Protein AF-A0A0K3CUC3-F1 (afdb_monomer)

Structure (mmCIF, N/CA/C/O backbone):
data_AF-A0A0K3CUC3-F1
#
_entry.id   AF-A0A0K3CUC3-F1
#
loop_
_atom_site.group_PDB
_atom_site.id
_atom_site.type_symbol
_atom_site.label_atom_id
_atom_site.label_alt_id
_atom_site.label_comp_id
_atom_site.label_asym_id
_atom_site.label_entity_id
_atom_site.label_seq_id
_atom_site.pdbx_PDB_ins_code
_atom_site.Cartn_x
_atom_site.Cartn_y
_atom_site.Cartn_z
_atom_site.occupancy
_atom_site.B_iso_or_equiv
_atom_site.auth_seq_id
_atom_site.auth_comp_id
_atom_site.auth_asym_id
_atom_site.auth_atom_id
_atom_site.pdbx_PDB_model_num
ATOM 1 N N . MET A 1 1 ? -67.621 -65.653 -2.721 1.00 34.34 1 MET A N 1
ATOM 2 C CA . MET A 1 1 ? -67.278 -66.695 -3.714 1.00 34.34 1 MET A CA 1
ATOM 3 C C . MET A 1 1 ? -66.110 -66.162 -4.539 1.00 34.34 1 MET A C 1
ATOM 5 O O . MET A 1 1 ? -66.295 -65.190 -5.250 1.00 34.34 1 MET A O 1
ATOM 9 N N . SER A 1 2 ? -64.863 -66.459 -4.144 1.00 28.34 2 SER A N 1
ATOM 10 C CA . SER A 1 2 ? -63.980 -67.463 -4.790 1.00 28.34 2 SER A CA 1
ATOM 11 C C . SER A 1 2 ? -63.799 -67.206 -6.295 1.00 28.34 2 SER A C 1
ATOM 13 O O . SER A 1 2 ? -64.765 -67.297 -7.033 1.00 28.34 2 SER A O 1
ATOM 15 N N . GLY A 1 3 ? -62.626 -66.922 -6.850 1.00 28.72 3 GLY A N 1
ATOM 16 C CA . GLY A 1 3 ? -61.266 -66.855 -6.339 1.00 28.72 3 GLY A CA 1
ATOM 17 C C . GLY A 1 3 ? -60.307 -66.591 -7.511 1.00 28.72 3 GLY A C 1
ATOM 18 O O . GLY A 1 3 ? -60.726 -66.523 -8.662 1.00 28.72 3 GLY A O 1
ATOM 19 N N . GLY A 1 4 ? -59.026 -66.450 -7.169 1.00 27.92 4 GLY A N 1
ATOM 20 C CA . GLY A 1 4 ? -57.861 -66.812 -7.983 1.00 27.92 4 GLY A CA 1
ATOM 21 C C . GLY A 1 4 ? -57.713 -66.206 -9.384 1.00 27.92 4 GLY A C 1
ATOM 22 O O . GLY A 1 4 ? -58.232 -66.736 -10.360 1.00 27.92 4 GLY A O 1
ATOM 23 N N . ARG A 1 5 ? -56.832 -65.207 -9.521 1.00 29.38 5 ARG A N 1
ATOM 24 C CA . ARG A 1 5 ? -56.100 -64.965 -10.772 1.00 29.38 5 ARG A CA 1
ATOM 25 C C . ARG A 1 5 ? -54.619 -64.821 -10.462 1.00 29.38 5 ARG A C 1
ATOM 27 O O . ARG A 1 5 ? -54.212 -63.923 -9.732 1.00 29.38 5 ARG A O 1
ATOM 34 N N . SER A 1 6 ? -53.816 -65.703 -11.042 1.00 30.89 6 SER A N 1
ATOM 35 C CA . SER A 1 6 ? -52.385 -65.488 -11.193 1.00 30.89 6 SER A CA 1
ATOM 36 C C . SER A 1 6 ? -51.896 -66.053 -12.520 1.00 30.89 6 SER A C 1
ATOM 38 O O . SER A 1 6 ? -52.115 -67.220 -12.819 1.00 30.89 6 SER A O 1
ATOM 40 N N . ARG A 1 7 ? -51.176 -65.162 -13.214 1.00 30.62 7 ARG A N 1
ATOM 41 C CA . ARG A 1 7 ? -50.088 -65.354 -14.182 1.00 30.62 7 ARG A CA 1
ATOM 42 C C . ARG A 1 7 ? -50.418 -65.993 -15.535 1.00 30.62 7 ARG A C 1
ATOM 44 O O . ARG A 1 7 ? -50.665 -67.183 -15.627 1.00 30.62 7 ARG A O 1
ATOM 51 N N . GLN A 1 8 ? -50.156 -65.229 -16.596 1.00 30.20 8 GLN A N 1
ATOM 52 C CA . GLN A 1 8 ? -48.896 -65.371 -17.337 1.00 30.20 8 GLN A CA 1
ATOM 53 C C . GLN A 1 8 ? -48.585 -64.113 -18.161 1.00 30.20 8 GLN A C 1
ATOM 55 O O . GLN A 1 8 ? -49.478 -63.382 -18.580 1.00 30.20 8 GLN A O 1
ATOM 60 N N . ALA A 1 9 ? -47.287 -63.845 -18.289 1.00 29.36 9 ALA A N 1
ATOM 61 C CA . ALA A 1 9 ? -46.678 -62.660 -18.870 1.00 29.36 9 ALA A CA 1
ATOM 62 C C . ALA A 1 9 ? -46.287 -62.895 -20.336 1.00 29.36 9 ALA A C 1
ATOM 64 O O . ALA A 1 9 ? -45.864 -63.993 -20.685 1.00 29.36 9 ALA A O 1
ATOM 65 N N . ALA A 1 10 ? -46.334 -61.839 -21.151 1.00 30.70 10 ALA A N 1
ATOM 66 C CA . ALA A 1 10 ? -45.624 -61.768 -22.425 1.00 30.70 10 ALA A CA 1
ATOM 67 C C . ALA A 1 10 ? -45.151 -60.325 -22.694 1.00 30.70 10 ALA A C 1
ATOM 69 O O . ALA A 1 10 ? -45.941 -59.428 -22.974 1.00 30.70 10 ALA A O 1
ATOM 70 N N . VAL A 1 11 ? -43.844 -60.141 -22.489 1.00 30.39 11 VAL A N 1
ATOM 71 C CA . VAL A 1 11 ? -42.859 -59.353 -23.255 1.00 30.39 11 VAL A CA 1
ATOM 72 C C . VAL A 1 11 ? -43.375 -58.124 -24.031 1.00 30.39 11 VAL A C 1
ATOM 74 O O . VAL A 1 11 ? -43.975 -58.247 -25.095 1.00 30.39 11 VAL A O 1
ATOM 77 N N . ARG A 1 12 ? -43.016 -56.923 -23.550 1.00 32.25 12 ARG A N 1
ATOM 78 C CA . ARG A 1 12 ? -43.017 -55.664 -24.317 1.00 32.25 12 ARG A CA 1
ATOM 79 C C . ARG A 1 12 ? -41.577 -55.188 -24.533 1.00 32.25 12 ARG A C 1
ATOM 81 O O . ARG A 1 12 ? -40.797 -55.140 -23.587 1.00 32.25 12 ARG A O 1
ATOM 88 N N . GLN A 1 13 ? -41.264 -54.846 -25.781 1.00 28.92 13 GLN A N 1
ATOM 89 C CA . GLN A 1 13 ? -40.022 -54.201 -26.218 1.00 28.92 13 GLN A CA 1
ATOM 90 C C . GLN A 1 13 ? -39.887 -52.785 -25.618 1.00 28.92 13 GLN A C 1
ATOM 92 O O . GLN A 1 13 ? -40.906 -52.101 -25.480 1.00 28.92 13 GLN A O 1
ATOM 97 N N . PRO A 1 14 ? -38.669 -52.317 -25.285 1.00 32.66 14 PRO A N 1
ATOM 98 C CA . PRO A 1 14 ? -38.449 -50.947 -24.840 1.00 32.66 14 PRO A CA 1
ATOM 99 C C . PRO A 1 14 ? -38.355 -49.978 -26.028 1.00 32.66 14 PRO A C 1
ATOM 101 O O . PRO A 1 14 ? -37.644 -50.221 -27.003 1.00 32.66 14 PRO A O 1
ATOM 104 N N . ALA A 1 15 ? -39.093 -48.874 -25.911 1.00 33.94 15 ALA A N 1
ATOM 105 C CA . ALA A 1 15 ? -39.032 -47.717 -26.792 1.00 33.94 15 ALA A CA 1
ATOM 106 C C . ALA A 1 15 ? -37.797 -46.845 -26.491 1.00 33.94 15 ALA A C 1
ATOM 108 O O . ALA A 1 15 ? -37.266 -46.854 -25.383 1.00 33.94 15 ALA A O 1
ATOM 109 N N . ALA A 1 16 ? -37.375 -46.116 -27.522 1.00 31.52 16 ALA A N 1
ATOM 110 C CA . ALA A 1 16 ? -36.136 -45.364 -27.666 1.00 31.52 16 ALA A CA 1
ATOM 111 C C . ALA A 1 16 ? -35.793 -44.374 -26.533 1.00 31.52 16 ALA A C 1
ATOM 113 O O . ALA A 1 16 ? -36.631 -43.601 -26.069 1.00 31.52 16 ALA A O 1
ATOM 114 N N . THR A 1 17 ? -34.510 -44.362 -26.171 1.00 32.16 17 THR A N 1
ATOM 115 C CA . THR A 1 17 ? -33.837 -43.367 -25.326 1.00 32.16 17 THR A CA 1
ATOM 116 C C . THR A 1 17 ? -33.661 -42.046 -26.096 1.00 32.16 17 THR A C 1
ATOM 118 O O . THR A 1 17 ? -33.196 -42.093 -27.238 1.00 32.16 17 THR A O 1
ATOM 121 N N . PRO A 1 18 ? -33.969 -40.868 -25.520 1.00 34.50 18 PRO A N 1
ATOM 122 C CA . PRO A 1 18 ? -33.609 -39.585 -26.117 1.00 34.50 18 PRO A CA 1
ATOM 123 C C . PRO A 1 18 ? -32.091 -39.391 -26.049 1.00 34.50 18 PRO A C 1
ATOM 125 O O . PRO A 1 18 ? -31.473 -39.665 -25.019 1.00 34.50 18 PRO A O 1
ATOM 128 N N . GLY A 1 19 ? -31.507 -38.949 -27.163 1.00 29.56 19 GLY A N 1
ATOM 129 C CA . GLY A 1 19 ? -30.072 -38.752 -27.332 1.00 29.56 19 GLY A CA 1
ATOM 130 C C . GLY A 1 19 ? -29.463 -37.819 -26.287 1.00 29.56 19 GLY A C 1
ATOM 131 O O . GLY A 1 19 ? -30.000 -36.755 -25.985 1.00 29.56 19 GLY A O 1
ATOM 132 N N . LEU A 1 20 ? -28.318 -38.253 -25.764 1.00 32.28 20 LEU A N 1
ATOM 133 C CA . LEU A 1 20 ? -27.352 -37.430 -25.051 1.00 32.28 20 LEU A CA 1
ATOM 134 C C . LEU A 1 20 ? -27.000 -36.221 -25.924 1.00 32.28 20 LEU A C 1
ATOM 136 O O . LEU A 1 20 ? -26.449 -36.387 -27.010 1.00 32.28 20 LEU A O 1
ATOM 140 N N . ALA A 1 21 ? -27.325 -35.022 -25.443 1.00 35.47 21 ALA A N 1
ATOM 141 C CA . ALA A 1 21 ? -26.700 -33.807 -25.935 1.00 35.47 21 ALA A CA 1
ATOM 142 C C . ALA A 1 21 ? -25.188 -33.942 -25.713 1.00 35.47 21 ALA A C 1
ATOM 144 O O . ALA A 1 21 ? -24.749 -34.238 -24.597 1.00 35.47 21 ALA A O 1
ATOM 145 N N . GLU A 1 22 ? -24.414 -33.783 -26.785 1.00 27.30 22 GLU A N 1
ATOM 146 C CA . GLU A 1 22 ? -22.960 -33.696 -26.709 1.00 27.30 22 GLU A CA 1
ATOM 147 C C . GLU A 1 22 ? -22.573 -32.613 -25.688 1.00 27.30 22 GLU A C 1
ATOM 149 O O . GLU A 1 22 ? -23.133 -31.511 -25.726 1.00 27.30 22 GLU A O 1
ATOM 154 N N . PRO A 1 23 ? -21.647 -32.888 -24.753 1.00 34.09 23 PRO A N 1
ATOM 155 C CA . PRO A 1 23 ? -21.081 -31.828 -23.940 1.00 34.09 23 PRO A CA 1
ATOM 156 C C . PRO A 1 23 ? -20.377 -30.840 -24.873 1.00 34.09 23 PRO A C 1
ATOM 158 O O . PRO A 1 23 ? -19.580 -31.241 -25.722 1.00 34.09 23 PRO A O 1
ATOM 161 N N . ALA A 1 24 ? -20.701 -29.554 -24.716 1.00 36.38 24 ALA A N 1
ATOM 162 C CA . ALA A 1 24 ? -20.058 -28.460 -25.431 1.00 36.38 24 ALA A CA 1
ATOM 163 C C . ALA A 1 24 ? -18.525 -28.619 -25.396 1.00 36.38 24 ALA A C 1
ATOM 165 O O . ALA A 1 24 ? -17.992 -29.077 -24.377 1.00 36.38 24 ALA A O 1
ATOM 166 N N . PRO A 1 25 ? -17.812 -28.262 -26.481 1.00 38.12 25 PRO A N 1
ATOM 167 C CA . PRO A 1 25 ? -16.372 -28.445 -26.565 1.00 38.12 25 PRO A CA 1
ATOM 168 C C . PRO A 1 25 ? -15.703 -27.768 -25.371 1.00 38.12 25 PRO A C 1
ATOM 170 O O . PRO A 1 25 ? -15.840 -26.565 -25.151 1.00 38.12 25 PRO A O 1
ATOM 173 N N . SER A 1 26 ? -15.003 -28.573 -24.577 1.00 41.66 26 SER A N 1
ATOM 174 C CA . SER A 1 26 ? -14.169 -28.121 -23.473 1.00 41.66 26 SER A CA 1
ATOM 175 C C . SER A 1 26 ? -13.181 -27.084 -24.003 1.00 41.66 26 SER A C 1
ATOM 177 O O . SER A 1 26 ? -12.268 -27.446 -24.749 1.00 41.66 26 SER A O 1
ATOM 179 N N . GLN A 1 27 ? -13.383 -25.809 -23.647 1.00 49.44 27 GLN A N 1
ATOM 180 C CA . GLN A 1 27 ? -12.435 -24.739 -23.945 1.00 49.44 27 GLN A CA 1
ATOM 181 C C . GLN A 1 27 ? -11.044 -25.194 -23.495 1.00 49.44 27 GLN A C 1
ATOM 183 O O . GLN A 1 27 ? -10.848 -25.618 -22.351 1.00 49.44 27 GLN A O 1
ATOM 188 N N . THR A 1 28 ? -10.075 -25.157 -24.407 1.00 56.03 28 THR A N 1
ATOM 189 C CA . THR A 1 28 ? -8.686 -25.448 -24.062 1.00 56.03 28 THR A CA 1
ATOM 190 C C . THR A 1 28 ? -8.225 -24.433 -23.016 1.00 56.03 28 THR A C 1
ATOM 192 O O . THR A 1 28 ? -8.638 -23.273 -23.021 1.00 56.03 28 THR A O 1
ATOM 195 N N . SER A 1 29 ? -7.347 -24.843 -22.097 1.00 61.16 29 SER A N 1
ATOM 196 C CA . SER A 1 29 ? -6.854 -23.958 -21.032 1.00 61.16 29 SER A CA 1
ATOM 197 C C . SER A 1 29 ? -6.160 -22.694 -21.556 1.00 61.16 29 SER A C 1
ATOM 199 O O . SER A 1 29 ? -5.959 -21.765 -20.785 1.00 61.16 29 SER A O 1
ATOM 201 N N . ALA A 1 30 ? -5.744 -22.683 -22.827 1.00 62.38 30 ALA A N 1
ATOM 202 C CA . ALA A 1 30 ? -5.213 -21.511 -23.517 1.00 62.38 30 ALA A CA 1
ATOM 203 C C . ALA A 1 30 ? -6.336 -20.552 -23.954 1.00 62.38 30 ALA A C 1
ATOM 205 O O . ALA A 1 30 ? -6.266 -19.373 -23.618 1.00 62.38 30 ALA A O 1
ATOM 206 N N . GLY A 1 31 ? -7.411 -21.060 -24.573 1.00 68.50 31 GLY A N 1
ATOM 207 C CA . GLY A 1 31 ? -8.566 -20.247 -24.977 1.00 68.50 31 GLY A CA 1
ATOM 208 C C . GLY A 1 31 ? -9.241 -19.547 -23.795 1.00 68.50 31 GLY A C 1
ATOM 209 O O . GLY A 1 31 ? -9.463 -18.345 -23.832 1.00 68.50 31 GLY A O 1
ATOM 210 N N . ALA A 1 32 ? -9.428 -20.253 -22.674 1.00 69.44 32 ALA A N 1
ATOM 211 C CA . ALA A 1 32 ? -9.994 -19.653 -21.460 1.00 69.44 32 ALA A CA 1
ATOM 212 C C . ALA A 1 32 ? -9.124 -18.523 -20.860 1.00 69.44 32 ALA A C 1
ATOM 214 O O . ALA A 1 32 ? -9.639 -17.654 -20.156 1.00 69.44 32 ALA A O 1
ATOM 215 N N . ARG A 1 33 ? -7.804 -18.531 -21.114 1.00 74.12 33 ARG A N 1
ATOM 216 C CA . ARG A 1 33 ? -6.880 -17.477 -20.658 1.00 74.12 33 ARG A CA 1
ATOM 217 C C . ARG A 1 33 ? -6.945 -16.246 -21.555 1.00 74.12 33 ARG A C 1
ATOM 219 O O . ARG A 1 33 ? -7.014 -15.146 -21.010 1.00 74.12 33 ARG A O 1
ATOM 226 N N . GLY A 1 34 ? -6.938 -16.435 -22.879 1.00 76.62 34 GLY A N 1
ATOM 227 C CA . GLY A 1 34 ? -7.126 -15.349 -23.850 1.00 76.62 34 GLY A CA 1
ATOM 228 C C . GLY A 1 34 ? -8.437 -14.612 -23.584 1.00 76.62 34 GLY A C 1
ATOM 229 O O . GLY A 1 34 ? -8.433 -13.433 -23.246 1.00 76.62 34 GLY A O 1
ATOM 230 N N . ASP A 1 35 ? -9.531 -15.370 -23.496 1.00 82.06 35 ASP A N 1
ATOM 231 C CA . ASP A 1 35 ? -10.877 -14.873 -23.194 1.00 82.06 35 ASP A CA 1
ATOM 232 C C . ASP A 1 35 ? -10.982 -14.040 -21.899 1.00 82.06 35 ASP A C 1
ATOM 234 O O . ASP A 1 35 ? -11.830 -13.143 -21.788 1.00 82.06 35 ASP A O 1
ATOM 238 N N . ALA A 1 36 ? -10.189 -14.372 -20.874 1.00 85.56 36 ALA A N 1
ATOM 239 C CA . ALA A 1 36 ? -10.163 -13.652 -19.601 1.00 85.56 36 ALA A CA 1
ATOM 240 C C . ALA A 1 36 ? -9.317 -12.377 -19.678 1.00 85.56 36 ALA A C 1
ATOM 242 O O . ALA A 1 36 ? -9.733 -11.337 -19.168 1.00 85.56 36 ALA A O 1
ATOM 243 N N . CYS A 1 37 ? -8.155 -12.443 -20.333 1.00 86.69 37 CYS A N 1
ATOM 244 C CA . CYS A 1 37 ? -7.305 -11.282 -20.592 1.00 86.69 37 CYS A CA 1
ATOM 245 C C . CYS A 1 37 ? -8.051 -10.228 -21.425 1.00 86.69 37 CYS A C 1
ATOM 247 O O . CYS A 1 37 ? -8.038 -9.042 -21.083 1.00 86.69 37 CYS A O 1
ATOM 249 N N . ASP A 1 38 ? -8.778 -10.663 -22.452 1.00 84.75 38 ASP A N 1
ATOM 250 C CA . ASP A 1 38 ? -9.563 -9.786 -23.324 1.00 84.75 38 ASP A CA 1
ATOM 251 C C . ASP A 1 38 ? -10.781 -9.218 -22.598 1.00 84.75 38 ASP A C 1
ATOM 253 O O . ASP A 1 38 ? -11.129 -8.047 -22.765 1.00 84.75 38 ASP A O 1
ATOM 257 N N . GLY A 1 39 ? -11.415 -10.030 -21.745 1.00 89.12 39 GLY A N 1
ATOM 258 C CA . GLY A 1 39 ? -12.472 -9.576 -20.845 1.00 89.12 39 GLY A CA 1
ATOM 259 C C . GLY A 1 39 ? -11.987 -8.459 -19.922 1.00 89.12 39 GLY A C 1
ATOM 260 O O . GLY A 1 39 ? -12.596 -7.393 -19.872 1.00 89.12 39 GLY A O 1
ATOM 261 N N . MET A 1 40 ? -10.845 -8.656 -19.258 1.00 92.38 40 MET A N 1
ATOM 262 C CA . MET A 1 40 ? -10.294 -7.652 -18.346 1.00 92.38 40 MET A CA 1
ATOM 263 C C . MET A 1 40 ? -9.795 -6.400 -19.077 1.00 92.38 40 MET A C 1
ATOM 265 O O . MET A 1 40 ? -9.925 -5.284 -18.574 1.00 92.38 40 MET A O 1
ATOM 269 N N . THR A 1 41 ? -9.270 -6.559 -20.293 1.00 87.62 41 THR A N 1
ATOM 270 C CA . THR A 1 41 ? -8.907 -5.430 -21.158 1.00 87.62 41 THR A CA 1
ATOM 271 C C . THR A 1 41 ? -10.134 -4.578 -21.480 1.00 87.62 41 THR A C 1
ATOM 273 O O . THR A 1 41 ? -10.088 -3.360 -21.311 1.00 87.62 41 THR A O 1
ATOM 276 N N . ARG A 1 42 ? -11.263 -5.198 -21.849 1.00 85.94 42 ARG A N 1
ATOM 277 C CA . ARG A 1 42 ? -12.534 -4.492 -22.093 1.00 85.94 42 ARG A CA 1
ATOM 278 C C . ARG A 1 42 ? -13.067 -3.780 -20.854 1.00 85.94 42 ARG A C 1
ATOM 280 O O . ARG A 1 42 ? -13.492 -2.627 -20.954 1.00 85.94 42 ARG A O 1
ATOM 287 N N . GLU A 1 43 ? -12.997 -4.424 -19.693 1.00 90.75 43 GLU A N 1
ATOM 288 C CA . GLU A 1 43 ? -13.349 -3.801 -18.412 1.00 90.75 43 GLU A CA 1
ATOM 289 C C . GLU A 1 43 ? -12.492 -2.556 -18.146 1.00 90.75 43 GLU A C 1
ATOM 291 O O . GLU A 1 43 ? -13.015 -1.494 -17.803 1.00 90.75 43 GLU A O 1
ATOM 296 N N . MET A 1 44 ? -11.179 -2.640 -18.384 1.00 86.94 44 MET A N 1
ATOM 297 C CA . MET A 1 44 ? -10.263 -1.514 -18.206 1.00 86.94 44 MET A CA 1
ATOM 298 C C . MET A 1 44 ? -10.527 -0.368 -19.201 1.00 86.94 44 MET A C 1
ATOM 300 O O . MET A 1 44 ? -10.500 0.796 -18.800 1.00 86.94 44 MET A O 1
ATOM 304 N N . VAL A 1 45 ? -10.830 -0.664 -20.473 1.00 83.94 45 VAL A N 1
ATOM 305 C CA . VAL A 1 45 ? -11.201 0.341 -21.498 1.00 83.94 45 VAL A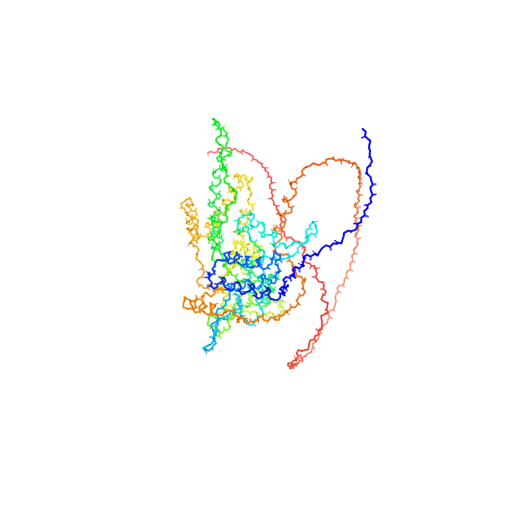 CA 1
ATOM 306 C C . VAL A 1 45 ? -12.533 1.029 -21.175 1.00 83.94 45 VAL A C 1
ATOM 308 O O . VAL A 1 45 ? -12.721 2.225 -21.435 1.00 83.94 45 VAL A O 1
ATOM 311 N N . THR A 1 46 ? -13.479 0.279 -20.616 1.00 85.69 46 THR A N 1
ATOM 312 C CA . THR A 1 46 ? -14.805 0.798 -20.274 1.00 85.69 46 THR A CA 1
ATOM 313 C C . THR A 1 46 ? -14.723 1.692 -19.041 1.00 85.69 46 THR A C 1
ATOM 315 O O . THR A 1 46 ? -15.111 2.865 -19.106 1.00 85.69 46 THR A O 1
ATOM 318 N N . ASN A 1 47 ? -14.160 1.163 -17.952 1.00 88.75 47 ASN A N 1
ATOM 319 C CA . ASN A 1 47 ? -14.258 1.747 -16.616 1.00 88.75 47 ASN A CA 1
ATOM 320 C C . ASN A 1 47 ? -13.052 2.604 -16.206 1.00 88.75 47 ASN A C 1
ATOM 322 O O . ASN A 1 47 ? -13.192 3.434 -15.311 1.00 88.75 47 ASN A O 1
ATOM 326 N N . TYR A 1 48 ? -11.889 2.456 -16.854 1.00 86.44 48 TYR A N 1
ATOM 327 C CA . TYR A 1 48 ? -10.652 3.180 -16.521 1.00 86.44 48 TYR A CA 1
ATOM 328 C C . TYR A 1 48 ? -10.328 3.165 -15.023 1.00 86.44 48 TYR A C 1
ATOM 330 O O . TYR A 1 48 ? -10.178 4.218 -14.399 1.00 86.44 48 TYR A O 1
ATOM 338 N N . PHE A 1 49 ? -10.241 1.969 -14.443 1.00 90.25 49 PHE A N 1
ATOM 339 C CA . PHE A 1 49 ? -10.033 1.814 -13.009 1.00 90.25 49 PHE A CA 1
ATOM 340 C C . PHE A 1 49 ? -8.783 2.554 -12.517 1.00 90.25 49 PHE A C 1
ATOM 342 O O . PHE A 1 49 ? -7.687 2.391 -13.052 1.00 90.25 49 PHE A O 1
ATOM 349 N N . THR A 1 50 ? -8.954 3.327 -11.447 1.00 88.25 50 THR A N 1
ATOM 350 C CA . THR A 1 50 ? -7.859 3.955 -10.691 1.00 88.25 50 THR A CA 1
ATOM 351 C C . THR A 1 50 ? -7.724 3.373 -9.288 1.00 88.25 50 THR A C 1
ATOM 353 O O . THR A 1 50 ? -6.620 3.333 -8.755 1.00 88.25 50 THR A O 1
ATOM 356 N N . ASP A 1 51 ? -8.828 2.874 -8.728 1.00 92.19 51 ASP A N 1
ATOM 357 C CA . ASP A 1 51 ? -8.897 2.209 -7.427 1.00 92.19 51 ASP A CA 1
ATOM 358 C C . ASP A 1 51 ? -8.502 0.720 -7.555 1.00 92.19 51 ASP A C 1
ATOM 360 O O . ASP A 1 51 ? -9.123 -0.007 -8.346 1.00 92.19 51 ASP A O 1
ATOM 364 N N . PRO A 1 52 ? -7.492 0.244 -6.797 1.00 94.00 52 PRO A N 1
ATOM 365 C CA . PRO A 1 52 ? -7.049 -1.148 -6.847 1.00 94.00 52 PRO A CA 1
ATOM 366 C C . PRO A 1 52 ? -8.138 -2.157 -6.464 1.00 94.00 52 PRO A C 1
ATOM 368 O O . PRO A 1 52 ? -8.150 -3.271 -6.997 1.00 94.00 52 PRO A O 1
ATOM 371 N N . TRP A 1 53 ? -9.060 -1.800 -5.567 1.00 96.06 53 TRP A N 1
ATOM 372 C CA . TRP A 1 53 ? -10.121 -2.705 -5.126 1.00 96.06 53 TRP A CA 1
ATOM 373 C C . TRP A 1 53 ? -11.272 -2.771 -6.123 1.00 96.06 53 TRP A C 1
ATOM 375 O O . TRP A 1 53 ? -11.750 -3.868 -6.401 1.00 96.06 53 TRP A O 1
ATOM 385 N N . ALA A 1 54 ? -11.645 -1.646 -6.741 1.00 94.94 54 ALA A N 1
ATOM 386 C CA . ALA A 1 54 ? -12.605 -1.643 -7.844 1.00 94.94 54 ALA A CA 1
ATOM 387 C C . ALA A 1 54 ? -12.123 -2.505 -9.025 1.00 94.94 54 ALA A C 1
ATOM 389 O O . ALA A 1 54 ? -12.888 -3.317 -9.544 1.00 94.94 54 ALA A O 1
ATOM 390 N N . TYR A 1 55 ? -10.841 -2.390 -9.401 1.00 95.19 55 TYR A N 1
ATOM 391 C CA . TYR A 1 55 ? -10.249 -3.268 -10.415 1.00 95.19 55 TYR A CA 1
ATOM 392 C C . TYR A 1 55 ? -10.255 -4.733 -9.963 1.00 95.19 55 TYR A C 1
ATOM 394 O O . TYR A 1 55 ? -10.612 -5.616 -10.735 1.00 95.19 55 TYR A O 1
ATOM 402 N N . SER A 1 56 ? -9.873 -5.003 -8.711 1.00 96.25 56 SER A N 1
ATOM 403 C CA . SER A 1 56 ? -9.808 -6.369 -8.173 1.00 96.25 56 SER A CA 1
ATOM 404 C C . SER A 1 56 ? -11.173 -7.061 -8.129 1.00 96.25 56 SER A C 1
ATOM 406 O O . SER A 1 56 ? -11.234 -8.266 -8.359 1.00 96.25 56 SER A O 1
ATOM 408 N N . ALA A 1 57 ? -12.252 -6.320 -7.869 1.00 95.62 57 ALA A N 1
ATOM 409 C CA . ALA A 1 57 ? -13.616 -6.842 -7.919 1.00 95.62 57 ALA A CA 1
ATOM 410 C C . ALA A 1 57 ? -14.005 -7.242 -9.353 1.00 95.62 57 ALA A C 1
ATOM 412 O O . ALA A 1 57 ? -14.383 -8.387 -9.588 1.00 95.62 57 ALA A O 1
ATOM 413 N N . ALA A 1 58 ? -13.794 -6.352 -10.331 1.00 95.81 58 ALA A N 1
ATOM 414 C CA . ALA A 1 58 ? -14.042 -6.660 -11.743 1.00 95.81 58 ALA A CA 1
ATOM 415 C C . ALA A 1 58 ? -13.174 -7.830 -12.242 1.00 95.81 58 ALA A C 1
ATOM 417 O O . ALA A 1 58 ? -13.646 -8.714 -12.956 1.00 95.81 58 ALA A O 1
ATOM 418 N N . GLN A 1 59 ? -11.910 -7.882 -11.813 1.00 95.56 59 GLN A N 1
ATOM 419 C CA . GLN A 1 59 ? -11.011 -8.996 -12.096 1.00 95.56 59 GLN A CA 1
ATOM 420 C C . GLN A 1 59 ? -11.570 -10.312 -11.549 1.00 95.56 59 GLN A C 1
ATOM 422 O O . GLN A 1 59 ? -11.572 -11.316 -12.262 1.00 95.56 59 GLN A O 1
ATOM 427 N N . ALA A 1 60 ? -12.041 -10.321 -10.300 1.00 93.62 60 ALA A N 1
ATOM 428 C CA . ALA A 1 60 ? -12.633 -11.503 -9.692 1.00 93.62 60 ALA A CA 1
ATOM 429 C C . ALA A 1 60 ? -13.867 -11.970 -10.476 1.00 93.62 60 ALA A C 1
ATOM 431 O O . ALA A 1 60 ? -13.962 -13.161 -10.771 1.00 93.62 60 ALA A O 1
ATOM 432 N N . ASP A 1 61 ? -14.748 -11.058 -10.892 1.00 93.81 61 ASP A N 1
ATOM 433 C CA . ASP A 1 61 ? -15.929 -11.383 -11.700 1.00 93.81 61 ASP A CA 1
ATOM 434 C C . ASP A 1 61 ? -15.552 -12.018 -13.046 1.00 93.81 61 ASP A C 1
ATOM 436 O O . ASP A 1 61 ? -16.089 -13.068 -13.413 1.00 93.81 61 ASP A O 1
ATOM 440 N N . VAL A 1 62 ? -14.576 -11.444 -13.759 1.00 92.94 62 VAL A N 1
ATOM 441 C CA . VAL A 1 62 ? -14.068 -12.004 -15.023 1.00 92.94 62 VAL A CA 1
ATOM 442 C C . VAL A 1 62 ? -13.481 -13.395 -14.796 1.00 92.94 62 VAL A C 1
ATOM 444 O O . VAL A 1 62 ? -13.818 -14.342 -15.506 1.00 92.94 62 VAL A O 1
ATOM 447 N N . VAL A 1 63 ? -12.616 -13.547 -13.795 1.00 91.88 63 VAL A N 1
ATOM 448 C CA . VAL A 1 63 ? -11.910 -14.800 -13.514 1.00 91.88 63 VAL A CA 1
ATOM 449 C C . VAL A 1 63 ? -12.883 -15.905 -13.080 1.00 91.88 63 VAL A C 1
ATOM 451 O O . VAL A 1 63 ? -12.814 -17.025 -13.597 1.00 91.88 63 VAL A O 1
ATOM 454 N N . HIS A 1 64 ? -13.823 -15.597 -12.184 1.00 89.94 64 HIS A N 1
ATOM 455 C CA . HIS A 1 64 ? -14.826 -16.547 -11.701 1.00 89.94 64 HIS A CA 1
ATOM 456 C C . HIS A 1 64 ? -15.902 -16.865 -12.742 1.00 89.94 64 HIS A C 1
ATOM 458 O O . HIS A 1 64 ? -16.384 -17.998 -12.786 1.00 89.94 64 HIS A O 1
ATOM 464 N N . GLY A 1 65 ? -16.225 -15.916 -13.625 1.00 88.38 65 GLY A N 1
ATOM 465 C CA . GLY A 1 65 ? -17.099 -16.148 -14.773 1.00 88.38 65 GLY A CA 1
ATOM 466 C C . GLY A 1 65 ? -16.532 -17.170 -15.765 1.00 88.38 65 GLY A C 1
ATOM 467 O O . GLY A 1 65 ? -17.299 -17.853 -16.442 1.00 88.38 65 GLY A O 1
ATOM 468 N N . ARG A 1 66 ? -15.199 -17.323 -15.833 1.00 87.19 66 ARG A N 1
ATOM 469 C CA . ARG A 1 66 ? -14.528 -18.333 -16.675 1.00 87.19 66 ARG A CA 1
ATOM 470 C C . ARG A 1 66 ? -14.294 -19.658 -15.964 1.00 87.19 66 ARG A C 1
ATOM 472 O O . ARG A 1 66 ? -14.379 -20.710 -16.592 1.00 87.19 66 ARG A O 1
ATOM 479 N N . SER A 1 67 ? -13.971 -19.628 -14.673 1.00 84.06 67 SER A N 1
ATOM 480 C CA . SER A 1 67 ? -13.757 -20.842 -13.888 1.00 84.06 67 SER A CA 1
ATOM 481 C C . SER A 1 67 ? -14.211 -20.662 -12.440 1.00 84.06 67 SER A C 1
ATOM 483 O O . SER A 1 67 ? -13.732 -19.750 -11.767 1.00 84.06 67 SER A O 1
ATOM 485 N N . PRO A 1 68 ? -15.028 -21.579 -11.887 1.00 81.56 68 PRO A N 1
ATOM 486 C CA . PRO A 1 68 ? -15.390 -21.536 -10.470 1.00 81.56 68 PRO A CA 1
ATOM 487 C C . PRO A 1 68 ? -14.180 -21.772 -9.552 1.00 81.56 68 PRO A C 1
ATOM 489 O O . PRO A 1 68 ? -14.165 -21.295 -8.422 1.00 81.56 68 PRO A O 1
ATOM 492 N N . ASN A 1 69 ? -13.154 -22.479 -10.043 1.00 82.94 69 ASN A N 1
ATOM 493 C CA . ASN A 1 69 ? -11.889 -22.726 -9.351 1.00 82.94 69 ASN A CA 1
ATOM 494 C C . ASN A 1 69 ? -10.735 -22.231 -10.238 1.00 82.94 69 ASN A C 1
ATOM 496 O O . ASN A 1 69 ? -10.096 -23.033 -10.928 1.00 82.94 69 ASN A O 1
ATOM 500 N N . PRO A 1 70 ? -10.511 -20.912 -10.302 1.00 85.50 70 PRO A N 1
ATOM 501 C CA . PRO A 1 70 ? -9.544 -20.330 -11.221 1.00 85.50 70 PRO A CA 1
ATOM 502 C C . PRO A 1 70 ? -8.110 -20.724 -10.856 1.00 85.50 70 PRO A C 1
ATOM 504 O O . PRO A 1 70 ? -7.735 -20.726 -9.681 1.00 85.50 70 PRO A O 1
ATOM 507 N N . SER A 1 71 ? -7.299 -21.047 -11.868 1.00 86.12 71 SER A N 1
ATOM 508 C CA . SER A 1 71 ? -5.867 -21.279 -11.663 1.00 86.12 71 SER A CA 1
ATOM 509 C C . SER A 1 71 ? -5.143 -19.957 -11.419 1.00 86.12 71 SER A C 1
ATOM 511 O O . SER A 1 71 ? -5.619 -18.891 -11.813 1.00 86.12 71 SER A O 1
ATOM 513 N N . GLU A 1 72 ? -3.974 -20.015 -10.786 1.00 87.62 72 GLU A N 1
ATOM 514 C CA . GLU A 1 72 ? -3.158 -18.826 -10.544 1.00 87.62 72 GLU A CA 1
ATOM 515 C C . GLU A 1 72 ? -2.759 -18.122 -11.849 1.00 87.62 72 GLU A C 1
ATOM 517 O O . GLU A 1 72 ? -2.766 -16.895 -11.916 1.00 87.62 72 GLU A O 1
ATOM 522 N N . GLU A 1 73 ? -2.495 -18.879 -12.914 1.00 86.88 73 GLU A N 1
ATOM 523 C CA . GLU A 1 73 ? -2.173 -18.326 -14.228 1.00 86.88 73 GLU A CA 1
ATOM 524 C C . GLU A 1 73 ? -3.303 -17.452 -14.772 1.00 86.88 73 GLU A C 1
ATOM 526 O O . GLU A 1 73 ? -3.027 -16.439 -15.404 1.00 86.88 73 GLU A O 1
ATOM 531 N N . LEU A 1 74 ? -4.567 -17.801 -14.512 1.00 89.38 74 LEU A N 1
ATOM 532 C CA . LEU A 1 74 ? -5.707 -16.996 -14.953 1.00 89.38 74 LEU A CA 1
ATOM 533 C C . LEU A 1 74 ? -5.742 -15.633 -14.241 1.00 89.38 74 LEU A C 1
ATOM 535 O O . LEU A 1 74 ? -6.013 -14.607 -14.865 1.00 89.38 74 LEU A O 1
ATOM 539 N N . TRP A 1 75 ? -5.391 -15.609 -12.952 1.00 92.06 75 TRP A N 1
ATOM 540 C CA . TRP A 1 75 ? -5.217 -14.365 -12.197 1.00 92.06 75 TRP A CA 1
ATOM 541 C C . TRP A 1 75 ? -4.039 -13.540 -12.720 1.00 92.06 75 TRP A C 1
ATOM 543 O O . TRP A 1 75 ? -4.174 -12.336 -12.901 1.00 92.06 75 TRP A O 1
ATOM 553 N N . ILE A 1 76 ? -2.900 -14.181 -13.004 1.00 89.81 76 ILE A N 1
ATOM 554 C CA . ILE A 1 76 ? -1.709 -13.509 -13.551 1.00 89.81 76 ILE A CA 1
ATOM 555 C C . ILE A 1 76 ? -2.017 -12.863 -14.904 1.00 89.81 76 ILE A C 1
ATOM 557 O O . ILE A 1 76 ? -1.569 -11.755 -15.179 1.00 89.81 76 ILE A O 1
ATOM 561 N N . GLN A 1 77 ? -2.791 -13.527 -15.765 1.00 87.69 77 GLN A N 1
ATOM 562 C CA . GLN A 1 77 ? -3.120 -12.979 -17.083 1.00 87.69 77 GLN A CA 1
ATOM 563 C C . GLN A 1 77 ? -4.039 -11.753 -17.024 1.00 87.69 77 GLN A C 1
ATOM 565 O O . GLN A 1 77 ? -4.083 -11.000 -17.991 1.00 87.69 77 GLN A O 1
ATOM 570 N N . THR A 1 78 ? -4.727 -11.523 -15.903 1.00 90.56 78 THR A N 1
ATOM 571 C CA . THR A 1 78 ? -5.720 -10.448 -15.725 1.00 90.56 78 THR A CA 1
ATOM 572 C C . THR A 1 78 ? -5.294 -9.370 -14.722 1.00 90.56 78 THR A C 1
ATOM 574 O O . THR A 1 78 ? -6.048 -8.434 -14.468 1.00 90.56 78 THR A O 1
ATOM 577 N N . SER A 1 79 ? -4.112 -9.475 -14.108 1.00 88.50 79 SER A N 1
ATOM 578 C CA . SER A 1 79 ? -3.682 -8.545 -13.055 1.00 88.50 79 SER A CA 1
ATOM 579 C C . SER A 1 79 ? -2.991 -7.289 -13.603 1.00 88.50 79 SER A C 1
ATOM 581 O O . SER A 1 79 ? -3.169 -6.187 -13.095 1.00 88.50 79 SER A O 1
ATOM 583 N N . TRP A 1 80 ? -2.231 -7.424 -14.685 1.00 88.12 80 TRP A N 1
ATOM 584 C CA . TRP A 1 80 ? -1.274 -6.411 -15.135 1.00 88.12 80 TRP A CA 1
ATOM 585 C C . TRP A 1 80 ? -1.880 -5.263 -15.965 1.00 88.12 80 TRP A C 1
ATOM 587 O O . TRP A 1 80 ? -1.210 -4.253 -16.180 1.00 88.12 80 TRP A O 1
ATOM 597 N N . GLN A 1 81 ? -3.123 -5.373 -16.449 1.00 89.06 81 GLN A N 1
ATOM 598 C CA . GLN A 1 81 ? -3.717 -4.384 -17.362 1.00 89.06 81 GLN A CA 1
ATOM 599 C C . GLN A 1 81 ? -3.883 -3.010 -16.697 1.00 89.06 81 GLN A C 1
ATOM 601 O O . GLN A 1 81 ? -3.753 -1.986 -17.367 1.00 89.06 81 GLN A O 1
ATOM 606 N N . MET A 1 82 ? -4.093 -2.962 -15.376 1.00 88.19 82 MET A N 1
ATOM 607 C CA . MET A 1 82 ? -4.200 -1.701 -14.632 1.00 88.19 82 MET A CA 1
ATOM 608 C C . MET A 1 82 ? -2.895 -0.887 -14.633 1.00 88.19 82 MET A C 1
ATOM 610 O O . MET A 1 82 ? -2.930 0.337 -14.524 1.00 88.19 82 MET A O 1
ATOM 614 N N . THR A 1 83 ? -1.737 -1.546 -14.743 1.00 87.12 83 THR A N 1
ATOM 615 C CA . THR A 1 83 ? -0.404 -0.914 -14.741 1.00 87.12 83 THR A CA 1
ATOM 616 C C . THR A 1 83 ? 0.238 -0.857 -16.128 1.00 87.12 83 THR A C 1
ATOM 618 O O . THR A 1 83 ? 1.355 -0.356 -16.271 1.00 87.12 83 THR A O 1
ATOM 621 N N . ALA A 1 84 ? -0.454 -1.349 -17.157 1.00 85.25 84 ALA A N 1
ATOM 622 C CA . ALA A 1 84 ? 0.042 -1.389 -18.523 1.00 85.25 84 ALA A CA 1
ATOM 623 C C . ALA A 1 84 ? 0.178 0.011 -19.143 1.00 85.25 84 ALA A C 1
ATOM 625 O O . ALA A 1 84 ? -0.580 0.938 -18.844 1.00 85.25 84 ALA A O 1
ATOM 626 N N . ARG A 1 85 ? 1.133 0.147 -20.068 1.00 81.38 85 ARG A N 1
ATOM 627 C CA . ARG A 1 85 ? 1.203 1.281 -20.995 1.00 81.38 85 ARG A CA 1
ATOM 628 C C . ARG A 1 85 ? 0.298 1.010 -22.197 1.00 81.38 85 ARG A C 1
ATOM 630 O O . ARG A 1 85 ? 0.283 -0.104 -22.715 1.00 81.38 85 ARG A O 1
ATOM 637 N N . TRP A 1 86 ? -0.408 2.047 -22.638 1.00 78.44 86 TRP A N 1
ATOM 638 C CA . TRP A 1 86 ? -1.270 2.027 -23.817 1.00 78.44 86 TRP A CA 1
ATOM 639 C C . TRP A 1 86 ? -0.513 2.606 -25.011 1.00 78.44 86 TRP A C 1
ATOM 641 O O . TRP A 1 86 ? -0.354 3.825 -25.101 1.00 78.44 86 TRP A O 1
ATOM 651 N N . ASP A 1 87 ? -0.056 1.743 -25.913 1.00 75.25 87 ASP A N 1
ATOM 652 C CA . ASP A 1 87 ? 0.603 2.155 -27.150 1.00 75.25 87 ASP A CA 1
ATOM 653 C C . ASP A 1 87 ? -0.398 2.121 -28.304 1.00 75.25 87 ASP A C 1
ATOM 655 O O . ASP A 1 87 ? -1.017 1.093 -28.579 1.00 75.25 87 ASP A O 1
ATOM 659 N N . LEU A 1 88 ? -0.554 3.255 -28.987 1.00 70.25 88 LEU A N 1
ATOM 660 C CA . LEU A 1 88 ? -1.247 3.292 -30.273 1.00 70.25 88 LEU A CA 1
ATOM 661 C C . LEU A 1 88 ? -0.303 2.728 -31.335 1.00 70.25 88 LEU A C 1
ATOM 663 O O . LEU A 1 88 ? 0.876 3.096 -31.360 1.00 70.25 88 LEU A O 1
ATOM 667 N N . LEU A 1 89 ? -0.814 1.845 -32.189 1.00 70.31 89 LEU A N 1
ATOM 668 C CA . LEU A 1 89 ? -0.032 1.319 -33.301 1.00 70.31 89 LEU A CA 1
ATOM 669 C C . LEU A 1 89 ? 0.284 2.435 -34.328 1.00 70.31 89 LEU A C 1
ATOM 671 O O . LEU A 1 89 ? -0.401 3.467 -34.346 1.00 70.31 89 LEU A O 1
ATOM 675 N N . PRO A 1 90 ? 1.365 2.292 -35.123 1.00 71.44 90 PRO A N 1
ATOM 676 C CA . PRO A 1 90 ? 1.758 3.277 -36.132 1.00 71.44 90 PRO A CA 1
ATOM 677 C C . PRO A 1 90 ? 0.645 3.574 -37.148 1.00 71.44 90 PRO A C 1
ATOM 679 O O . PRO A 1 90 ? -0.247 2.757 -37.367 1.00 71.44 90 PRO A O 1
ATOM 682 N N . GLU A 1 91 ? 0.718 4.732 -37.816 1.00 58.09 91 GLU A N 1
ATOM 683 C CA . GLU A 1 91 ? -0.241 5.095 -38.870 1.00 58.09 91 GLU A CA 1
ATOM 684 C C . GLU A 1 91 ? -0.315 4.004 -39.956 1.00 58.09 91 GLU A C 1
ATOM 686 O O . GLU A 1 91 ? 0.666 3.747 -40.654 1.00 58.09 91 GLU A O 1
ATOM 691 N N . GLY A 1 92 ? -1.490 3.379 -40.094 1.00 58.28 92 GLY A N 1
ATOM 692 C CA . GLY A 1 92 ? -1.756 2.280 -41.031 1.00 58.28 92 GLY A CA 1
ATOM 693 C C . GLY A 1 92 ? -2.087 0.939 -40.367 1.00 58.28 92 GLY A C 1
ATOM 694 O O . GLY A 1 92 ? -2.627 0.067 -41.041 1.00 58.28 92 GLY A O 1
ATOM 695 N N . GLU A 1 93 ? -1.824 0.791 -39.066 1.00 62.28 93 GLU A N 1
ATOM 696 C CA . GLU A 1 93 ? -2.253 -0.350 -38.251 1.00 62.28 93 GLU A CA 1
ATOM 697 C C . GLU A 1 93 ? -3.375 0.101 -37.299 1.00 62.28 93 GLU A C 1
ATOM 699 O O . GLU A 1 93 ? -3.206 1.044 -36.522 1.00 62.28 93 GLU A O 1
ATOM 704 N N . GLU A 1 94 ? -4.543 -0.541 -37.371 1.00 59.72 94 GLU A N 1
ATOM 705 C CA . GLU A 1 94 ? -5.629 -0.313 -36.413 1.00 59.72 94 GLU A CA 1
ATOM 706 C C . GLU A 1 94 ? -5.378 -1.154 -35.157 1.00 59.72 94 GLU A C 1
ATOM 708 O O . GLU A 1 94 ? -5.033 -2.330 -35.243 1.00 59.72 94 GLU A O 1
ATOM 713 N N . GLY A 1 95 ? -5.496 -0.538 -33.979 1.00 65.75 95 GLY A N 1
ATOM 714 C CA . GLY A 1 95 ? -5.426 -1.258 -32.711 1.00 65.75 95 GLY A CA 1
ATOM 715 C C . GLY A 1 95 ? -4.659 -0.541 -31.606 1.00 65.75 95 GLY A C 1
ATOM 716 O O . GLY A 1 95 ? -3.990 0.481 -31.795 1.00 65.75 95 GLY A O 1
ATOM 717 N N . VAL A 1 96 ? -4.777 -1.107 -30.408 1.00 69.44 96 VAL A N 1
ATOM 718 C CA . VAL A 1 96 ? -4.095 -0.638 -29.206 1.00 69.44 96 VAL A CA 1
ATOM 719 C C . VAL A 1 96 ? -3.296 -1.781 -28.618 1.00 69.44 96 VAL A C 1
ATOM 721 O O . VAL A 1 96 ? -3.838 -2.839 -28.312 1.00 69.44 96 VAL A O 1
ATOM 724 N N . LYS A 1 97 ? -2.003 -1.551 -28.409 1.00 77.94 97 LYS A N 1
ATOM 725 C CA . LYS A 1 97 ? -1.120 -2.514 -27.770 1.00 77.94 97 LYS A CA 1
ATOM 726 C C . LYS A 1 97 ? -0.950 -2.169 -26.298 1.00 77.94 97 LYS A C 1
ATOM 728 O O . LYS A 1 97 ? -0.436 -1.108 -25.946 1.00 77.94 97 LYS A O 1
ATOM 733 N N . LEU A 1 98 ? -1.336 -3.101 -25.431 1.00 78.69 98 LEU A N 1
ATOM 734 C CA . LEU A 1 98 ? -1.004 -3.036 -24.013 1.00 78.69 98 LEU A CA 1
ATOM 735 C C . LEU A 1 98 ? 0.398 -3.597 -23.779 1.00 78.69 98 LEU A C 1
ATOM 737 O O . LEU A 1 98 ? 0.688 -4.747 -24.107 1.00 78.69 98 LEU A O 1
ATOM 741 N N . VAL A 1 99 ? 1.269 -2.788 -23.183 1.00 80.56 99 VAL A N 1
ATOM 742 C CA . VAL A 1 99 ? 2.634 -3.190 -22.832 1.00 80.56 99 VAL A CA 1
ATOM 743 C C . VAL A 1 99 ? 2.754 -3.286 -21.318 1.00 80.56 99 VAL A C 1
ATOM 745 O O . VAL A 1 99 ? 2.552 -2.301 -20.604 1.00 80.56 99 VAL A O 1
ATOM 748 N N . ARG A 1 100 ? 3.096 -4.482 -20.821 1.00 83.31 100 ARG A N 1
ATOM 749 C CA . ARG A 1 100 ? 3.396 -4.705 -19.399 1.00 83.31 100 ARG A CA 1
ATOM 750 C C . ARG A 1 100 ? 4.529 -3.789 -18.953 1.00 83.31 100 ARG A C 1
ATOM 752 O O . ARG A 1 100 ? 5.508 -3.612 -19.672 1.00 83.31 100 ARG A O 1
ATOM 759 N N . LYS A 1 101 ? 4.411 -3.229 -17.752 1.00 80.88 101 LYS A N 1
ATOM 760 C CA . LYS A 1 101 ? 5.378 -2.272 -17.214 1.00 80.88 101 LYS A CA 1
ATOM 761 C C . LYS A 1 101 ? 5.747 -2.640 -15.787 1.00 80.88 101 LYS A C 1
ATOM 763 O O . LYS A 1 101 ? 4.877 -2.947 -14.979 1.00 80.88 101 LYS A O 1
ATOM 768 N N . CYS A 1 102 ? 7.035 -2.540 -15.468 1.00 82.50 102 CYS A N 1
ATOM 769 C CA . CYS A 1 102 ? 7.490 -2.591 -14.089 1.00 82.50 102 CYS A CA 1
ATOM 770 C C . CYS A 1 102 ? 7.413 -1.204 -13.449 1.00 82.50 102 CYS A C 1
ATOM 772 O O . CYS A 1 102 ? 7.815 -0.198 -14.037 1.00 82.50 102 CYS A O 1
ATOM 774 N N . ALA A 1 103 ? 6.927 -1.153 -12.211 1.00 75.06 103 ALA A N 1
ATOM 775 C CA . ALA A 1 103 ? 6.891 0.081 -11.437 1.00 75.06 103 ALA A CA 1
ATOM 776 C C . ALA A 1 103 ? 8.286 0.544 -10.977 1.00 75.06 103 ALA A C 1
ATOM 778 O O . ALA A 1 103 ? 8.463 1.733 -10.724 1.00 75.06 103 ALA A O 1
ATOM 779 N N . ILE A 1 104 ? 9.259 -0.371 -10.872 1.00 83.69 104 ILE A N 1
ATOM 780 C CA . ILE A 1 104 ? 10.575 -0.131 -10.255 1.00 83.69 104 ILE A CA 1
ATOM 781 C C . ILE A 1 104 ? 11.710 -0.099 -11.296 1.00 83.69 104 ILE A C 1
ATOM 783 O O . ILE A 1 104 ? 12.639 0.693 -11.159 1.00 83.69 104 ILE A O 1
ATOM 787 N N . THR A 1 105 ? 11.641 -0.915 -12.353 1.00 80.19 105 THR A N 1
ATOM 788 C CA . THR A 1 105 ? 12.734 -1.073 -13.337 1.00 80.19 105 THR A CA 1
ATOM 789 C C . THR A 1 105 ? 12.308 -0.889 -14.795 1.00 80.19 105 THR A C 1
ATOM 791 O O . THR A 1 105 ? 11.126 -0.722 -15.098 1.00 80.19 105 THR A O 1
ATOM 794 N N . SER A 1 106 ? 13.282 -0.871 -15.713 1.00 67.25 106 SER A N 1
ATOM 795 C CA . SER A 1 106 ? 13.053 -0.864 -17.164 1.00 67.25 106 SER A CA 1
ATOM 796 C C . SER A 1 106 ? 12.417 -2.165 -17.676 1.00 67.25 106 SER A C 1
ATOM 798 O O . SER A 1 106 ? 12.773 -3.257 -17.251 1.00 67.25 106 SER A O 1
ATOM 800 N N . VAL A 1 107 ? 11.531 -2.045 -18.673 1.00 61.00 107 VAL A N 1
ATOM 801 C CA . VAL A 1 107 ? 10.760 -3.147 -19.301 1.00 61.00 107 VAL A CA 1
ATOM 802 C C . VAL A 1 107 ? 11.626 -4.101 -20.157 1.00 61.00 107 VAL A C 1
ATOM 804 O O . VAL A 1 107 ? 11.118 -5.005 -20.805 1.00 61.00 107 VAL A O 1
ATOM 807 N N . THR A 1 108 ? 12.947 -3.921 -20.191 1.00 62.59 108 THR A N 1
ATOM 808 C CA . THR A 1 108 ? 13.854 -4.778 -20.975 1.00 62.59 108 THR A CA 1
ATOM 809 C C . THR A 1 108 ? 14.066 -6.161 -20.362 1.00 62.59 108 THR A C 1
ATOM 811 O O . THR A 1 108 ? 14.550 -7.055 -21.049 1.00 62.59 108 THR A O 1
ATOM 814 N N . GLU A 1 109 ? 13.745 -6.335 -19.079 1.00 68.62 109 GLU A N 1
ATOM 815 C CA . GLU A 1 109 ? 13.847 -7.616 -18.378 1.00 68.62 109 GLU A CA 1
ATOM 816 C C . GLU A 1 109 ? 12.487 -8.337 -18.347 1.00 68.62 109 GLU A C 1
ATOM 818 O O . GLU A 1 109 ? 11.445 -7.674 -18.310 1.00 68.62 109 GLU A O 1
ATOM 823 N N . PRO A 1 110 ? 12.469 -9.686 -18.331 1.00 80.38 110 PRO A N 1
ATOM 824 C CA . PRO A 1 110 ? 11.244 -10.450 -18.124 1.00 80.38 110 PRO A CA 1
ATOM 825 C C . PRO A 1 110 ? 10.548 -10.018 -16.830 1.00 80.38 110 PRO A C 1
ATOM 827 O O . PRO A 1 110 ? 11.178 -9.940 -15.771 1.00 80.38 110 PRO A O 1
ATOM 830 N N . LEU A 1 111 ? 9.248 -9.736 -16.925 1.00 86.81 111 LEU A N 1
ATOM 831 C CA . LEU A 1 111 ? 8.437 -9.317 -15.786 1.00 86.81 111 LEU A CA 1
ATOM 832 C C . LEU A 1 111 ? 7.709 -10.506 -15.166 1.00 86.81 111 LEU A C 1
ATOM 834 O O . LEU A 1 111 ? 7.156 -11.357 -15.864 1.00 86.81 111 LEU A O 1
ATOM 838 N N . GLN A 1 112 ? 7.689 -10.521 -13.842 1.00 87.56 112 GLN A N 1
ATOM 839 C CA . GLN A 1 112 ? 6.996 -11.483 -13.008 1.00 87.56 112 GLN A CA 1
ATOM 840 C C . GLN A 1 112 ? 5.934 -10.770 -12.176 1.00 87.56 112 GLN A C 1
ATOM 842 O O . GLN A 1 112 ? 6.163 -9.681 -11.647 1.00 87.56 112 GLN A O 1
ATOM 847 N N . SER A 1 113 ? 4.789 -11.429 -12.022 1.00 87.62 113 SER A N 1
ATOM 848 C CA . SER A 1 113 ? 3.713 -10.957 -11.159 1.00 87.62 113 SER A CA 1
ATOM 849 C C . SER A 1 113 ? 3.980 -11.411 -9.724 1.00 87.62 113 SER A C 1
ATOM 851 O O . SER A 1 113 ? 3.700 -12.556 -9.364 1.00 87.62 113 SER A O 1
ATOM 853 N N . ALA A 1 114 ? 4.566 -10.524 -8.926 1.00 88.50 114 ALA A N 1
ATOM 854 C CA . ALA A 1 114 ? 4.963 -10.769 -7.546 1.00 88.50 114 ALA A CA 1
ATOM 855 C C . ALA A 1 114 ? 3.835 -10.422 -6.570 1.00 88.50 114 ALA A C 1
ATOM 857 O O . ALA A 1 114 ? 3.157 -9.407 -6.739 1.00 88.50 114 ALA A O 1
ATOM 858 N N . HIS A 1 115 ? 3.662 -11.223 -5.516 1.00 91.00 115 HIS A N 1
ATOM 859 C CA . HIS A 1 115 ? 2.751 -10.892 -4.417 1.00 91.00 115 HIS A CA 1
ATOM 860 C C . HIS A 1 115 ? 3.451 -10.078 -3.341 1.00 91.00 115 HIS A C 1
ATOM 862 O O . HIS A 1 115 ? 4.578 -10.385 -2.962 1.00 91.00 115 HIS A O 1
ATOM 868 N N . VAL A 1 116 ? 2.740 -9.115 -2.762 1.00 90.12 116 VAL A N 1
ATOM 869 C CA . VAL A 1 116 ? 3.224 -8.415 -1.565 1.00 90.12 116 VAL A CA 1
ATOM 870 C C . VAL A 1 116 ? 2.948 -9.247 -0.312 1.00 90.12 116 VAL A C 1
ATOM 872 O O . VAL A 1 116 ? 3.864 -9.534 0.457 1.00 90.12 116 VAL A O 1
ATOM 875 N N . VAL A 1 117 ? 1.718 -9.739 -0.152 1.00 89.75 117 VAL A N 1
ATOM 876 C CA . VAL A 1 117 ? 1.381 -10.812 0.794 1.00 89.75 117 VAL A CA 1
ATOM 877 C C . VAL A 1 117 ? 1.507 -12.150 0.075 1.00 89.75 117 VAL A C 1
ATOM 879 O O . VAL A 1 117 ? 0.681 -12.497 -0.771 1.00 89.75 117 VAL A O 1
ATOM 882 N N . ALA A 1 118 ? 2.557 -12.904 0.396 1.00 82.88 118 ALA A N 1
ATOM 883 C CA . ALA A 1 118 ? 2.956 -14.083 -0.366 1.00 82.88 118 ALA A CA 1
ATOM 884 C C . ALA A 1 118 ? 1.858 -15.167 -0.440 1.00 82.88 118 ALA A C 1
ATOM 886 O O . ALA A 1 118 ? 1.391 -15.678 0.579 1.00 82.88 118 ALA A O 1
ATOM 887 N N . ALA A 1 119 ? 1.522 -15.625 -1.651 1.00 75.88 119 ALA A N 1
ATOM 888 C CA . ALA A 1 119 ? 0.516 -16.667 -1.896 1.00 75.88 119 ALA A CA 1
ATOM 889 C C . ALA A 1 119 ? 1.001 -18.110 -1.605 1.00 75.88 119 ALA A C 1
ATOM 891 O O . ALA A 1 119 ? 0.532 -19.077 -2.209 1.00 75.88 119 ALA A O 1
ATOM 892 N N . ARG A 1 120 ? 1.953 -18.281 -0.677 1.00 71.56 120 ARG A N 1
ATOM 893 C CA . ARG A 1 120 ? 2.593 -19.576 -0.369 1.00 71.56 120 ARG A CA 1
ATOM 894 C C . ARG A 1 120 ? 1.596 -20.589 0.146 1.00 71.56 120 ARG A C 1
ATOM 896 O O . ARG A 1 120 ? 0.764 -20.227 0.960 1.00 71.56 120 ARG A O 1
ATOM 903 N N . ARG A 1 121 ? 1.739 -21.863 -0.218 1.00 66.19 121 ARG A N 1
ATOM 904 C CA . ARG A 1 121 ? 0.910 -22.948 0.325 1.00 66.19 121 ARG A CA 1
ATOM 905 C C . ARG A 1 121 ? 1.540 -23.536 1.587 1.00 66.19 121 ARG A C 1
ATOM 907 O O . ARG A 1 121 ? 2.682 -23.977 1.550 1.00 66.19 121 ARG A O 1
ATOM 914 N N . GLU A 1 122 ? 0.776 -23.601 2.669 1.00 63.06 122 GLU A N 1
ATOM 915 C CA . GLU A 1 122 ? 1.110 -24.340 3.888 1.00 63.06 122 GLU A CA 1
ATOM 916 C C . GLU A 1 122 ? 0.097 -25.467 4.095 1.00 63.06 122 GLU A C 1
ATOM 918 O O . GLU A 1 122 ? -1.078 -25.364 3.727 1.00 63.06 122 GLU A O 1
ATOM 923 N N . LYS A 1 123 ? 0.570 -26.585 4.645 1.00 59.22 123 LYS A N 1
ATOM 924 C CA . LYS A 1 123 ? -0.274 -27.734 4.957 1.00 59.22 123 LYS A CA 1
ATOM 925 C C . LYS A 1 123 ? -0.881 -27.511 6.338 1.00 59.22 123 LYS A C 1
ATOM 927 O O . LYS A 1 123 ? -0.160 -27.540 7.327 1.00 59.22 123 LYS A O 1
ATOM 932 N N . LEU A 1 124 ? -2.192 -27.293 6.400 1.00 63.94 124 LEU A N 1
ATOM 933 C CA . LEU A 1 124 ? -2.912 -27.164 7.668 1.00 63.94 124 LEU A CA 1
ATOM 934 C C . LEU A 1 124 ? -2.873 -28.476 8.467 1.00 63.94 124 LEU A C 1
ATOM 936 O O . LEU A 1 124 ? -2.687 -29.551 7.891 1.00 63.94 124 LEU A O 1
ATOM 940 N N . ALA A 1 125 ? -3.172 -28.403 9.770 1.00 67.88 125 ALA A N 1
ATOM 941 C CA . ALA A 1 125 ? -3.352 -29.575 10.637 1.00 67.88 125 ALA A CA 1
ATOM 942 C C . ALA A 1 125 ? -4.406 -30.567 10.096 1.00 67.88 125 ALA A C 1
ATOM 944 O O . ALA A 1 125 ? -4.281 -31.775 10.272 1.00 67.88 125 ALA A O 1
ATOM 945 N N . SER A 1 126 ? -5.397 -30.072 9.343 1.00 70.88 126 SER A N 1
ATOM 946 C CA . SER A 1 126 ? -6.399 -30.879 8.628 1.00 70.88 126 SER A CA 1
ATOM 947 C C . SER A 1 126 ? -5.860 -31.626 7.396 1.00 70.88 126 SER A C 1
ATOM 949 O O . SER A 1 126 ? -6.607 -32.322 6.713 1.00 70.88 126 SER A O 1
ATOM 951 N N . GLY A 1 127 ? -4.580 -31.455 7.053 1.00 69.12 127 GLY A N 1
ATOM 952 C CA . GLY A 1 127 ? -3.940 -32.025 5.866 1.00 69.12 127 GLY A CA 1
ATOM 953 C C . GLY A 1 127 ? -4.205 -31.260 4.565 1.00 69.12 127 GLY A C 1
ATOM 954 O O . GLY A 1 127 ? -3.576 -31.568 3.550 1.00 69.12 127 GLY A O 1
ATOM 955 N N . LYS A 1 128 ? -5.087 -30.249 4.580 1.00 72.06 128 LYS A N 1
ATOM 956 C CA . LYS A 1 128 ? -5.399 -29.402 3.422 1.00 72.06 128 LYS A CA 1
ATOM 957 C C . LYS A 1 128 ? -4.295 -28.367 3.203 1.00 72.06 128 LYS A C 1
ATOM 959 O O . LYS A 1 128 ? -3.964 -27.608 4.109 1.00 72.06 128 LYS A O 1
ATOM 964 N N . TRP A 1 129 ? -3.765 -28.303 1.985 1.00 65.56 129 TRP A N 1
ATOM 965 C CA . TRP A 1 129 ? -2.891 -27.208 1.572 1.00 65.56 129 TRP A CA 1
ATOM 966 C C . TRP A 1 129 ? -3.727 -25.947 1.368 1.00 65.56 129 TRP A C 1
ATOM 968 O O . TRP A 1 129 ? -4.639 -25.940 0.539 1.00 65.56 129 TRP A O 1
ATOM 978 N N . MET A 1 130 ? -3.429 -24.891 2.117 1.00 62.00 130 MET A N 1
ATOM 979 C CA . MET A 1 130 ? -4.015 -23.572 1.900 1.00 62.00 130 MET A CA 1
ATOM 980 C C . MET A 1 130 ? -2.923 -22.555 1.605 1.00 62.00 130 MET A C 1
ATOM 982 O O . MET A 1 130 ? -1.838 -22.656 2.175 1.00 62.00 130 MET A O 1
ATOM 986 N N . PRO A 1 131 ? -3.187 -21.559 0.744 1.00 67.44 131 PRO A N 1
ATOM 987 C CA . PRO A 1 131 ? -2.294 -20.427 0.636 1.00 67.44 131 PRO A CA 1
ATOM 988 C C . PRO A 1 131 ? -2.276 -19.717 2.000 1.00 67.44 131 PRO A C 1
ATOM 990 O O . PRO A 1 131 ? -3.301 -19.171 2.399 1.00 67.44 131 PRO A O 1
ATOM 993 N N . LYS A 1 132 ? -1.156 -19.720 2.727 1.00 74.88 132 LYS A N 1
ATOM 994 C CA . LYS A 1 132 ? -0.936 -18.929 3.944 1.00 74.88 132 LYS A CA 1
ATOM 995 C C . LYS A 1 132 ? -1.343 -17.475 3.722 1.00 74.88 132 LYS A C 1
ATOM 997 O O . LYS A 1 132 ? -2.086 -16.919 4.523 1.00 74.88 132 LYS A O 1
ATOM 1002 N N . GLY A 1 133 ? -0.974 -16.913 2.568 1.00 83.62 133 GLY A N 1
ATOM 1003 C CA . GLY A 1 133 ? -1.412 -15.578 2.170 1.00 83.62 133 GLY A CA 1
ATOM 1004 C C . GLY A 1 133 ? -2.934 -15.431 2.142 1.00 83.62 133 GLY A C 1
ATOM 1005 O O . GLY A 1 133 ? -3.444 -14.404 2.555 1.00 83.62 133 GLY A O 1
ATOM 1006 N N . GLN A 1 134 ? -3.700 -16.463 1.769 1.00 90.12 134 GLN A N 1
ATOM 1007 C CA . GLN A 1 134 ? -5.164 -16.401 1.838 1.00 90.12 134 GLN A CA 1
ATOM 1008 C C . GLN A 1 134 ? -5.687 -16.422 3.283 1.00 90.12 134 GLN A C 1
ATOM 1010 O O . GLN A 1 134 ? -6.734 -15.836 3.548 1.00 90.12 134 GLN A O 1
ATOM 1015 N N . THR A 1 135 ? -4.992 -17.074 4.219 1.00 88.50 135 THR A N 1
ATOM 1016 C CA . THR A 1 135 ? -5.308 -16.985 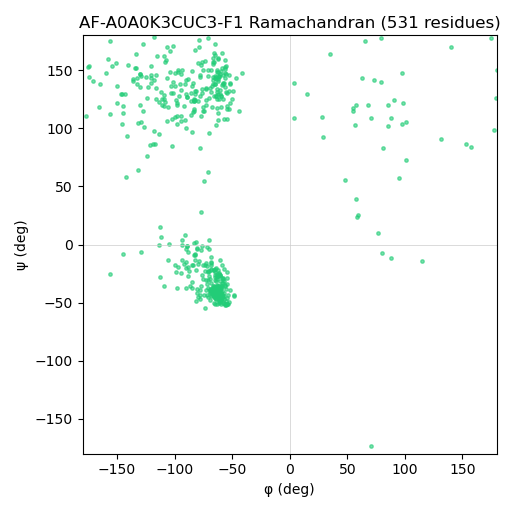5.656 1.00 88.50 135 THR A CA 1
ATOM 1017 C C . THR A 1 135 ? -5.071 -15.568 6.175 1.00 88.50 135 THR A C 1
ATOM 1019 O O . THR A 1 135 ? -5.935 -15.021 6.854 1.00 88.50 135 THR A O 1
ATOM 1022 N N . GLU A 1 136 ? -3.959 -14.940 5.792 1.00 91.31 136 GLU A N 1
ATOM 1023 C CA . GLU A 1 136 ? -3.663 -13.544 6.140 1.00 91.31 136 GLU A CA 1
ATOM 1024 C C . GLU A 1 136 ? -4.689 -12.576 5.524 1.00 91.31 136 GLU A C 1
ATOM 1026 O O . GLU A 1 136 ? -5.247 -11.736 6.226 1.00 91.31 136 GLU A O 1
ATOM 1031 N N . ILE A 1 137 ? -5.046 -12.756 4.247 1.00 94.12 137 ILE A N 1
ATOM 1032 C CA . ILE A 1 137 ? -6.116 -11.991 3.585 1.00 94.12 137 ILE A CA 1
ATOM 1033 C C . ILE A 1 137 ? -7.451 -12.166 4.317 1.00 94.12 137 ILE A C 1
ATOM 1035 O O . ILE A 1 137 ? -8.159 -11.188 4.543 1.00 94.12 137 ILE A O 1
ATOM 1039 N N . LYS A 1 138 ? -7.801 -13.385 4.747 1.00 93.88 138 LYS A N 1
ATOM 1040 C CA . LYS A 1 138 ? -9.020 -13.625 5.538 1.00 93.88 138 LYS A CA 1
ATOM 1041 C C . LYS A 1 138 ? -8.981 -12.907 6.882 1.00 93.88 138 LYS A C 1
ATOM 1043 O O . LYS A 1 138 ? -9.986 -12.316 7.261 1.00 93.88 138 LYS A O 1
ATOM 1048 N N . PHE A 1 139 ? -7.846 -12.929 7.579 1.00 94.12 139 PHE A N 1
ATOM 1049 C CA . PHE A 1 139 ? -7.673 -12.178 8.821 1.00 94.12 139 PHE A CA 1
ATOM 1050 C C . PHE A 1 139 ? -7.923 -10.680 8.597 1.00 94.12 139 PHE A C 1
ATOM 1052 O O . PHE A 1 139 ? -8.751 -10.087 9.283 1.00 94.12 139 PHE A O 1
ATOM 1059 N N . LEU A 1 140 ? -7.289 -10.085 7.584 1.00 96.31 140 LEU A N 1
ATOM 1060 C CA . LEU A 1 140 ? -7.444 -8.662 7.259 1.00 96.31 140 LEU A CA 1
ATOM 1061 C C . LEU A 1 140 ? -8.875 -8.312 6.810 1.00 96.31 140 LEU A C 1
ATOM 1063 O O . LEU A 1 140 ? -9.407 -7.259 7.167 1.00 96.31 140 LEU A O 1
ATOM 1067 N N . SER A 1 141 ? -9.529 -9.215 6.079 1.00 96.19 141 SER A N 1
ATOM 1068 C CA . SER A 1 141 ? -10.935 -9.071 5.679 1.00 96.19 141 SER A CA 1
ATOM 1069 C C . SER A 1 141 ? -11.864 -9.105 6.898 1.00 96.19 141 SER A C 1
ATOM 1071 O O . SER A 1 141 ? -12.768 -8.282 7.019 1.00 96.19 141 SER A O 1
ATOM 1073 N N . ASN A 1 142 ? -11.611 -10.011 7.850 1.00 94.88 142 ASN A N 1
ATOM 1074 C CA . ASN A 1 142 ? -12.356 -10.100 9.110 1.00 94.88 142 ASN A CA 1
ATOM 1075 C C . ASN A 1 142 ? -12.117 -8.875 10.005 1.00 94.88 142 ASN A C 1
ATOM 1077 O O . ASN A 1 142 ? -13.050 -8.388 10.640 1.00 94.88 142 ASN A O 1
ATOM 1081 N N . ALA A 1 143 ? -10.898 -8.328 9.992 1.00 95.00 143 ALA A N 1
ATOM 1082 C CA . ALA A 1 143 ? -10.557 -7.056 10.628 1.00 95.00 143 ALA A CA 1
ATOM 1083 C C . ALA A 1 143 ? -11.176 -5.832 9.918 1.00 95.00 143 ALA A C 1
ATOM 1085 O O . ALA A 1 143 ? -11.029 -4.706 10.405 1.00 95.00 143 ALA A O 1
ATOM 1086 N N . LYS A 1 144 ? -11.873 -6.045 8.789 1.00 96.75 144 LYS A N 1
ATOM 1087 C CA . LYS A 1 144 ? -12.550 -5.037 7.957 1.00 96.75 144 LYS A CA 1
ATOM 1088 C C . LYS A 1 144 ? -11.615 -3.958 7.397 1.00 96.75 144 LYS A C 1
ATOM 1090 O O . LYS A 1 144 ? -12.056 -2.851 7.102 1.00 96.75 144 LYS A O 1
ATOM 1095 N N . VAL A 1 145 ? -10.325 -4.269 7.249 1.00 96.44 145 VAL A N 1
ATOM 1096 C CA . VAL A 1 145 ? -9.324 -3.333 6.696 1.00 96.44 145 VAL A CA 1
ATOM 1097 C C . VAL A 1 145 ? -9.124 -3.506 5.194 1.00 96.44 145 VAL A C 1
ATOM 1099 O O . VAL A 1 145 ? -8.544 -2.646 4.542 1.00 96.44 145 VAL A O 1
ATOM 1102 N N . ILE A 1 146 ? -9.630 -4.595 4.629 1.00 97.12 146 ILE A N 1
ATOM 1103 C CA . ILE A 1 146 ? -9.737 -4.826 3.187 1.00 97.12 146 ILE A CA 1
ATOM 1104 C C . ILE A 1 146 ? -11.148 -5.357 2.875 1.00 97.12 146 ILE A C 1
ATOM 1106 O O . ILE A 1 146 ? -11.847 -5.781 3.806 1.00 97.12 146 ILE A O 1
ATOM 1110 N N . PRO A 1 147 ? -11.589 -5.341 1.604 1.00 96.44 147 PRO A N 1
ATOM 1111 C CA . PRO A 1 147 ? -12.892 -5.873 1.216 1.00 96.44 147 PRO A CA 1
ATOM 1112 C C . PRO A 1 147 ? -13.081 -7.341 1.615 1.00 96.44 147 PRO A C 1
ATOM 1114 O O . PRO A 1 147 ? -12.138 -8.130 1.622 1.00 96.44 147 PRO A O 1
ATOM 1117 N N . LYS A 1 148 ? -14.322 -7.725 1.933 1.00 93.75 148 LYS A N 1
ATOM 1118 C CA . LYS A 1 148 ? -14.669 -9.080 2.406 1.00 93.75 148 LYS A CA 1
ATOM 1119 C C . LYS A 1 148 ? -14.386 -10.172 1.365 1.00 93.75 148 LYS A C 1
ATOM 1121 O O . LYS A 1 148 ? -14.148 -11.325 1.717 1.00 93.75 148 LYS A O 1
ATOM 1126 N N . ASP A 1 149 ? -14.470 -9.806 0.100 1.00 90.06 149 ASP A N 1
ATOM 1127 C CA . ASP A 1 149 ? -14.240 -10.619 -1.090 1.00 90.06 149 ASP A CA 1
ATOM 1128 C C . ASP A 1 149 ? -12.782 -10.571 -1.577 1.00 90.06 149 ASP A C 1
ATOM 1130 O O . ASP A 1 149 ? -12.461 -11.126 -2.627 1.00 90.06 149 ASP A O 1
ATOM 1134 N N . ALA A 1 150 ? -11.872 -9.962 -0.805 1.00 94.00 150 ALA A N 1
ATOM 1135 C CA . ALA A 1 150 ? -10.461 -9.914 -1.147 1.00 94.00 150 ALA A CA 1
ATOM 1136 C C . ALA A 1 150 ? -9.859 -11.320 -1.323 1.00 94.00 150 ALA A C 1
ATOM 1138 O O . ALA A 1 150 ? -10.066 -12.249 -0.531 1.00 94.00 150 ALA A O 1
ATOM 1139 N N . HIS A 1 151 ? -9.035 -11.456 -2.359 1.00 93.00 151 HIS A N 1
ATOM 1140 C CA . HIS A 1 151 ? -8.379 -12.703 -2.720 1.00 93.00 151 HIS A CA 1
ATOM 1141 C C . HIS A 1 151 ? -6.865 -12.517 -2.794 1.00 93.00 151 HIS A C 1
ATOM 1143 O O . HIS A 1 151 ? -6.382 -11.489 -3.256 1.00 93.00 151 HIS A O 1
ATOM 1149 N N . VAL A 1 152 ? -6.092 -13.528 -2.391 1.00 92.50 152 VAL A N 1
ATOM 1150 C CA . VAL A 1 152 ? -4.620 -13.443 -2.368 1.00 92.50 152 VAL A CA 1
ATOM 1151 C C . VAL A 1 152 ? -4.010 -13.196 -3.751 1.00 92.50 152 VAL A C 1
ATOM 1153 O O . VAL A 1 152 ? -2.938 -12.610 -3.861 1.00 92.50 152 VAL A O 1
ATOM 1156 N N . HIS A 1 153 ? -4.693 -13.618 -4.815 1.00 92.75 153 HIS A N 1
ATOM 1157 C CA . HIS A 1 153 ? -4.237 -13.425 -6.191 1.00 92.75 153 HIS A CA 1
ATOM 1158 C C . HIS A 1 153 ? -4.789 -12.163 -6.871 1.00 92.75 153 HIS A C 1
ATOM 1160 O O . HIS A 1 153 ? -4.508 -11.988 -8.057 1.00 92.75 153 HIS A O 1
ATOM 1166 N N . SER A 1 154 ? -5.548 -11.314 -6.170 1.00 93.31 154 SER A N 1
ATOM 1167 C CA . SER A 1 154 ? -6.085 -10.082 -6.753 1.00 93.31 154 SER A CA 1
ATOM 1168 C C . SER A 1 154 ? -4.982 -9.085 -7.109 1.00 93.31 154 SER A C 1
ATOM 1170 O O . SER A 1 154 ? -3.887 -9.107 -6.536 1.00 93.31 154 SER A O 1
ATOM 1172 N N . GLN A 1 155 ? -5.280 -8.175 -8.037 1.00 93.38 155 GLN A N 1
ATOM 1173 C CA . GLN A 1 155 ? -4.352 -7.116 -8.425 1.00 93.38 155 GLN A CA 1
ATOM 1174 C C . GLN A 1 155 ? -3.953 -6.211 -7.249 1.00 93.38 155 GLN A C 1
ATOM 1176 O O . GLN A 1 155 ? -2.798 -5.803 -7.167 1.00 93.38 155 GLN A O 1
ATOM 1181 N N . ALA A 1 156 ? -4.846 -5.973 -6.283 1.00 95.75 156 ALA A N 1
ATOM 1182 C CA . ALA A 1 156 ? -4.525 -5.198 -5.082 1.00 95.75 156 ALA A CA 1
ATOM 1183 C C . ALA A 1 156 ? -3.388 -5.806 -4.231 1.00 95.75 156 ALA A C 1
ATOM 1185 O O . ALA A 1 156 ? -2.862 -5.118 -3.360 1.00 95.75 156 ALA A O 1
ATOM 1186 N N . ASN A 1 157 ? -2.990 -7.062 -4.472 1.00 95.31 157 ASN A N 1
ATOM 1187 C CA . ASN A 1 157 ? -1.861 -7.733 -3.823 1.00 95.31 157 ASN A CA 1
ATOM 1188 C C . ASN A 1 157 ? -0.675 -8.011 -4.776 1.00 95.31 157 ASN A C 1
ATOM 1190 O O . ASN A 1 157 ? 0.258 -8.715 -4.384 1.00 95.31 157 ASN A O 1
ATOM 1194 N N . ARG A 1 158 ? -0.703 -7.525 -6.027 1.00 91.44 158 ARG A N 1
ATOM 1195 C CA . ARG A 1 158 ? 0.277 -7.879 -7.067 1.00 91.44 158 ARG A CA 1
ATOM 1196 C C . ARG A 1 158 ? 1.051 -6.679 -7.608 1.00 91.44 158 ARG A C 1
ATOM 1198 O O . ARG A 1 158 ? 0.513 -5.592 -7.809 1.00 91.44 158 ARG A O 1
ATOM 1205 N N . LEU A 1 159 ? 2.325 -6.916 -7.905 1.00 90.56 159 LEU A N 1
ATOM 1206 C CA . LEU A 1 159 ? 3.223 -5.985 -8.579 1.00 90.56 159 LEU A CA 1
ATOM 1207 C C . LEU A 1 159 ? 3.926 -6.689 -9.737 1.00 90.56 159 LEU A C 1
ATOM 1209 O O . LEU A 1 159 ? 4.448 -7.788 -9.578 1.00 90.56 159 LEU A O 1
ATOM 1213 N N . GLU A 1 160 ? 4.005 -6.025 -10.885 1.00 89.75 160 GLU A N 1
ATOM 1214 C CA . GLU A 1 160 ? 4.830 -6.490 -11.999 1.00 89.75 160 GLU A CA 1
ATOM 1215 C C . GLU A 1 160 ? 6.278 -6.031 -11.776 1.00 89.75 160 GLU A C 1
ATOM 1217 O O . GLU A 1 160 ? 6.574 -4.829 -11.746 1.00 89.75 160 GLU A O 1
ATOM 1222 N N . LEU A 1 161 ? 7.184 -6.989 -11.586 1.00 89.12 161 LEU A N 1
ATOM 1223 C CA . LEU A 1 161 ? 8.580 -6.764 -11.214 1.00 89.12 161 LEU A CA 1
ATOM 1224 C C . LEU A 1 161 ? 9.530 -7.521 -12.134 1.00 89.12 161 LEU A C 1
ATOM 1226 O O . LEU A 1 161 ? 9.245 -8.643 -12.532 1.00 89.12 161 LEU A O 1
ATOM 1230 N N . ALA A 1 162 ? 10.690 -6.937 -12.432 1.00 89.25 162 ALA A N 1
ATOM 1231 C CA . ALA A 1 162 ? 11.772 -7.699 -13.044 1.00 89.25 162 ALA A CA 1
ATOM 1232 C C . ALA A 1 162 ? 12.215 -8.838 -12.109 1.00 89.25 162 ALA A C 1
ATOM 1234 O O . ALA A 1 162 ? 12.250 -8.658 -10.887 1.00 89.25 162 ALA A O 1
ATOM 1235 N N . THR A 1 163 ? 12.589 -9.989 -12.675 1.00 87.94 163 THR A N 1
ATOM 1236 C CA . THR A 1 163 ? 12.988 -11.191 -11.914 1.00 87.94 163 THR A CA 1
ATOM 1237 C C . THR A 1 163 ? 14.066 -10.905 -10.863 1.00 87.94 163 THR A C 1
ATOM 1239 O O . THR A 1 163 ? 14.006 -11.424 -9.747 1.00 87.94 163 THR A O 1
ATOM 1242 N N . SER A 1 164 ? 15.035 -10.048 -11.194 1.00 88.00 164 SER A N 1
ATOM 1243 C CA . SER A 1 164 ? 16.116 -9.623 -10.296 1.00 88.00 164 SER A CA 1
ATOM 1244 C C . SER A 1 164 ? 15.586 -8.891 -9.054 1.00 88.00 164 SER A C 1
ATOM 1246 O O . SER A 1 164 ? 15.923 -9.243 -7.926 1.00 88.00 164 SER A O 1
ATOM 1248 N N . VAL A 1 165 ? 14.683 -7.928 -9.250 1.00 90.38 165 VAL A N 1
ATOM 1249 C CA . VAL A 1 165 ? 14.046 -7.149 -8.175 1.00 90.38 165 VAL A CA 1
ATOM 1250 C C . VAL A 1 165 ? 13.120 -8.013 -7.330 1.00 90.38 165 VAL A C 1
ATOM 1252 O O . VAL A 1 165 ? 13.115 -7.892 -6.107 1.00 90.38 165 VAL A O 1
ATOM 1255 N N . HIS A 1 166 ? 12.341 -8.890 -7.964 1.00 90.19 166 HIS A N 1
ATOM 1256 C CA . HIS A 1 166 ? 11.480 -9.827 -7.249 1.00 90.19 166 HIS A CA 1
ATOM 1257 C C . HIS A 1 166 ? 12.309 -10.737 -6.329 1.00 90.19 166 HIS A C 1
ATOM 1259 O O . HIS A 1 166 ? 12.000 -10.858 -5.144 1.00 90.19 166 HIS A O 1
ATOM 1265 N N . SER A 1 167 ? 13.420 -11.273 -6.844 1.00 89.56 167 SER A N 1
ATOM 1266 C CA . SER A 1 167 ? 14.357 -12.091 -6.065 1.00 89.56 167 SER A CA 1
ATOM 1267 C C . SER A 1 167 ? 14.946 -11.320 -4.880 1.00 89.56 167 SER A C 1
ATOM 1269 O O . SER A 1 167 ? 15.019 -11.855 -3.775 1.00 89.56 167 SER A O 1
ATOM 1271 N N . ASP A 1 168 ? 15.319 -10.051 -5.075 1.00 91.31 168 ASP A N 1
ATOM 1272 C CA . ASP A 1 168 ? 15.830 -9.194 -4.000 1.00 91.31 168 ASP A CA 1
ATOM 1273 C C . ASP A 1 168 ? 14.771 -8.920 -2.912 1.00 91.31 168 ASP A C 1
ATOM 1275 O O . ASP A 1 168 ? 15.096 -8.888 -1.721 1.00 91.31 168 ASP A O 1
ATOM 1279 N N . LEU A 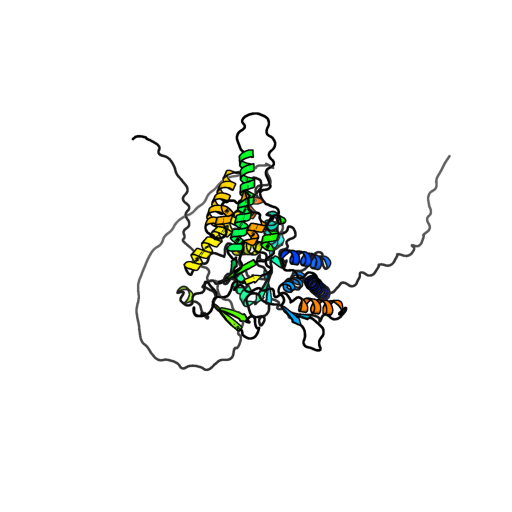1 169 ? 13.497 -8.739 -3.281 1.00 90.00 169 LEU A N 1
ATOM 1280 C CA . LEU A 1 169 ? 12.406 -8.557 -2.313 1.00 90.00 169 LEU A CA 1
ATOM 1281 C C . LEU A 1 169 ? 12.157 -9.821 -1.484 1.00 90.00 169 LEU A C 1
ATOM 1283 O O . LEU A 1 169 ? 11.988 -9.723 -0.262 1.00 90.00 169 LEU A O 1
ATOM 1287 N N . ASP A 1 170 ? 12.175 -10.991 -2.122 1.00 86.94 170 ASP A N 1
ATOM 1288 C CA . ASP A 1 170 ? 12.020 -12.290 -1.461 1.00 86.94 170 ASP A CA 1
ATOM 1289 C C . ASP A 1 170 ? 13.199 -12.607 -0.533 1.00 86.94 170 ASP A C 1
ATOM 1291 O O . ASP A 1 170 ? 13.011 -13.086 0.589 1.00 86.94 170 ASP A O 1
ATOM 1295 N N . ALA A 1 171 ? 14.417 -12.270 -0.965 1.00 88.12 171 ALA A N 1
ATOM 1296 C CA . ALA A 1 171 ? 15.648 -12.452 -0.200 1.00 88.12 171 ALA A CA 1
ATOM 1297 C C . ALA A 1 171 ? 15.844 -11.417 0.923 1.00 88.12 171 ALA A C 1
ATOM 1299 O O . ALA A 1 171 ? 16.824 -11.496 1.666 1.00 88.12 171 ALA A O 1
ATOM 1300 N N . ARG A 1 172 ? 14.921 -10.459 1.076 1.00 88.44 172 ARG A N 1
ATOM 1301 C CA . ARG A 1 172 ? 15.042 -9.338 2.023 1.00 88.44 172 ARG A CA 1
ATOM 1302 C C . ARG A 1 172 ? 16.291 -8.486 1.812 1.00 88.44 172 ARG A C 1
ATOM 1304 O O . ARG A 1 172 ? 16.929 -8.065 2.769 1.00 88.44 172 ARG A O 1
ATOM 1311 N N . LEU A 1 173 ? 16.622 -8.265 0.546 1.00 90.81 173 LEU A N 1
ATOM 1312 C CA . LEU A 1 173 ? 17.660 -7.343 0.097 1.00 90.81 173 LEU A CA 1
ATOM 1313 C C . LEU A 1 173 ? 17.075 -5.999 -0.346 1.00 90.81 173 LEU A C 1
ATOM 1315 O O . LEU A 1 173 ? 17.776 -4.991 -0.316 1.00 90.81 173 LEU A O 1
ATOM 1319 N N . LEU A 1 174 ? 15.798 -5.985 -0.735 1.00 92.25 174 LEU A N 1
ATOM 1320 C CA . LEU A 1 174 ? 15.003 -4.782 -0.960 1.00 92.25 174 LEU A CA 1
ATOM 1321 C C . LEU A 1 174 ? 13.775 -4.763 -0.045 1.00 92.25 174 LEU A C 1
ATOM 1323 O O . LEU A 1 174 ? 13.250 -5.809 0.361 1.00 92.25 174 LEU A O 1
ATOM 1327 N N . HIS A 1 175 ? 13.306 -3.556 0.254 1.00 92.31 175 HIS A N 1
ATOM 1328 C CA . HIS A 1 175 ? 12.155 -3.289 1.105 1.00 92.31 175 HIS A CA 1
ATOM 1329 C C . HIS A 1 175 ? 11.279 -2.208 0.465 1.00 92.31 175 HIS A C 1
ATOM 1331 O O . HIS A 1 175 ? 11.780 -1.245 -0.115 1.00 92.31 175 HIS A O 1
ATOM 1337 N N . LEU A 1 176 ? 9.960 -2.382 0.561 1.00 94.06 176 LEU A N 1
ATOM 1338 C CA . LEU A 1 176 ? 8.972 -1.421 0.073 1.00 94.06 176 LEU A CA 1
ATOM 1339 C C . LEU A 1 176 ? 8.437 -0.640 1.277 1.00 94.06 176 LEU A C 1
ATOM 1341 O O . LEU A 1 176 ? 7.442 -1.028 1.882 1.00 94.06 176 LEU A O 1
ATOM 1345 N N . VAL A 1 177 ? 9.139 0.415 1.680 1.00 94.56 177 VAL A N 1
ATOM 1346 C CA . VAL A 1 177 ? 8.798 1.198 2.875 1.00 94.56 177 VAL A CA 1
ATOM 1347 C C . VAL A 1 177 ? 7.583 2.080 2.568 1.00 94.56 177 VAL A C 1
ATOM 1349 O O . VAL A 1 177 ? 7.706 2.966 1.720 1.00 94.56 177 VAL A O 1
ATOM 1352 N N . PRO A 1 178 ? 6.414 1.872 3.209 1.00 95.69 178 PRO A N 1
ATOM 1353 C CA . PRO A 1 178 ? 5.228 2.688 2.955 1.00 95.69 178 PRO A CA 1
ATOM 1354 C C . PRO A 1 178 ? 5.490 4.170 3.226 1.00 95.69 178 PRO A C 1
ATOM 1356 O O . PRO A 1 178 ? 6.216 4.516 4.157 1.00 95.69 178 PRO A O 1
ATOM 1359 N N . ASP A 1 179 ? 4.867 5.050 2.448 1.00 95.19 179 ASP A N 1
ATOM 1360 C CA . ASP A 1 179 ? 4.897 6.480 2.741 1.00 95.19 179 ASP A CA 1
ATOM 1361 C C . ASP A 1 179 ? 4.220 6.772 4.092 1.00 95.19 179 ASP A C 1
ATOM 1363 O O . ASP A 1 179 ? 3.201 6.163 4.447 1.00 95.19 179 ASP A O 1
ATOM 1367 N N . ARG A 1 180 ? 4.787 7.707 4.861 1.00 94.25 180 ARG A N 1
ATOM 1368 C CA . ARG A 1 180 ? 4.324 8.007 6.219 1.00 94.25 180 ARG A CA 1
ATOM 1369 C C . ARG A 1 180 ? 2.916 8.602 6.229 1.00 94.25 180 ARG A C 1
ATOM 1371 O O . ARG A 1 180 ? 2.115 8.202 7.074 1.00 94.25 180 ARG A O 1
ATOM 1378 N N . GLN A 1 181 ? 2.576 9.506 5.306 1.00 95.12 181 GLN A N 1
ATOM 1379 C CA . GLN A 1 181 ? 1.308 10.243 5.382 1.00 95.12 181 GLN A CA 1
ATOM 1380 C C . GLN A 1 181 ? 0.072 9.339 5.226 1.00 95.12 181 GLN A C 1
ATOM 1382 O O . GLN A 1 181 ? -0.828 9.431 6.066 1.00 95.12 181 GLN A O 1
ATOM 1387 N N . PRO A 1 182 ? 0.008 8.406 4.249 1.00 95.62 182 PRO A N 1
ATOM 1388 C CA . PRO A 1 182 ? -1.071 7.421 4.185 1.00 95.62 182 PRO A CA 1
ATOM 1389 C C . PRO A 1 182 ? -1.196 6.555 5.444 1.00 95.62 182 PRO A C 1
ATOM 1391 O O . PRO A 1 182 ? -2.300 6.105 5.760 1.00 95.62 182 PRO A O 1
ATOM 1394 N N . CYS A 1 183 ? -0.094 6.303 6.156 1.00 96.69 183 CYS A N 1
ATOM 1395 C CA . CYS A 1 183 ? -0.091 5.504 7.380 1.00 96.69 183 CYS A CA 1
ATOM 1396 C C . CYS A 1 183 ? -0.606 6.306 8.586 1.00 96.69 183 CYS A C 1
ATOM 1398 O O . CYS A 1 183 ? -1.437 5.800 9.340 1.00 96.69 183 CYS A O 1
ATOM 1400 N N . VAL A 1 184 ? -0.175 7.564 8.741 1.00 96.88 184 VAL A N 1
ATOM 1401 C CA . VAL A 1 184 ? -0.671 8.477 9.788 1.00 96.88 184 VAL A CA 1
ATOM 1402 C C . VAL A 1 184 ? -2.166 8.744 9.605 1.00 96.88 184 VAL A C 1
ATOM 1404 O O . VAL A 1 184 ? -2.913 8.669 10.575 1.00 96.88 184 VAL A O 1
ATOM 1407 N N . ALA A 1 185 ? -2.629 8.970 8.371 1.00 96.75 185 ALA A N 1
ATOM 1408 C CA . ALA A 1 185 ? -4.049 9.169 8.078 1.00 96.75 185 ALA A CA 1
ATOM 1409 C C . ALA A 1 185 ? -4.909 7.968 8.514 1.00 96.75 185 ALA A C 1
ATOM 1411 O O . ALA A 1 185 ? -5.951 8.146 9.140 1.00 96.75 185 ALA A O 1
ATOM 1412 N N . ARG A 1 186 ? -4.448 6.736 8.245 1.00 97.25 186 ARG A N 1
ATOM 1413 C CA . ARG A 1 186 ? -5.110 5.502 8.709 1.00 97.25 186 ARG A CA 1
ATOM 1414 C C . ARG A 1 186 ? -5.152 5.423 10.228 1.00 97.25 186 ARG A C 1
ATOM 1416 O O . ARG A 1 186 ? -6.201 5.113 10.785 1.00 97.25 186 ARG A O 1
ATOM 1423 N N . LEU A 1 187 ? -4.030 5.722 10.884 1.00 97.31 187 LEU A N 1
ATOM 1424 C CA . LEU A 1 187 ? -3.959 5.737 12.340 1.00 97.31 187 LEU A CA 1
ATOM 1425 C C . LEU A 1 187 ? -4.923 6.774 12.926 1.00 97.31 187 LEU A C 1
ATOM 1427 O O . LEU A 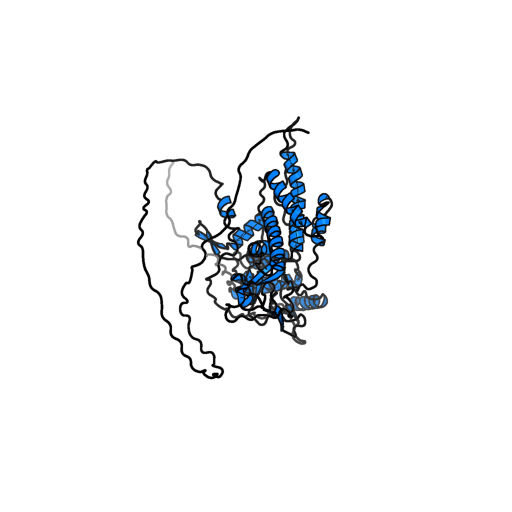1 187 ? -5.610 6.469 13.889 1.00 97.31 187 LEU A O 1
ATOM 1431 N N . LEU A 1 188 ? -5.032 7.955 12.318 1.00 96.69 188 LEU A N 1
ATOM 1432 C CA . LEU A 1 188 ? -5.932 9.007 12.776 1.00 96.69 188 LEU A CA 1
ATOM 1433 C C . LEU A 1 188 ? -7.411 8.635 12.620 1.00 96.69 188 LEU A C 1
ATOM 1435 O O . LEU A 1 188 ? -8.199 8.888 13.529 1.00 96.69 188 LEU A O 1
ATOM 1439 N N . CYS A 1 189 ? -7.788 8.002 11.505 1.00 96.94 189 CYS A N 1
ATOM 1440 C CA . CYS A 1 189 ? -9.143 7.479 11.322 1.00 96.94 189 CYS A CA 1
ATOM 1441 C C . CYS A 1 189 ? -9.485 6.399 12.360 1.00 96.94 189 CYS A C 1
ATOM 1443 O O . CYS A 1 189 ? -10.586 6.411 12.911 1.00 96.94 189 CYS A O 1
ATOM 1445 N N . GLU A 1 190 ? -8.544 5.497 12.663 1.00 97.00 190 GLU A N 1
ATOM 1446 C CA . GLU A 1 190 ? -8.703 4.525 13.751 1.00 97.00 190 GLU A CA 1
ATOM 1447 C C . GLU A 1 190 ? -8.861 5.226 15.101 1.00 97.00 190 GLU A C 1
ATOM 1449 O O . GLU A 1 190 ? -9.831 4.956 15.800 1.00 97.00 190 GLU A O 1
ATOM 1454 N N . THR A 1 191 ? -7.978 6.167 15.444 1.00 96.44 191 THR A N 1
ATOM 1455 C CA . THR A 1 191 ? -8.062 6.935 16.694 1.00 96.44 191 THR A CA 1
ATOM 1456 C C . THR A 1 191 ? -9.428 7.593 16.842 1.00 96.44 191 THR A C 1
ATOM 1458 O O . THR A 1 191 ? -10.091 7.364 17.848 1.00 96.44 191 THR A O 1
ATOM 1461 N N . LYS A 1 192 ? -9.897 8.318 15.818 1.00 95.81 192 LYS A N 1
ATOM 1462 C CA . LYS A 1 192 ? -11.211 8.975 15.831 1.00 95.81 192 LYS A CA 1
ATOM 1463 C C . LYS A 1 192 ? -12.342 7.991 16.139 1.00 95.81 192 LYS A C 1
ATOM 1465 O O . LYS A 1 192 ? -13.145 8.232 17.034 1.00 95.81 192 LYS A O 1
ATOM 1470 N N . TYR A 1 193 ? -12.406 6.875 15.412 1.00 96.31 193 TYR A N 1
ATOM 1471 C CA . TYR A 1 193 ? -13.458 5.877 15.623 1.00 96.31 193 TYR A CA 1
ATOM 1472 C C . TYR A 1 193 ? -13.388 5.261 17.030 1.00 96.31 193 TYR A C 1
ATOM 1474 O O . TYR A 1 193 ? -14.410 5.045 17.684 1.00 96.31 193 TYR A O 1
ATOM 1482 N N . GLN A 1 194 ? -12.178 4.977 17.512 1.00 96.25 194 GLN A N 1
ATOM 1483 C CA . GLN A 1 194 ? -11.981 4.320 18.800 1.00 96.25 194 GLN A CA 1
ATOM 1484 C C . GLN A 1 194 ? -12.183 5.255 19.991 1.00 96.25 194 GLN A C 1
ATOM 1486 O O . GLN A 1 194 ? -12.578 4.772 21.045 1.00 96.25 194 GLN A O 1
ATOM 1491 N N . GLU A 1 195 ? -11.979 6.564 19.847 1.00 95.12 195 GLU A N 1
ATOM 1492 C CA . GLU A 1 195 ? -12.355 7.553 20.866 1.00 95.12 195 GLU A CA 1
ATOM 1493 C C . GLU A 1 195 ? -13.868 7.600 21.075 1.00 95.12 195 GLU A C 1
ATOM 1495 O O . GLU A 1 195 ? -14.344 7.532 22.209 1.00 95.12 195 GLU A O 1
ATOM 1500 N N . GLU A 1 196 ? -14.627 7.650 19.978 1.00 92.94 196 GLU A N 1
ATOM 1501 C CA . GLU A 1 196 ? -16.091 7.621 20.018 1.00 92.94 196 GLU A CA 1
ATOM 1502 C C . GLU A 1 196 ? -16.584 6.320 20.674 1.00 92.94 196 GLU A C 1
ATOM 1504 O O . GLU A 1 196 ? -17.454 6.341 21.548 1.00 92.94 196 GLU A O 1
ATOM 1509 N N . ARG A 1 197 ? -15.969 5.181 20.327 1.00 94.25 197 ARG A N 1
ATOM 1510 C CA . ARG A 1 197 ? -16.267 3.884 20.951 1.00 94.25 197 ARG A CA 1
ATOM 1511 C C . ARG A 1 197 ? -15.866 3.827 22.428 1.00 94.25 197 ARG A C 1
ATOM 1513 O O . ARG A 1 197 ? -16.619 3.280 23.232 1.00 94.25 197 ARG A O 1
ATOM 1520 N N . LEU A 1 198 ? -14.704 4.368 22.793 1.00 94.50 198 LEU A N 1
ATOM 1521 C CA . LEU A 1 198 ? -14.189 4.378 24.162 1.00 94.50 198 LEU A CA 1
ATOM 1522 C C . LEU A 1 198 ? -15.118 5.153 25.097 1.00 94.50 198 LEU A C 1
ATOM 1524 O O . LEU A 1 198 ? -15.450 4.642 26.162 1.00 94.50 198 LEU A O 1
ATOM 1528 N N . ALA A 1 199 ? -15.598 6.327 24.680 1.00 92.19 199 ALA A N 1
ATOM 1529 C CA . ALA A 1 199 ? -16.550 7.110 25.467 1.00 92.19 199 ALA A CA 1
ATOM 1530 C C . ALA A 1 199 ? -17.826 6.307 25.786 1.00 92.19 199 ALA A C 1
ATOM 1532 O O . ALA A 1 199 ? -18.315 6.317 26.915 1.00 92.19 199 ALA A O 1
ATOM 1533 N N . ILE A 1 200 ? -18.338 5.548 24.810 1.00 91.94 200 ILE A N 1
ATOM 1534 C CA . ILE A 1 200 ? -19.519 4.689 24.985 1.00 91.94 200 ILE A CA 1
ATOM 1535 C C . ILE A 1 200 ? -19.209 3.497 25.906 1.00 91.94 200 ILE A C 1
ATOM 1537 O O . ILE A 1 200 ? -20.022 3.160 26.769 1.00 91.94 200 ILE A O 1
ATOM 1541 N N . LEU A 1 201 ? -18.036 2.873 25.758 1.00 90.38 201 LEU A N 1
ATOM 1542 C CA . LEU A 1 201 ? -17.580 1.778 26.623 1.00 90.38 201 LEU A CA 1
ATOM 1543 C C . LEU A 1 201 ? -17.449 2.210 28.084 1.00 90.38 201 LEU A C 1
ATOM 1545 O O . LEU A 1 201 ? -17.941 1.523 28.973 1.00 90.38 201 LEU A O 1
ATOM 1549 N N . GLU A 1 202 ? -16.835 3.362 28.339 1.00 90.38 202 GLU A N 1
ATOM 1550 C CA . GLU A 1 202 ? -16.678 3.910 29.689 1.00 90.38 202 GLU A CA 1
ATOM 1551 C C . GLU A 1 202 ? -18.034 4.182 30.350 1.00 90.38 202 GLU A C 1
ATOM 1553 O O . GLU A 1 202 ? -18.238 3.858 31.522 1.00 90.38 202 GLU A O 1
ATOM 1558 N N . MET A 1 203 ? -18.995 4.715 29.588 1.00 86.88 203 MET A N 1
ATOM 1559 C CA . MET A 1 203 ? -20.372 4.889 30.057 1.00 86.88 203 MET A CA 1
ATOM 1560 C C . MET A 1 203 ? -21.056 3.550 30.350 1.00 86.88 203 MET A C 1
ATOM 1562 O O . MET A 1 203 ? -21.830 3.450 31.304 1.00 86.88 203 MET A O 1
ATOM 1566 N N . ALA A 1 204 ? -20.783 2.519 29.549 1.00 84.75 204 ALA A N 1
ATOM 1567 C CA . ALA A 1 204 ? -21.320 1.186 29.770 1.00 84.75 204 ALA A CA 1
ATOM 1568 C C . ALA A 1 204 ? -20.705 0.520 31.014 1.00 84.75 204 ALA A C 1
ATOM 1570 O O . ALA A 1 204 ? -21.430 -0.151 31.745 1.00 84.75 204 ALA A O 1
ATOM 1571 N N . GLU A 1 205 ? -19.415 0.704 31.290 1.00 84.44 205 GLU A N 1
ATOM 1572 C CA . GLU A 1 205 ? -18.697 0.093 32.421 1.00 84.44 205 GLU A CA 1
ATOM 1573 C C . GLU A 1 205 ? -18.923 0.799 33.774 1.00 84.44 205 GLU A C 1
ATOM 1575 O O . GLU A 1 205 ? -18.653 0.211 34.824 1.00 84.44 205 GLU A O 1
ATOM 1580 N N . ALA A 1 206 ? -19.426 2.039 33.779 1.00 79.94 206 ALA A N 1
ATOM 1581 C CA . ALA A 1 206 ? -19.583 2.843 34.990 1.00 79.94 206 ALA A CA 1
ATOM 1582 C C . ALA A 1 206 ? -20.474 2.174 36.074 1.00 79.94 206 ALA A C 1
ATOM 1584 O O . ALA A 1 206 ? -21.523 1.594 35.762 1.00 79.94 206 ALA A O 1
ATOM 1585 N N . PRO A 1 207 ? -20.099 2.267 37.370 1.00 69.81 207 PRO A N 1
ATOM 1586 C CA . PRO A 1 207 ? -20.849 1.660 38.469 1.00 69.81 207 PRO A CA 1
ATOM 1587 C C . PRO A 1 207 ? -22.238 2.294 38.635 1.00 69.81 207 PRO A C 1
ATOM 1589 O O . PRO A 1 207 ? -22.404 3.510 38.562 1.00 69.81 207 PRO A O 1
ATOM 1592 N N . MET A 1 208 ? -23.247 1.454 38.883 1.00 66.88 208 MET A N 1
ATOM 1593 C CA . MET A 1 208 ? -24.650 1.874 38.934 1.00 66.88 208 MET A CA 1
ATOM 1594 C C . MET A 1 208 ? -24.944 2.821 40.106 1.00 66.88 208 MET A C 1
ATOM 1596 O O . MET A 1 208 ? -24.721 2.469 41.265 1.00 66.88 208 MET A O 1
ATOM 1600 N N . VAL A 1 209 ? -25.557 3.971 39.814 1.00 58.03 209 VAL A N 1
ATOM 1601 C CA . VAL A 1 209 ? -26.203 4.838 40.809 1.00 58.03 209 VAL A CA 1
ATOM 1602 C C . VAL A 1 209 ? -27.640 5.111 40.350 1.00 58.03 209 VAL A C 1
ATOM 1604 O O . VAL A 1 209 ? -27.863 5.940 39.476 1.00 58.03 209 VAL A O 1
ATOM 1607 N N . GLY A 1 210 ? -28.626 4.420 40.934 1.00 63.81 210 GLY A N 1
ATOM 1608 C CA . GLY A 1 210 ? -30.050 4.627 40.608 1.00 63.81 210 GLY A CA 1
ATOM 1609 C C . GLY A 1 210 ? -30.533 3.960 39.306 1.00 63.81 210 GLY A C 1
ATOM 1610 O O . GLY A 1 210 ? -29.773 3.261 38.654 1.00 63.81 210 GLY A O 1
ATOM 1611 N N . GLU A 1 211 ? -31.834 4.101 39.011 1.00 56.72 211 GLU A N 1
ATOM 1612 C CA . GLU A 1 211 ? -32.703 3.230 38.185 1.00 56.72 211 GLU A CA 1
ATOM 1613 C C . GLU A 1 211 ? -32.175 2.633 36.856 1.00 56.72 211 GLU A C 1
ATOM 1615 O O . GLU A 1 211 ? -31.415 3.233 36.108 1.00 56.72 211 GLU A O 1
ATOM 1620 N N . LYS A 1 212 ? -32.699 1.421 36.580 1.00 58.25 212 LYS A N 1
ATOM 1621 C CA . LYS A 1 212 ? -32.655 0.569 35.370 1.00 58.25 212 LYS A CA 1
ATOM 1622 C C . LYS A 1 212 ? -31.809 1.085 34.194 1.00 58.25 212 LYS A C 1
ATOM 1624 O O . LYS A 1 212 ? -32.236 1.945 33.430 1.00 58.25 212 LYS A O 1
ATOM 1629 N N . ARG A 1 213 ? -30.677 0.402 33.981 1.00 58.62 213 ARG A N 1
ATOM 1630 C CA . ARG A 1 213 ? -29.785 0.510 32.814 1.00 58.62 213 ARG A CA 1
ATOM 1631 C C . ARG A 1 213 ? -30.599 0.556 31.512 1.00 58.62 213 ARG A C 1
ATOM 1633 O O . ARG A 1 213 ? -31.237 -0.434 31.148 1.00 58.62 213 ARG A O 1
ATOM 1640 N N . GLN A 1 214 ? -30.544 1.673 30.787 1.00 61.69 214 GLN A N 1
ATOM 1641 C CA . GLN A 1 214 ? -30.734 1.602 29.341 1.00 61.69 214 GLN A CA 1
ATOM 1642 C C . GLN A 1 214 ? -29.568 0.775 28.799 1.00 61.69 214 GLN A C 1
ATOM 1644 O O . GLN A 1 214 ? -28.415 1.015 29.155 1.00 61.69 214 GLN A O 1
ATOM 1649 N N . HIS A 1 215 ? -29.868 -0.258 28.019 1.00 69.19 215 HIS A N 1
ATOM 1650 C CA . HIS A 1 215 ? -28.840 -1.048 27.358 1.00 69.19 215 HIS A CA 1
ATOM 1651 C C . HIS A 1 215 ? -28.107 -0.136 26.367 1.00 69.19 215 HIS A C 1
ATOM 1653 O O . HIS A 1 215 ? -28.654 0.196 25.317 1.00 69.19 215 HIS A O 1
ATOM 1659 N N . VAL A 1 216 ? -26.902 0.310 26.728 1.00 78.06 216 VAL A N 1
ATOM 1660 C CA . VAL A 1 216 ? -26.039 1.089 25.839 1.00 78.06 216 VAL A CA 1
ATOM 1661 C C . VAL A 1 216 ? -25.420 0.111 24.849 1.00 78.06 216 VAL A C 1
ATOM 1663 O O . VAL A 1 216 ? -24.635 -0.754 25.232 1.00 78.06 216 VAL A O 1
ATOM 1666 N N . GLU A 1 217 ? -25.830 0.202 23.589 1.00 84.38 217 GLU A N 1
ATOM 1667 C CA . GLU A 1 217 ? -25.251 -0.596 22.514 1.00 84.38 217 GLU A CA 1
ATOM 1668 C C . GLU A 1 217 ? -23.874 -0.028 22.159 1.00 84.38 217 GLU A C 1
ATOM 1670 O O . GLU A 1 217 ? -23.749 1.115 21.718 1.00 84.38 217 GLU A O 1
ATOM 1675 N N . VAL A 1 218 ? -22.830 -0.818 22.405 1.00 86.75 218 VAL A N 1
ATOM 1676 C CA . VAL A 1 218 ? -21.453 -0.440 22.088 1.00 86.75 218 VAL A CA 1
ATOM 1677 C C . VAL A 1 218 ? -21.192 -0.734 20.606 1.00 86.75 218 VAL A C 1
ATOM 1679 O O . VAL A 1 218 ? -21.449 -1.859 20.171 1.00 86.75 218 VAL A O 1
ATOM 1682 N N . PRO A 1 219 ? -20.653 0.222 19.824 1.00 91.50 219 PRO A N 1
ATOM 1683 C CA . PRO A 1 219 ? -20.254 -0.030 18.443 1.00 91.50 219 PRO A CA 1
ATOM 1684 C C . PRO A 1 219 ? -19.250 -1.189 18.327 1.00 91.50 219 PRO A C 1
ATOM 1686 O O . PRO A 1 219 ? -18.459 -1.417 19.252 1.00 91.50 219 PRO A O 1
ATOM 1689 N N . PRO A 1 220 ? -19.205 -1.896 17.183 1.00 93.75 220 PRO A N 1
ATOM 1690 C CA . PRO A 1 220 ? -18.225 -2.956 16.981 1.00 93.75 220 PRO A CA 1
ATOM 1691 C C . PRO A 1 220 ? -16.799 -2.403 17.088 1.00 93.75 220 PRO A C 1
ATOM 1693 O O . PRO A 1 220 ? -16.530 -1.265 16.707 1.00 93.75 220 PRO A O 1
ATOM 1696 N N . ALA A 1 221 ? -15.855 -3.215 17.547 1.00 93.06 221 ALA A N 1
ATOM 1697 C CA . ALA A 1 221 ? -14.449 -2.850 17.674 1.00 93.06 221 ALA A CA 1
ATOM 1698 C C . ALA A 1 221 ? -13.826 -2.436 16.341 1.00 93.06 221 ALA A C 1
ATOM 1700 O O . ALA A 1 221 ? -12.904 -1.628 16.321 1.00 93.06 221 ALA A O 1
ATOM 1701 N N . ARG A 1 222 ? -14.329 -2.963 15.219 1.00 93.06 222 ARG A N 1
ATOM 1702 C CA . ARG A 1 222 ? -13.818 -2.658 13.880 1.00 93.06 222 ARG A CA 1
ATOM 1703 C C . ARG A 1 222 ? -14.851 -1.891 13.046 1.00 93.06 222 ARG A C 1
ATOM 1705 O O . ARG A 1 222 ? -15.943 -2.440 12.808 1.00 93.06 222 ARG A O 1
ATOM 1712 N N . PRO A 1 223 ? -14.504 -0.687 12.548 1.00 91.38 223 PRO A N 1
ATOM 1713 C CA . PRO A 1 223 ? -15.356 0.050 11.624 1.00 91.38 223 PRO A CA 1
ATOM 1714 C C . PRO A 1 223 ? -15.530 -0.746 10.319 1.00 91.38 223 PRO A C 1
ATOM 1716 O O . PRO A 1 223 ? -14.640 -1.513 9.943 1.00 91.38 223 PRO A O 1
ATOM 1719 N N . PRO A 1 224 ? -16.667 -0.618 9.613 1.00 93.50 224 PRO A N 1
ATOM 1720 C CA . PRO A 1 224 ? -16.812 -1.164 8.264 1.00 93.50 224 PRO A CA 1
ATOM 1721 C C . PRO A 1 224 ? -15.723 -0.644 7.315 1.00 93.50 224 PRO A C 1
ATOM 1723 O O . PRO A 1 224 ? -15.329 0.515 7.414 1.00 93.50 224 PRO A O 1
ATOM 1726 N N . PHE A 1 225 ? -15.288 -1.463 6.351 1.00 95.31 225 PHE A N 1
ATOM 1727 C CA . PHE A 1 225 ? -14.285 -1.061 5.351 1.00 95.31 225 PHE A CA 1
ATOM 1728 C C . PHE A 1 225 ? -14.681 0.229 4.613 1.00 95.31 225 PHE A C 1
ATOM 1730 O O . PHE A 1 225 ? -13.878 1.152 4.461 1.00 95.31 225 PHE A O 1
ATOM 1737 N N . ASP A 1 226 ? -15.955 0.323 4.229 1.00 94.62 226 ASP A N 1
ATOM 1738 C CA . ASP A 1 226 ? -16.514 1.475 3.520 1.00 94.62 226 ASP A CA 1
ATOM 1739 C C . ASP A 1 226 ? -16.593 2.751 4.372 1.00 94.62 226 ASP A C 1
ATOM 1741 O O . ASP A 1 226 ? -16.843 3.818 3.822 1.00 94.62 226 ASP A O 1
ATOM 1745 N N . ALA A 1 227 ? -16.378 2.672 5.693 1.00 90.62 227 ALA A N 1
ATOM 1746 C CA . ALA A 1 227 ? -16.452 3.840 6.569 1.00 90.62 227 ALA A CA 1
ATOM 1747 C C . ALA A 1 227 ? -15.305 4.831 6.320 1.00 90.62 227 ALA A C 1
ATOM 1749 O O . ALA A 1 227 ? -15.528 6.037 6.356 1.00 90.62 227 ALA A O 1
ATOM 1750 N N . PHE A 1 228 ? -14.087 4.330 6.076 1.00 92.81 228 PHE A N 1
ATOM 1751 C CA . PHE A 1 228 ? -12.943 5.184 5.725 1.00 92.81 228 PHE A CA 1
ATOM 1752 C C . PHE A 1 228 ? -11.826 4.481 4.947 1.00 92.81 228 PHE A C 1
ATOM 1754 O O . PHE A 1 228 ? -11.094 5.140 4.208 1.00 92.81 228 PHE A O 1
ATOM 1761 N N . TYR A 1 229 ? -11.668 3.158 5.067 1.00 95.94 229 TYR A N 1
ATOM 1762 C CA . TYR A 1 229 ? -10.589 2.453 4.370 1.00 95.94 229 TYR A CA 1
ATOM 1763 C C . TYR A 1 229 ? -10.761 2.480 2.857 1.00 95.94 229 TYR A C 1
ATOM 1765 O O . TYR A 1 229 ? -9.775 2.678 2.156 1.00 95.94 229 TYR A O 1
ATOM 1773 N N . LYS A 1 230 ? -11.995 2.383 2.352 1.00 95.44 230 LYS A N 1
ATOM 1774 C CA . LYS A 1 230 ? -12.272 2.516 0.917 1.00 95.44 230 LYS A CA 1
ATOM 1775 C C . LYS A 1 230 ? -11.697 3.808 0.327 1.00 95.44 230 LYS A C 1
ATOM 1777 O O . LYS A 1 230 ? -10.980 3.754 -0.668 1.00 95.44 230 LYS A O 1
ATOM 1782 N N . THR A 1 231 ? -11.950 4.954 0.965 1.00 94.81 231 THR A N 1
ATOM 1783 C CA . THR A 1 231 ? -11.407 6.250 0.524 1.00 94.81 231 THR A CA 1
ATOM 1784 C C . THR A 1 231 ? -9.879 6.276 0.615 1.00 94.81 231 THR A C 1
ATOM 1786 O O . THR A 1 231 ? -9.214 6.718 -0.319 1.00 94.81 231 THR A O 1
ATOM 1789 N N . LEU A 1 232 ? -9.302 5.762 1.708 1.00 95.38 232 LEU A N 1
ATOM 1790 C CA . LEU A 1 232 ? -7.848 5.744 1.919 1.00 95.38 232 LEU A CA 1
ATOM 1791 C C . LEU A 1 232 ? -7.093 4.778 0.992 1.00 95.38 232 LEU A C 1
ATOM 1793 O O . LEU A 1 232 ? -5.885 4.930 0.807 1.00 95.38 232 LEU A O 1
ATOM 1797 N N . GLU A 1 233 ? -7.759 3.756 0.459 1.00 95.50 233 GLU A N 1
ATOM 1798 C CA . GLU A 1 233 ? -7.183 2.764 -0.456 1.00 95.50 233 GLU A CA 1
ATOM 1799 C C . GLU A 1 233 ? -7.272 3.189 -1.930 1.00 95.50 233 GLU A C 1
ATOM 1801 O O . GLU A 1 233 ? -6.497 2.693 -2.747 1.00 95.50 233 GLU A O 1
ATOM 1806 N N . ALA A 1 234 ? -8.159 4.129 -2.274 1.00 91.88 234 ALA A N 1
ATOM 1807 C CA . ALA A 1 234 ? -8.463 4.505 -3.657 1.00 91.88 234 ALA A CA 1
ATOM 1808 C C . ALA A 1 234 ? -7.259 5.050 -4.452 1.00 91.88 234 ALA A C 1
ATOM 1810 O O . ALA A 1 234 ? -7.235 4.947 -5.678 1.00 91.88 234 ALA A O 1
ATOM 1811 N N . SER A 1 235 ? -6.260 5.629 -3.779 1.00 87.75 235 SER A N 1
ATOM 1812 C CA . SER A 1 235 ? -5.024 6.126 -4.404 1.00 87.75 235 SER A CA 1
ATOM 1813 C C . SER A 1 235 ? -3.968 5.040 -4.642 1.00 87.75 235 SER A C 1
ATOM 1815 O O . SER A 1 235 ? -2.966 5.304 -5.312 1.00 87.75 235 SER A O 1
ATOM 1817 N N . GLY A 1 236 ? -4.180 3.834 -4.111 1.00 93.50 236 GLY A N 1
ATOM 1818 C CA . GLY A 1 236 ? -3.178 2.778 -4.070 1.00 93.50 236 GLY A CA 1
ATOM 1819 C C . GLY A 1 236 ? -2.036 3.070 -3.092 1.00 93.50 236 GLY A C 1
ATOM 1820 O O . GLY A 1 236 ? -2.064 4.025 -2.315 1.00 93.50 236 GLY A O 1
ATOM 1821 N N . ALA A 1 237 ? -1.019 2.214 -3.104 1.00 95.81 237 ALA A N 1
ATOM 1822 C CA . ALA A 1 237 ? 0.122 2.318 -2.211 1.00 95.81 237 ALA A CA 1
ATOM 1823 C C . ALA A 1 237 ? 1.189 3.262 -2.771 1.00 95.81 237 ALA A C 1
ATOM 1825 O O . ALA A 1 237 ? 1.641 3.100 -3.908 1.00 95.81 237 ALA A O 1
ATOM 1826 N N . CYS A 1 238 ? 1.629 4.198 -1.930 1.00 96.50 238 CYS A N 1
ATOM 1827 C CA . CYS A 1 238 ? 2.841 4.985 -2.126 1.00 96.50 238 CYS A CA 1
ATOM 1828 C C . CYS A 1 238 ? 3.945 4.432 -1.223 1.00 96.50 238 CYS A C 1
ATOM 1830 O O . CYS A 1 238 ? 3.707 4.220 -0.032 1.00 96.50 238 CYS A O 1
ATOM 1832 N N . TYR A 1 239 ? 5.132 4.183 -1.770 1.00 95.50 239 TYR A N 1
ATOM 1833 C CA . TYR A 1 239 ? 6.254 3.632 -1.011 1.00 95.50 239 TYR A CA 1
ATOM 1834 C C . TYR A 1 239 ? 7.613 4.058 -1.563 1.00 95.50 239 TYR A C 1
ATOM 1836 O O . TYR A 1 239 ? 7.761 4.358 -2.749 1.00 95.50 239 TYR A O 1
ATOM 1844 N N . ARG A 1 240 ? 8.629 4.037 -0.701 1.00 93.94 240 ARG A N 1
ATOM 1845 C CA . ARG A 1 240 ? 10.044 4.145 -1.069 1.00 93.94 240 ARG A CA 1
ATOM 1846 C C . ARG A 1 240 ? 10.653 2.757 -1.212 1.00 93.94 240 ARG A C 1
ATOM 1848 O O . ARG A 1 240 ? 10.267 1.826 -0.507 1.00 93.94 240 ARG A O 1
ATOM 1855 N N . VAL A 1 241 ? 11.606 2.617 -2.129 1.00 92.94 241 VAL A N 1
ATOM 1856 C CA . VAL A 1 241 ? 12.373 1.378 -2.287 1.00 92.94 241 VAL A CA 1
ATOM 1857 C C . VAL A 1 241 ? 13.709 1.556 -1.583 1.00 92.94 241 VAL A C 1
ATOM 1859 O O . VAL A 1 241 ? 14.560 2.314 -2.050 1.00 92.94 241 VAL A O 1
ATOM 1862 N N . THR A 1 242 ? 13.882 0.860 -0.466 1.00 92.62 242 THR A N 1
ATOM 1863 C CA . THR A 1 242 ? 15.134 0.849 0.298 1.00 92.62 242 THR A CA 1
ATOM 1864 C C . THR A 1 242 ? 15.818 -0.508 0.165 1.00 92.62 242 THR A C 1
ATOM 1866 O O . THR A 1 242 ? 15.207 -1.494 -0.262 1.00 92.62 242 THR A O 1
ATOM 1869 N N . GLY A 1 243 ? 17.107 -0.558 0.480 1.00 90.88 243 GLY A N 1
ATOM 1870 C CA . GLY A 1 243 ? 17.936 -1.743 0.332 1.00 90.88 243 GLY A CA 1
ATOM 1871 C C . GLY A 1 243 ? 18.719 -2.069 1.592 1.00 90.88 243 GLY A C 1
ATOM 1872 O O . GLY A 1 243 ? 19.162 -1.184 2.315 1.00 90.88 243 GLY A O 1
ATOM 1873 N N . ASP A 1 244 ? 18.919 -3.363 1.805 1.00 89.00 244 ASP A N 1
ATOM 1874 C CA . ASP A 1 244 ? 19.807 -3.889 2.832 1.00 89.00 244 ASP A CA 1
ATOM 1875 C C . ASP A 1 244 ? 21.265 -3.782 2.356 1.00 89.00 244 ASP A C 1
ATOM 1877 O O . ASP A 1 244 ? 21.574 -4.001 1.177 1.00 89.00 244 ASP A O 1
ATOM 1881 N N . PHE A 1 245 ? 22.189 -3.504 3.279 1.00 87.31 245 PHE A N 1
ATOM 1882 C CA . PHE A 1 245 ? 23.616 -3.388 2.976 1.00 87.31 245 PHE A CA 1
ATOM 1883 C C . PHE A 1 245 ? 24.188 -4.632 2.274 1.00 87.31 245 PHE A C 1
ATOM 1885 O O . PHE A 1 245 ? 25.188 -4.515 1.573 1.00 87.31 245 PHE A O 1
ATOM 1892 N N . ARG A 1 246 ? 23.577 -5.815 2.420 1.00 89.94 246 ARG A N 1
ATOM 1893 C CA . ARG A 1 246 ? 23.995 -7.072 1.777 1.00 89.94 246 ARG A CA 1
ATOM 1894 C C . ARG A 1 246 ? 23.718 -7.115 0.277 1.00 89.94 246 ARG A C 1
ATOM 1896 O O . ARG A 1 246 ? 24.304 -7.948 -0.416 1.00 89.94 246 ARG A O 1
ATOM 1903 N N . ARG A 1 247 ? 22.835 -6.258 -0.243 1.00 91.62 247 ARG A N 1
ATOM 1904 C CA . ARG A 1 247 ? 22.501 -6.233 -1.669 1.00 91.62 247 ARG A CA 1
ATOM 1905 C C . ARG A 1 247 ? 23.734 -5.857 -2.491 1.00 91.62 247 ARG A C 1
ATOM 1907 O O . ARG A 1 247 ? 24.355 -4.817 -2.263 1.00 91.62 247 ARG A O 1
ATOM 1914 N N . THR A 1 248 ? 24.081 -6.699 -3.462 1.00 91.19 248 THR A N 1
ATOM 1915 C CA . THR A 1 248 ? 25.292 -6.533 -4.281 1.00 91.19 248 THR A CA 1
ATOM 1916 C C . THR A 1 248 ? 25.203 -5.323 -5.205 1.00 91.19 248 THR A C 1
ATOM 1918 O O . THR A 1 248 ? 26.187 -4.600 -5.346 1.00 91.19 248 THR A O 1
ATOM 1921 N N . ASP A 1 249 ? 24.039 -5.069 -5.803 1.00 90.88 249 ASP A N 1
ATOM 1922 C CA . ASP A 1 249 ? 23.801 -3.896 -6.644 1.00 90.88 249 ASP A CA 1
ATOM 1923 C C . ASP A 1 249 ? 23.240 -2.735 -5.807 1.00 90.88 249 ASP A C 1
ATOM 1925 O O . ASP A 1 249 ? 22.172 -2.841 -5.201 1.00 90.88 249 ASP A O 1
ATOM 1929 N N . GLY A 1 250 ? 23.962 -1.617 -5.755 1.00 90.06 250 GLY A N 1
ATOM 1930 C CA . GLY A 1 250 ? 23.515 -0.390 -5.095 1.00 90.06 250 GLY A CA 1
ATOM 1931 C C . GLY A 1 250 ? 22.561 0.451 -5.946 1.00 90.06 250 GLY A C 1
ATOM 1932 O O . GLY A 1 250 ? 22.083 1.483 -5.476 1.00 90.06 250 GLY A O 1
ATOM 1933 N N . ALA A 1 251 ? 22.287 0.044 -7.193 1.00 91.69 251 ALA A N 1
ATOM 1934 C CA . ALA A 1 251 ? 21.451 0.789 -8.123 1.00 91.69 251 ALA A CA 1
ATOM 1935 C C . ALA A 1 251 ? 20.083 0.139 -8.366 1.00 91.69 251 ALA A C 1
ATOM 1937 O O . ALA A 1 251 ? 19.896 -1.077 -8.265 1.00 91.69 251 ALA A O 1
ATOM 1938 N N . LEU A 1 252 ? 19.134 0.967 -8.791 1.00 91.31 252 LEU A N 1
ATOM 1939 C CA . LEU A 1 252 ? 17.982 0.557 -9.588 1.00 91.31 252 LEU A CA 1
ATOM 1940 C C . LEU A 1 252 ? 18.015 1.316 -10.910 1.00 91.31 252 LEU A C 1
ATOM 1942 O O . LEU A 1 252 ? 18.357 2.499 -10.955 1.00 91.31 252 LEU A O 1
ATOM 1946 N N . ARG A 1 253 ? 17.692 0.623 -12.001 1.00 87.75 253 ARG A N 1
ATOM 1947 C CA . ARG A 1 253 ? 17.706 1.192 -13.350 1.00 87.75 253 ARG A CA 1
ATOM 1948 C C . ARG A 1 253 ? 16.293 1.342 -13.859 1.00 87.75 253 ARG A C 1
ATOM 1950 O O . ARG A 1 253 ? 15.535 0.376 -13.856 1.00 87.75 253 ARG A O 1
ATOM 1957 N N . ARG A 1 254 ? 15.961 2.531 -14.337 1.00 83.69 254 ARG A N 1
ATOM 1958 C CA . ARG A 1 254 ? 14.639 2.847 -14.865 1.00 83.69 254 ARG A CA 1
ATOM 1959 C C . ARG A 1 254 ? 14.796 3.641 -16.149 1.00 83.69 254 ARG A C 1
ATOM 1961 O O . ARG A 1 254 ? 15.689 4.477 -16.241 1.00 83.69 254 ARG A O 1
ATOM 1968 N N . VAL A 1 255 ? 13.927 3.385 -17.120 1.00 75.44 255 VAL A N 1
ATOM 1969 C CA . VAL A 1 255 ? 13.806 4.287 -18.267 1.00 75.44 255 VAL A CA 1
ATOM 1970 C C . VAL A 1 255 ? 13.221 5.608 -17.770 1.00 75.44 255 VAL A C 1
ATOM 1972 O O . VAL A 1 255 ? 12.309 5.596 -16.936 1.00 75.44 255 VAL A O 1
ATOM 1975 N N . ASP A 1 256 ? 13.770 6.722 -18.234 1.00 67.81 256 ASP A N 1
ATOM 1976 C CA . ASP A 1 256 ? 13.207 8.041 -17.989 1.00 67.81 256 ASP A CA 1
ATOM 1977 C C . ASP A 1 256 ? 11.771 8.144 -18.533 1.00 67.81 256 ASP A C 1
ATOM 1979 O O . ASP A 1 256 ? 11.300 7.306 -19.310 1.00 67.81 256 ASP A O 1
ATOM 1983 N N . ASP A 1 257 ? 11.038 9.169 -18.102 1.00 60.50 257 ASP A N 1
ATOM 1984 C CA . ASP A 1 257 ? 9.632 9.325 -18.491 1.00 60.50 257 ASP A CA 1
ATOM 1985 C C . ASP A 1 257 ? 9.461 9.579 -20.000 1.00 60.50 257 ASP A C 1
ATOM 1987 O O . ASP A 1 257 ? 8.392 9.310 -20.551 1.00 60.50 257 ASP A O 1
ATOM 1991 N N . ALA A 1 258 ? 10.517 10.043 -20.679 1.00 62.88 258 ALA A N 1
ATOM 1992 C CA . ALA A 1 258 ? 10.554 10.215 -22.129 1.00 62.88 258 ALA A CA 1
ATOM 1993 C C . ALA A 1 258 ? 10.782 8.896 -22.891 1.00 62.88 258 ALA A C 1
ATOM 1995 O O . ALA A 1 258 ? 10.551 8.843 -24.099 1.00 62.88 258 ALA A O 1
ATOM 1996 N N . GLY A 1 259 ? 11.199 7.823 -22.211 1.00 66.25 259 GLY A N 1
ATOM 1997 C CA . GLY A 1 259 ? 11.482 6.540 -22.845 1.00 66.25 259 GLY A CA 1
ATOM 1998 C C . GLY A 1 259 ? 12.813 6.501 -23.605 1.00 66.25 259 GLY A C 1
ATOM 1999 O O . GLY A 1 259 ? 13.030 5.568 -24.376 1.00 66.25 259 GLY A O 1
ATOM 2000 N N . LEU A 1 260 ? 13.657 7.521 -23.446 1.00 66.81 260 LEU A N 1
ATOM 2001 C CA . LEU A 1 260 ? 14.831 7.773 -24.280 1.00 66.81 260 LEU A CA 1
ATOM 2002 C C . LEU A 1 260 ? 16.112 7.250 -23.639 1.00 66.81 260 LEU A C 1
ATOM 2004 O O . LEU A 1 260 ? 16.955 6.699 -24.343 1.00 66.81 260 LEU A O 1
ATOM 2008 N N . ASP A 1 261 ? 16.228 7.367 -22.316 1.00 73.81 261 ASP A N 1
ATOM 2009 C CA . ASP A 1 261 ? 17.432 6.995 -21.581 1.00 73.81 261 ASP A CA 1
ATOM 2010 C C . ASP A 1 261 ? 17.118 6.088 -20.393 1.00 73.81 261 ASP A C 1
ATOM 2012 O O . ASP A 1 261 ? 16.097 6.212 -19.722 1.00 73.81 261 ASP A O 1
ATOM 2016 N N . THR A 1 262 ? 18.036 5.167 -20.090 1.00 82.38 262 THR A N 1
ATOM 2017 C CA . THR A 1 262 ? 17.982 4.382 -18.850 1.00 82.38 262 THR A CA 1
ATOM 2018 C C . THR A 1 262 ? 18.841 5.049 -17.787 1.00 82.38 262 THR A C 1
ATOM 2020 O O . THR A 1 262 ? 20.071 5.049 -17.864 1.00 82.38 262 THR A O 1
ATOM 2023 N N . LEU A 1 263 ? 18.189 5.592 -16.763 1.00 84.31 263 LEU A N 1
ATOM 2024 C CA . LEU A 1 263 ? 18.832 6.232 -15.627 1.00 84.31 263 LEU A CA 1
ATOM 2025 C C . LEU A 1 263 ? 19.093 5.218 -14.511 1.00 84.31 263 LEU A C 1
ATOM 2027 O O . LEU A 1 263 ? 18.252 4.376 -14.189 1.00 84.31 263 LEU A O 1
ATOM 2031 N N . ALA A 1 264 ? 20.276 5.318 -13.908 1.00 88.69 264 ALA A N 1
ATOM 2032 C CA . ALA A 1 264 ? 20.641 4.583 -12.705 1.00 88.69 264 ALA A CA 1
ATOM 2033 C C . ALA A 1 264 ? 20.452 5.483 -11.479 1.00 88.69 264 ALA A C 1
ATOM 2035 O O . ALA A 1 264 ? 21.077 6.543 -11.376 1.00 88.69 264 ALA A O 1
ATOM 2036 N N . TYR A 1 265 ? 19.618 5.026 -10.556 1.00 91.25 265 TYR A N 1
ATOM 2037 C CA . TYR A 1 265 ? 19.330 5.669 -9.282 1.00 91.25 265 TYR A CA 1
ATOM 2038 C C . TYR A 1 265 ? 20.000 4.892 -8.158 1.00 91.25 265 TYR A C 1
ATOM 2040 O O . TYR A 1 265 ? 20.030 3.661 -8.203 1.00 91.25 265 TYR A O 1
ATOM 2048 N N . ARG A 1 266 ? 20.502 5.589 -7.137 1.00 92.44 266 ARG A N 1
ATOM 2049 C CA . ARG A 1 266 ? 20.971 4.926 -5.912 1.00 92.44 266 ARG A CA 1
ATOM 2050 C C . ARG A 1 266 ? 19.773 4.390 -5.123 1.00 92.44 266 ARG A C 1
ATOM 2052 O O . ARG A 1 266 ? 18.718 5.028 -5.091 1.00 92.44 266 ARG A O 1
ATOM 2059 N N . VAL A 1 267 ? 19.944 3.250 -4.469 1.00 91.62 267 VAL A N 1
ATOM 2060 C CA . VAL A 1 267 ? 18.960 2.706 -3.526 1.00 91.62 267 VAL A CA 1
ATOM 2061 C C . VAL A 1 267 ? 19.245 3.237 -2.128 1.00 91.62 267 VAL A C 1
ATOM 2063 O O . VAL A 1 267 ? 20.367 3.138 -1.640 1.00 91.62 267 VAL A O 1
ATOM 2066 N N . GLU A 1 268 ? 18.234 3.813 -1.482 1.00 89.19 268 GLU A N 1
ATOM 2067 C CA . GLU A 1 268 ? 18.361 4.304 -0.106 1.00 89.19 268 GLU A CA 1
ATOM 2068 C C . GLU A 1 268 ? 18.635 3.143 0.865 1.00 89.19 268 GLU A C 1
ATOM 2070 O O . GLU A 1 268 ? 18.121 2.044 0.676 1.00 89.19 268 GLU A O 1
ATOM 2075 N N . GLY A 1 269 ? 19.454 3.366 1.896 1.00 86.75 269 GLY A N 1
ATOM 2076 C CA . GLY A 1 269 ? 19.908 2.308 2.817 1.00 86.75 269 GLY A CA 1
ATOM 2077 C C . GLY A 1 269 ? 21.176 1.573 2.365 1.00 86.75 269 GLY A C 1
ATOM 2078 O O . GLY A 1 269 ? 21.813 0.890 3.164 1.00 86.75 269 GLY A O 1
ATOM 2079 N N . ILE A 1 270 ? 21.608 1.773 1.114 1.00 88.50 270 ILE A N 1
ATOM 2080 C CA . ILE A 1 270 ? 22.883 1.266 0.601 1.00 88.50 270 ILE A CA 1
ATOM 2081 C C . ILE A 1 270 ? 23.879 2.420 0.461 1.00 88.50 270 ILE A C 1
ATOM 2083 O O . ILE A 1 270 ? 23.781 3.228 -0.460 1.00 88.50 270 ILE A O 1
ATOM 2087 N N . ASP A 1 271 ? 24.862 2.471 1.360 1.00 83.50 271 ASP A N 1
ATOM 2088 C CA . ASP A 1 271 ? 25.959 3.445 1.320 1.00 83.50 271 ASP A CA 1
ATOM 2089 C C . ASP A 1 271 ? 27.239 2.801 0.767 1.00 83.50 271 ASP A C 1
ATOM 2091 O O . ASP A 1 271 ? 27.666 1.744 1.230 1.00 83.50 271 ASP A O 1
ATOM 2095 N N . GLU A 1 272 ? 27.881 3.447 -0.209 1.00 83.06 272 GLU A N 1
ATOM 2096 C CA . GLU A 1 272 ? 29.159 3.009 -0.783 1.00 83.06 272 GLU A CA 1
ATOM 2097 C C . GLU A 1 272 ? 30.301 2.950 0.249 1.00 83.06 272 GLU A C 1
ATOM 2099 O O . GLU A 1 272 ? 31.236 2.156 0.106 1.00 83.06 272 GLU A O 1
ATOM 2104 N N . ASN A 1 273 ? 30.206 3.757 1.309 1.00 84.62 273 ASN A N 1
ATOM 2105 C CA . ASN A 1 273 ? 31.204 3.861 2.369 1.00 84.62 273 ASN A CA 1
ATOM 2106 C C . ASN A 1 273 ? 30.917 2.946 3.568 1.00 84.62 273 ASN A C 1
ATOM 2108 O O . ASN A 1 273 ? 31.712 2.921 4.511 1.00 84.62 273 ASN A O 1
ATOM 2112 N N . ASP A 1 274 ? 29.827 2.171 3.550 1.00 84.62 274 ASP A N 1
ATOM 2113 C CA . ASP A 1 274 ? 29.491 1.262 4.647 1.00 84.62 274 ASP A CA 1
ATOM 2114 C C . ASP A 1 274 ? 30.580 0.186 4.807 1.00 84.62 274 ASP A C 1
ATOM 2116 O O . ASP A 1 274 ? 30.820 -0.650 3.927 1.00 84.62 274 ASP A O 1
ATOM 2120 N N . ALA A 1 275 ? 31.240 0.181 5.969 1.00 86.06 275 ALA A N 1
ATOM 2121 C CA . ALA A 1 275 ? 32.301 -0.768 6.291 1.00 86.06 275 ALA A CA 1
ATOM 2122 C C . ALA A 1 275 ? 31.833 -2.231 6.192 1.00 86.06 275 ALA A C 1
ATOM 2124 O O . ALA A 1 275 ? 32.607 -3.101 5.785 1.00 86.06 275 ALA A O 1
ATOM 2125 N N . ARG A 1 276 ? 30.552 -2.511 6.475 1.00 85.75 276 ARG A N 1
ATOM 2126 C CA . ARG A 1 276 ? 29.963 -3.859 6.379 1.00 85.75 276 ARG A CA 1
ATOM 2127 C C . ARG A 1 276 ? 29.926 -4.372 4.941 1.00 85.75 276 ARG A C 1
ATOM 2129 O O . ARG A 1 276 ? 29.902 -5.582 4.721 1.00 85.75 276 ARG A O 1
ATOM 2136 N N . ARG A 1 277 ? 29.978 -3.474 3.953 1.00 87.38 277 ARG A N 1
ATOM 2137 C CA . ARG A 1 277 ? 29.990 -3.825 2.528 1.00 87.38 277 ARG A CA 1
ATOM 2138 C C . ARG A 1 277 ? 31.373 -4.178 1.992 1.00 87.38 277 ARG A C 1
ATOM 2140 O O . ARG A 1 277 ? 31.460 -4.654 0.862 1.00 87.38 277 ARG A O 1
ATOM 2147 N N . GLN A 1 278 ? 32.458 -3.972 2.746 1.00 85.69 278 GLN A N 1
ATOM 2148 C CA . GLN A 1 278 ? 33.827 -4.239 2.267 1.00 85.69 278 GLN A CA 1
ATOM 2149 C C . GLN A 1 278 ? 34.073 -5.723 1.941 1.00 85.69 278 GLN A C 1
ATOM 2151 O O . GLN A 1 278 ? 34.892 -6.033 1.080 1.00 85.69 278 GLN A O 1
ATOM 2156 N N . GLY A 1 279 ? 33.342 -6.635 2.592 1.00 84.31 279 GLY A N 1
ATOM 2157 C CA . GLY A 1 279 ? 33.440 -8.082 2.371 1.00 84.31 279 GLY A CA 1
ATOM 2158 C C . GLY A 1 279 ? 32.513 -8.648 1.287 1.00 84.31 279 GLY A C 1
ATOM 2159 O O . GLY A 1 279 ? 32.538 -9.853 1.048 1.00 84.31 279 GLY A O 1
ATOM 2160 N N . ILE A 1 280 ? 31.677 -7.825 0.643 1.00 88.62 280 ILE A N 1
ATOM 2161 C CA . ILE A 1 280 ? 30.687 -8.302 -0.334 1.00 88.62 280 ILE A CA 1
ATOM 2162 C C . ILE A 1 280 ? 31.344 -8.456 -1.708 1.00 88.62 280 ILE A C 1
ATOM 2164 O O . ILE A 1 280 ? 31.746 -7.481 -2.347 1.00 88.62 280 ILE A O 1
ATOM 2168 N N . ALA A 1 281 ? 31.428 -9.697 -2.189 1.00 86.62 281 ALA A N 1
ATOM 2169 C CA . ALA A 1 281 ? 31.940 -9.997 -3.521 1.00 86.62 281 ALA A CA 1
ATOM 2170 C C . ALA A 1 281 ? 31.036 -9.410 -4.620 1.00 86.62 281 ALA A C 1
ATOM 2172 O O . ALA A 1 281 ? 29.812 -9.425 -4.509 1.00 86.62 281 ALA A O 1
ATOM 2173 N N . PHE A 1 282 ? 31.648 -8.928 -5.708 1.00 87.75 282 PHE A N 1
ATOM 2174 C CA . PHE A 1 282 ? 30.958 -8.368 -6.882 1.00 87.75 282 PHE A CA 1
ATOM 2175 C C . PHE A 1 282 ? 30.038 -7.170 -6.593 1.00 87.75 282 PHE A C 1
ATOM 2177 O O . PHE A 1 282 ? 29.130 -6.892 -7.381 1.00 87.75 282 PHE A O 1
ATOM 2184 N N . ARG A 1 283 ? 30.277 -6.446 -5.491 1.00 88.94 283 ARG A N 1
ATOM 2185 C CA . ARG A 1 283 ? 29.518 -5.237 -5.162 1.00 88.94 283 ARG A CA 1
ATOM 2186 C C . ARG A 1 283 ? 29.627 -4.187 -6.272 1.00 88.94 283 ARG A C 1
ATOM 2188 O O . ARG A 1 283 ? 30.705 -3.951 -6.823 1.00 88.94 283 ARG A O 1
ATOM 2195 N N . ARG A 1 284 ? 28.499 -3.560 -6.587 1.00 89.31 284 ARG A N 1
ATOM 2196 C CA . ARG A 1 284 ? 28.382 -2.419 -7.497 1.00 89.31 284 ARG A CA 1
ATOM 2197 C C . ARG A 1 284 ? 27.822 -1.256 -6.707 1.00 89.31 284 ARG A C 1
ATOM 2199 O O . ARG A 1 284 ? 26.611 -1.066 -6.638 1.00 89.31 284 ARG A O 1
ATOM 2206 N N . ASP A 1 285 ? 28.718 -0.523 -6.070 1.00 86.00 285 ASP A N 1
ATOM 2207 C CA . ASP A 1 285 ? 28.334 0.647 -5.298 1.00 86.00 285 ASP A CA 1
ATOM 2208 C C . ASP A 1 285 ? 28.004 1.818 -6.231 1.00 86.00 285 ASP A C 1
ATOM 2210 O O . ASP A 1 285 ? 28.510 1.918 -7.356 1.00 86.00 285 ASP A O 1
ATOM 2214 N N . VAL A 1 286 ? 27.100 2.680 -5.773 1.00 86.38 286 VAL A N 1
ATOM 2215 C CA . VAL A 1 286 ? 26.632 3.840 -6.526 1.00 86.38 286 VAL A CA 1
ATOM 2216 C C . VAL A 1 286 ? 27.041 5.092 -5.761 1.00 86.38 286 VAL A C 1
ATOM 2218 O O . VAL A 1 286 ? 26.652 5.217 -4.601 1.00 86.38 286 VAL A O 1
ATOM 2221 N N . PRO A 1 287 ? 27.757 6.033 -6.402 1.00 85.38 287 PRO A N 1
ATOM 2222 C CA . PRO A 1 287 ? 28.177 7.257 -5.742 1.00 85.38 287 PRO A CA 1
ATOM 2223 C C . PRO A 1 287 ? 27.012 8.039 -5.154 1.00 85.38 287 PRO A C 1
ATOM 2225 O O . PRO A 1 287 ? 25.967 8.179 -5.800 1.00 85.38 287 PRO A O 1
ATOM 2228 N N . ALA A 1 288 ? 27.228 8.654 -3.991 1.00 83.50 288 ALA A N 1
ATOM 2229 C CA . ALA A 1 288 ? 26.224 9.508 -3.353 1.00 83.50 288 ALA A CA 1
ATOM 2230 C C . ALA A 1 288 ? 25.760 10.681 -4.245 1.00 83.50 288 ALA A C 1
ATOM 2232 O O . ALA A 1 288 ? 24.667 11.205 -4.042 1.00 83.50 288 ALA A O 1
ATOM 2233 N N . SER A 1 289 ? 26.550 11.067 -5.257 1.00 86.31 289 SER A N 1
ATOM 2234 C CA . SER A 1 289 ? 26.198 12.088 -6.254 1.00 86.31 289 SER A CA 1
ATOM 2235 C C . SER A 1 289 ? 25.067 11.683 -7.208 1.00 86.31 289 SER A C 1
ATOM 2237 O O . SER A 1 289 ? 24.513 12.542 -7.895 1.00 86.31 289 SER A O 1
ATOM 2239 N N . ARG A 1 290 ? 24.709 10.394 -7.279 1.00 88.19 290 ARG A N 1
ATOM 2240 C CA . ARG A 1 290 ? 23.554 9.923 -8.053 1.00 88.19 290 ARG A CA 1
ATOM 2241 C C . ARG A 1 290 ? 22.246 10.200 -7.304 1.00 88.19 290 ARG A C 1
ATOM 2243 O O . ARG A 1 290 ? 22.213 10.095 -6.077 1.00 88.19 290 ARG A O 1
ATOM 2250 N N . PRO A 1 291 ? 21.150 10.508 -8.022 1.00 89.94 291 PRO A N 1
ATOM 2251 C CA . PRO A 1 291 ? 19.853 10.719 -7.391 1.00 89.94 291 PRO A CA 1
ATOM 2252 C C . PRO A 1 291 ? 19.348 9.432 -6.730 1.00 89.94 291 PRO A C 1
ATOM 2254 O O . PRO A 1 291 ? 19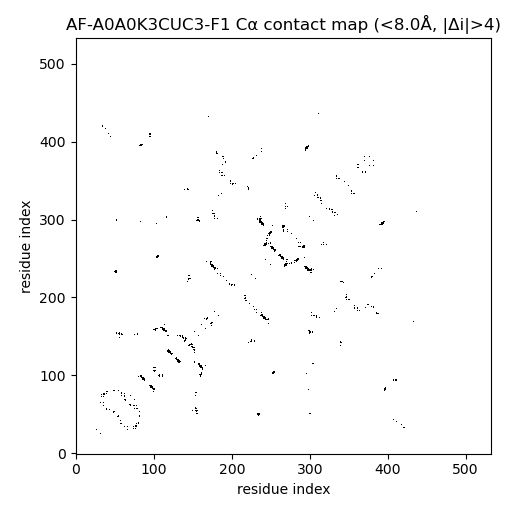.526 8.338 -7.276 1.00 89.94 291 PRO A O 1
ATOM 2257 N N . ALA A 1 292 ? 18.706 9.574 -5.566 1.00 89.69 292 ALA A N 1
ATOM 2258 C CA . ALA A 1 292 ? 17.961 8.491 -4.927 1.00 89.69 292 ALA A CA 1
ATOM 2259 C C . ALA A 1 292 ? 16.804 8.037 -5.814 1.00 89.69 292 ALA A C 1
ATOM 2261 O O . ALA A 1 292 ? 16.235 8.836 -6.563 1.00 89.69 292 ALA A O 1
ATOM 2262 N N . PHE A 1 293 ? 16.473 6.751 -5.736 1.00 91.31 293 PHE A N 1
ATOM 2263 C CA . PHE A 1 293 ? 15.314 6.224 -6.432 1.00 91.31 293 PHE A CA 1
ATOM 2264 C C . PHE A 1 293 ? 14.047 6.918 -5.903 1.00 91.31 293 PHE A C 1
ATOM 2266 O O . PHE A 1 293 ? 13.838 6.947 -4.689 1.00 91.31 293 PHE A O 1
ATOM 2273 N N . PRO A 1 294 ? 13.224 7.517 -6.779 1.00 91.81 294 PRO A N 1
ATOM 2274 C CA . PRO A 1 294 ? 12.057 8.268 -6.340 1.00 91.81 294 PRO A CA 1
ATOM 2275 C C . PRO A 1 294 ? 11.007 7.347 -5.693 1.00 91.81 294 PRO A C 1
ATOM 2277 O O . PRO A 1 294 ? 10.961 6.151 -6.002 1.00 91.81 294 PRO A O 1
ATOM 2280 N N . PRO A 1 295 ? 10.116 7.888 -4.840 1.00 93.88 295 PRO A N 1
ATOM 2281 C CA . PRO A 1 295 ? 8.956 7.149 -4.352 1.00 93.88 295 PRO A CA 1
ATOM 2282 C C . PRO A 1 295 ? 8.106 6.610 -5.510 1.00 93.88 295 PRO A C 1
ATOM 2284 O O . PRO A 1 295 ? 8.093 7.178 -6.602 1.00 93.88 295 PRO A O 1
ATOM 2287 N N . VAL A 1 296 ? 7.371 5.527 -5.278 1.00 93.69 296 VAL A N 1
ATOM 2288 C CA . VAL A 1 296 ? 6.547 4.863 -6.294 1.00 93.69 296 VAL A CA 1
ATOM 2289 C C . VAL A 1 296 ? 5.103 4.801 -5.832 1.00 93.69 296 VAL A C 1
ATOM 2291 O O . VAL A 1 296 ? 4.834 4.422 -4.696 1.00 93.69 296 VAL A O 1
ATOM 2294 N N . ILE A 1 297 ? 4.176 5.116 -6.737 1.00 93.56 297 ILE A N 1
ATOM 2295 C CA . ILE A 1 297 ? 2.736 4.943 -6.531 1.00 93.56 297 ILE A CA 1
ATOM 2296 C C . ILE A 1 297 ? 2.237 3.794 -7.411 1.00 93.56 297 ILE A C 1
ATOM 2298 O O . ILE A 1 297 ? 2.429 3.785 -8.638 1.00 93.56 297 ILE A O 1
ATOM 2302 N N . THR A 1 298 ? 1.578 2.817 -6.791 1.00 93.12 298 THR A N 1
ATOM 2303 C CA . THR A 1 298 ? 1.062 1.616 -7.463 1.00 93.12 298 THR A CA 1
ATOM 2304 C C . THR A 1 298 ? -0.369 1.283 -7.063 1.00 93.12 298 THR A C 1
ATOM 2306 O O . THR A 1 298 ? -0.752 1.581 -5.934 1.00 93.12 298 THR A O 1
ATOM 2309 N N . PRO A 1 299 ? -1.154 0.622 -7.937 1.00 92.62 299 PRO A N 1
ATOM 2310 C CA . PRO A 1 299 ? -2.456 0.059 -7.578 1.00 92.62 299 PRO A CA 1
ATOM 2311 C C . PRO A 1 299 ? -2.326 -1.211 -6.738 1.00 92.62 299 PRO A C 1
ATOM 2313 O O . PRO A 1 299 ? -2.850 -2.271 -7.066 1.00 92.62 299 PRO A O 1
ATOM 2316 N N . LEU A 1 300 ? -1.597 -1.086 -5.645 1.00 94.31 300 LEU A N 1
ATOM 2317 C CA . LEU A 1 300 ? -1.514 -2.052 -4.575 1.00 94.31 300 LEU A CA 1
ATOM 2318 C C . LEU A 1 300 ? -2.345 -1.518 -3.408 1.00 94.31 300 LEU A C 1
ATOM 2320 O O . LEU A 1 300 ? -2.408 -0.309 -3.187 1.00 94.31 300 LEU A O 1
ATOM 2324 N N . SER A 1 301 ? -2.943 -2.408 -2.627 1.00 97.31 301 SER A N 1
ATOM 2325 C CA . SER A 1 301 ? -3.525 -2.031 -1.348 1.00 97.31 301 SER A CA 1
ATOM 2326 C C . SER A 1 301 ? -2.440 -1.546 -0.388 1.00 97.31 301 SER A C 1
ATOM 2328 O O . SER A 1 301 ? -1.456 -2.243 -0.123 1.00 97.31 301 SER A O 1
ATOM 2330 N N . THR A 1 302 ? -2.642 -0.362 0.187 1.00 97.56 302 THR A N 1
ATOM 2331 C CA . THR A 1 302 ? -1.714 0.162 1.198 1.00 97.56 302 THR A CA 1
ATOM 2332 C C . THR A 1 302 ? -1.784 -0.682 2.468 1.00 97.56 302 THR A C 1
ATOM 2334 O O . THR A 1 302 ? -0.753 -0.956 3.071 1.00 97.56 302 THR A O 1
ATOM 2337 N N . ASN A 1 303 ? -2.968 -1.154 2.863 1.00 97.62 303 ASN A N 1
ATOM 2338 C CA . ASN A 1 303 ? -3.109 -2.029 4.026 1.00 97.62 303 ASN A CA 1
ATOM 2339 C C . ASN A 1 303 ? -2.387 -3.375 3.848 1.00 97.62 303 ASN A C 1
ATOM 2341 O O . ASN A 1 303 ? -1.736 -3.837 4.787 1.00 97.62 303 ASN A O 1
ATOM 2345 N N . LEU A 1 304 ? -2.429 -3.972 2.649 1.00 97.38 304 LEU A N 1
ATOM 2346 C CA . LEU A 1 304 ? -1.637 -5.175 2.353 1.00 97.38 304 LEU A CA 1
ATOM 2347 C C . LEU A 1 304 ? -0.133 -4.891 2.388 1.00 97.38 304 LEU A C 1
ATOM 2349 O O . LEU A 1 304 ? 0.627 -5.699 2.923 1.00 97.38 304 LEU A O 1
ATOM 2353 N N . LEU A 1 305 ? 0.298 -3.732 1.880 1.00 96.81 305 LEU A N 1
ATOM 2354 C CA . LEU A 1 305 ? 1.694 -3.310 1.963 1.00 96.81 305 LEU A CA 1
ATOM 2355 C C . LEU A 1 305 ? 2.157 -3.144 3.416 1.00 96.81 305 LEU A C 1
ATOM 2357 O O . LEU A 1 305 ? 3.196 -3.685 3.788 1.00 96.81 305 LEU A O 1
ATOM 2361 N N . ILE A 1 306 ? 1.382 -2.431 4.238 1.00 96.94 306 ILE A N 1
ATOM 2362 C CA . ILE A 1 306 ? 1.666 -2.227 5.665 1.00 96.94 306 ILE A CA 1
ATOM 2363 C C . ILE A 1 306 ? 1.818 -3.576 6.366 1.00 96.94 306 ILE A C 1
ATOM 2365 O O . ILE A 1 306 ? 2.799 -3.794 7.078 1.00 96.94 306 ILE A O 1
ATOM 2369 N N . TRP A 1 307 ? 0.875 -4.491 6.133 1.00 95.69 307 TRP A N 1
ATOM 2370 C CA . TRP A 1 307 ? 0.908 -5.826 6.717 1.00 95.69 307 TRP A CA 1
ATOM 2371 C C . TRP A 1 307 ? 2.161 -6.610 6.312 1.00 95.69 307 TRP A C 1
ATOM 2373 O O . TRP A 1 307 ? 2.839 -7.177 7.167 1.00 95.69 307 TRP A O 1
ATOM 2383 N N . ALA A 1 308 ? 2.504 -6.608 5.022 1.00 92.38 308 ALA A N 1
ATOM 2384 C CA . ALA A 1 308 ? 3.653 -7.345 4.503 1.00 92.38 308 ALA A CA 1
ATOM 2385 C C . ALA A 1 308 ? 5.009 -6.761 4.937 1.00 92.38 308 ALA A C 1
ATOM 2387 O O . ALA A 1 308 ? 6.003 -7.488 4.991 1.00 92.38 308 ALA A O 1
ATOM 2388 N N . MET A 1 309 ? 5.065 -5.455 5.215 1.00 92.81 309 MET A N 1
ATOM 2389 C CA . MET A 1 309 ? 6.323 -4.735 5.431 1.00 92.81 309 MET A CA 1
ATOM 2390 C C . MET A 1 309 ? 6.594 -4.376 6.892 1.00 92.81 309 MET A C 1
ATOM 2392 O O . MET A 1 309 ? 7.737 -4.053 7.196 1.00 92.81 309 MET A O 1
ATOM 2396 N N . VAL A 1 310 ? 5.627 -4.468 7.814 1.00 92.56 310 VAL A N 1
ATOM 2397 C CA . VAL A 1 310 ? 5.794 -4.017 9.216 1.00 92.56 310 VAL A CA 1
ATOM 2398 C C . VAL A 1 310 ? 7.079 -4.529 9.888 1.00 92.56 310 VAL A C 1
ATOM 2400 O O . VAL A 1 310 ? 7.809 -3.753 10.501 1.00 92.56 310 VAL A O 1
ATOM 2403 N N . ASP A 1 311 ? 7.421 -5.806 9.717 1.00 86.00 311 ASP A N 1
ATOM 2404 C CA . ASP A 1 311 ? 8.602 -6.423 10.344 1.00 86.00 311 ASP A CA 1
ATOM 2405 C C . ASP A 1 311 ? 9.910 -6.145 9.579 1.00 86.00 311 ASP A C 1
ATOM 2407 O O . ASP A 1 311 ? 10.973 -6.650 9.933 1.00 86.00 311 ASP A O 1
ATOM 2411 N N . ARG A 1 312 ? 9.831 -5.371 8.495 1.00 82.00 312 ARG A N 1
ATOM 2412 C CA . ARG A 1 312 ? 10.899 -5.146 7.516 1.00 82.00 312 ARG A CA 1
ATOM 2413 C C . ARG A 1 312 ? 11.165 -3.667 7.237 1.00 82.00 312 ARG A C 1
ATOM 2415 O O . ARG A 1 312 ? 12.080 -3.380 6.470 1.00 82.00 312 ARG A O 1
ATOM 2422 N N . VAL A 1 313 ? 10.345 -2.762 7.773 1.00 82.12 313 VAL A N 1
ATOM 2423 C CA . VAL A 1 313 ? 10.484 -1.318 7.548 1.00 82.12 313 VAL A CA 1
ATOM 2424 C C . VAL A 1 313 ? 11.729 -0.778 8.237 1.00 82.12 313 VAL A C 1
ATOM 2426 O O . VAL A 1 313 ? 12.486 -0.076 7.580 1.00 82.12 313 VAL A O 1
ATOM 2429 N N . GLU A 1 314 ? 11.952 -1.128 9.507 1.00 78.38 314 GLU A N 1
ATOM 2430 C CA . GLU A 1 314 ? 13.114 -0.664 10.271 1.00 78.38 314 GLU A CA 1
ATOM 2431 C C . GLU A 1 314 ? 14.414 -1.104 9.588 1.00 78.38 314 GLU A C 1
ATOM 2433 O O . GLU A 1 314 ? 14.663 -2.297 9.391 1.00 78.38 314 GLU A O 1
ATOM 2438 N N . GLN A 1 315 ? 15.215 -0.119 9.187 1.00 71.38 315 GLN A N 1
ATOM 2439 C CA . GLN A 1 315 ? 16.523 -0.314 8.574 1.00 71.38 315 GLN A CA 1
ATOM 2440 C C . GLN A 1 315 ? 17.598 -0.021 9.611 1.00 71.38 315 GLN A C 1
ATOM 2442 O O . GLN A 1 315 ? 17.525 0.979 10.305 1.00 71.38 315 GLN A O 1
ATOM 2447 N N . GLY A 1 316 ? 18.635 -0.853 9.703 1.00 58.69 316 GLY A N 1
ATOM 2448 C CA . GLY A 1 316 ? 19.676 -0.656 10.717 1.00 58.69 316 GLY A CA 1
ATOM 2449 C C . GLY A 1 316 ? 20.698 0.449 10.411 1.00 58.69 316 GLY A C 1
ATOM 2450 O O . GLY A 1 316 ? 21.606 0.628 11.216 1.00 58.69 316 GLY A O 1
ATOM 2451 N N . TYR A 1 317 ? 20.654 1.093 9.233 1.00 58.31 317 TYR A N 1
ATOM 2452 C CA . TYR A 1 317 ? 21.628 2.105 8.780 1.00 58.31 317 TYR A CA 1
ATOM 2453 C C . TYR A 1 317 ? 21.210 2.734 7.429 1.00 58.31 317 TYR A C 1
ATOM 2455 O O . TYR A 1 317 ? 20.598 2.015 6.630 1.00 58.31 317 TYR A O 1
ATOM 2463 N N . PRO A 1 318 ? 21.598 3.985 7.088 1.00 66.31 318 PRO A N 1
ATOM 2464 C CA . PRO A 1 318 ? 22.267 5.006 7.918 1.00 66.31 318 PRO A CA 1
ATOM 2465 C C . PRO A 1 318 ? 21.385 5.519 9.067 1.00 66.31 318 PRO A C 1
ATOM 2467 O O . PRO A 1 318 ? 20.180 5.289 9.039 1.00 66.31 318 PRO A O 1
ATOM 2470 N N . ASP A 1 319 ? 21.977 6.196 10.059 1.00 64.25 319 ASP A N 1
ATOM 2471 C CA . ASP A 1 319 ? 21.312 6.585 11.321 1.00 64.25 319 ASP A CA 1
ATOM 2472 C C . ASP A 1 319 ? 20.016 7.385 11.097 1.00 64.25 319 ASP A C 1
ATOM 2474 O O . ASP A 1 319 ? 18.979 7.015 11.639 1.00 64.25 319 ASP A O 1
ATOM 2478 N N . ASP A 1 320 ? 20.021 8.383 10.206 1.00 71.19 320 ASP A N 1
ATOM 2479 C CA . ASP A 1 320 ? 18.818 9.178 9.904 1.00 71.19 320 ASP A CA 1
ATOM 2480 C C . ASP A 1 320 ? 17.679 8.320 9.313 1.00 71.19 320 ASP A C 1
ATOM 2482 O O . ASP A 1 320 ? 16.509 8.478 9.662 1.00 71.19 320 ASP A O 1
ATOM 2486 N N . LEU A 1 321 ? 18.015 7.371 8.428 1.00 79.88 321 LEU A N 1
ATOM 2487 C CA . LEU A 1 321 ? 17.037 6.440 7.854 1.00 79.88 321 LEU A CA 1
ATOM 2488 C C . LEU A 1 321 ? 16.577 5.416 8.901 1.00 79.88 321 LEU A C 1
ATOM 2490 O O . LEU A 1 321 ? 15.426 4.982 8.879 1.00 79.88 321 LEU A O 1
ATOM 2494 N N . CYS A 1 322 ? 17.468 5.024 9.809 1.00 83.12 322 CYS A N 1
ATOM 2495 C CA . CYS A 1 322 ? 17.176 4.121 10.915 1.00 83.12 322 CYS A CA 1
ATOM 2496 C C . CYS A 1 322 ? 16.139 4.737 11.857 1.00 83.12 322 CYS A C 1
ATOM 2498 O O . CYS A 1 322 ? 15.100 4.123 12.096 1.00 83.12 322 CYS A O 1
ATOM 2500 N N . GLU A 1 323 ? 16.354 5.976 12.307 1.00 85.69 323 GLU A N 1
ATOM 2501 C CA . GLU A 1 323 ? 15.404 6.696 13.161 1.00 85.69 323 GLU A CA 1
ATOM 2502 C C . GLU A 1 323 ? 14.046 6.865 12.465 1.00 85.69 323 GLU A C 1
ATOM 2504 O O . GLU A 1 323 ? 13.018 6.444 13.003 1.00 85.69 323 GLU A O 1
ATOM 2509 N N . GLU A 1 324 ? 14.036 7.373 11.226 1.00 88.19 324 GLU A N 1
ATOM 2510 C CA . GLU A 1 324 ? 12.803 7.587 10.459 1.00 88.19 324 GLU A CA 1
ATOM 2511 C C . GLU A 1 324 ? 12.001 6.283 10.275 1.00 88.19 324 GLU A C 1
ATOM 2513 O O . GLU A 1 324 ? 10.777 6.242 10.458 1.00 88.19 324 GLU A O 1
ATOM 2518 N N . THR A 1 325 ? 12.681 5.189 9.920 1.00 90.19 325 THR A N 1
ATOM 2519 C CA . THR A 1 325 ? 12.024 3.896 9.688 1.00 90.19 325 THR A CA 1
ATOM 2520 C C . THR A 1 325 ? 11.615 3.198 10.985 1.00 90.19 325 THR A C 1
ATOM 2522 O O . THR A 1 325 ? 10.593 2.506 10.994 1.00 90.19 325 THR A O 1
ATOM 2525 N N . SER A 1 326 ? 12.328 3.407 12.094 1.00 90.75 326 SER A N 1
ATOM 2526 C CA . SER A 1 326 ? 11.949 2.889 13.416 1.00 90.75 326 SER A CA 1
ATOM 2527 C C . SER A 1 326 ? 10.692 3.585 13.957 1.00 90.75 326 SER A C 1
ATOM 2529 O O . SER A 1 326 ? 9.761 2.932 14.454 1.00 90.75 326 SER A O 1
ATOM 2531 N N . GLU A 1 327 ? 10.581 4.904 13.772 1.00 91.88 327 GLU A N 1
ATOM 2532 C CA . GLU A 1 327 ? 9.352 5.645 14.073 1.00 91.88 327 GLU A CA 1
ATOM 2533 C C . GLU A 1 327 ? 8.171 5.151 13.235 1.00 91.88 327 GLU A C 1
ATOM 2535 O O . GLU A 1 327 ? 7.095 4.856 13.770 1.00 91.88 327 GLU A O 1
ATOM 2540 N N . LEU A 1 328 ? 8.375 5.009 11.920 1.00 94.44 328 LEU A N 1
ATOM 2541 C CA . LEU A 1 328 ? 7.348 4.488 11.026 1.00 94.44 328 LEU A CA 1
ATOM 2542 C C . LEU A 1 328 ? 6.930 3.076 11.448 1.00 94.44 328 LEU A C 1
ATOM 2544 O O . LEU A 1 328 ? 5.738 2.794 11.540 1.00 94.44 328 LEU A O 1
ATOM 2548 N N . GLN A 1 329 ? 7.871 2.194 11.784 1.00 94.69 329 GLN A N 1
ATOM 2549 C CA . GLN A 1 329 ? 7.548 0.855 12.268 1.00 94.69 329 GLN A CA 1
ATOM 2550 C C . GLN A 1 329 ? 6.712 0.897 13.556 1.00 94.69 329 GLN A C 1
ATOM 2552 O O . GLN A 1 329 ? 5.749 0.136 13.697 1.00 94.69 329 GLN A O 1
ATOM 2557 N N . SER A 1 330 ? 7.036 1.793 14.490 1.00 94.94 330 SER A N 1
ATOM 2558 C CA . SER A 1 330 ? 6.254 1.997 15.714 1.00 94.94 330 SER A CA 1
ATOM 2559 C C . SER A 1 330 ? 4.815 2.424 15.420 1.00 94.94 330 SER A C 1
ATOM 2561 O O . SER A 1 330 ? 3.887 1.933 16.077 1.00 94.94 330 SER A O 1
ATOM 2563 N N . LEU A 1 331 ? 4.627 3.271 14.406 1.00 96.62 331 LEU A N 1
ATOM 2564 C CA . LEU A 1 331 ? 3.324 3.665 13.879 1.00 96.62 331 LEU A CA 1
ATOM 2565 C C . LEU A 1 331 ? 2.580 2.478 13.255 1.00 96.62 331 LEU A C 1
ATOM 2567 O O . LEU A 1 331 ? 1.444 2.202 13.645 1.00 96.62 331 LEU A O 1
ATOM 2571 N N . LEU A 1 332 ? 3.217 1.728 12.351 1.00 97.06 332 LEU A N 1
ATOM 2572 C CA . LEU A 1 332 ? 2.605 0.573 11.681 1.00 97.06 332 LEU A CA 1
ATOM 2573 C C . LEU A 1 332 ? 2.194 -0.519 12.677 1.00 97.06 332 LEU A C 1
ATOM 2575 O O . LEU A 1 332 ? 1.100 -1.075 12.584 1.00 97.06 332 LEU A O 1
ATOM 2579 N N . ARG A 1 333 ? 3.032 -0.794 13.683 1.00 96.69 333 ARG A N 1
ATOM 2580 C CA . ARG A 1 333 ? 2.704 -1.730 14.769 1.00 96.69 333 ARG A CA 1
ATOM 2581 C C . ARG A 1 333 ? 1.514 -1.248 15.598 1.00 96.69 333 ARG A C 1
ATOM 2583 O O . ARG A 1 333 ? 0.724 -2.076 16.043 1.00 96.69 333 ARG A O 1
ATOM 2590 N N . CYS A 1 334 ? 1.375 0.060 15.819 1.00 97.44 334 CYS A N 1
ATOM 2591 C CA . CYS A 1 334 ? 0.202 0.625 16.488 1.00 97.44 334 CYS A CA 1
ATOM 2592 C C . CYS A 1 334 ? -1.067 0.418 15.646 1.00 97.44 334 CYS A C 1
ATOM 2594 O O . CYS A 1 334 ? -2.071 -0.073 16.155 1.00 97.44 334 CYS A O 1
ATOM 2596 N N . LEU A 1 335 ? -0.988 0.684 14.340 1.00 97.00 335 LEU A N 1
ATOM 2597 C CA . LEU A 1 335 ? -2.094 0.472 13.408 1.00 97.00 335 LEU A CA 1
ATOM 2598 C C . LEU A 1 335 ? -2.542 -1.001 13.370 1.00 97.00 335 LEU A C 1
ATOM 2600 O O . LEU A 1 335 ? -3.725 -1.298 13.512 1.00 97.00 335 LEU A O 1
ATOM 2604 N N . ILE A 1 336 ? -1.599 -1.943 13.296 1.00 96.88 336 ILE A N 1
ATOM 2605 C CA . ILE A 1 336 ? -1.905 -3.383 13.328 1.00 96.88 336 ILE A CA 1
ATOM 2606 C C . ILE A 1 336 ? -2.532 -3.810 14.664 1.00 96.88 336 ILE A C 1
ATOM 2608 O O . ILE A 1 336 ? -3.362 -4.720 14.686 1.00 96.88 336 ILE A O 1
ATOM 2612 N N . ARG A 1 337 ? -2.192 -3.162 15.787 1.00 97.00 337 ARG A N 1
ATOM 2613 C CA . ARG A 1 337 ? -2.873 -3.419 17.068 1.00 97.00 337 ARG A CA 1
ATOM 2614 C C . ARG A 1 337 ? -4.346 -3.023 17.015 1.00 97.00 337 ARG A C 1
ATOM 2616 O O . ARG A 1 337 ? -5.158 -3.780 17.533 1.00 97.00 337 ARG A O 1
ATOM 2623 N N . PHE A 1 338 ? -4.704 -1.926 16.342 1.00 97.38 338 PHE A N 1
ATOM 2624 C CA . PHE A 1 338 ? -6.114 -1.603 16.094 1.00 97.38 338 PHE A CA 1
ATOM 2625 C C . PHE A 1 338 ? -6.805 -2.679 15.252 1.00 97.38 338 PHE A C 1
ATOM 2627 O O . PHE A 1 338 ? -7.929 -3.072 15.558 1.00 97.38 338 PHE A O 1
ATOM 2634 N N . TRP A 1 339 ? -6.129 -3.205 14.228 1.00 96.44 339 TRP A N 1
ATOM 2635 C CA . TRP A 1 339 ? -6.677 -4.258 13.362 1.00 96.44 339 TRP A CA 1
ATOM 2636 C C . TRP A 1 339 ? -6.927 -5.578 14.095 1.00 96.44 339 TRP A C 1
ATOM 2638 O O . TRP A 1 339 ? -7.758 -6.371 13.665 1.00 96.44 339 TRP A O 1
ATOM 2648 N N . ARG A 1 340 ? -6.221 -5.802 15.206 1.00 95.56 340 ARG A N 1
ATOM 2649 C CA . ARG A 1 340 ? -6.377 -6.967 16.084 1.00 95.56 340 ARG A CA 1
ATOM 2650 C C . ARG A 1 340 ? -7.421 -6.771 17.188 1.00 95.56 340 ARG A C 1
ATOM 2652 O O . ARG A 1 340 ? -7.619 -7.697 17.965 1.00 95.56 340 ARG A O 1
ATOM 2659 N N . LEU A 1 341 ? -8.061 -5.601 17.289 1.00 95.38 341 LEU A N 1
ATOM 2660 C CA . LEU A 1 341 ? -9.096 -5.378 18.298 1.00 95.38 341 LEU A CA 1
ATOM 2661 C C . LEU A 1 341 ? -10.311 -6.275 18.062 1.00 95.38 341 LEU A C 1
ATOM 2663 O O . LEU A 1 341 ? -10.805 -6.413 16.941 1.00 95.38 341 LEU A O 1
ATOM 2667 N N . THR A 1 342 ? -10.818 -6.807 19.163 1.00 93.56 342 THR A N 1
ATOM 2668 C CA . THR A 1 342 ? -12.021 -7.629 19.266 1.00 93.56 342 THR A CA 1
ATOM 2669 C C . THR A 1 342 ? -13.076 -6.904 20.106 1.00 93.56 342 THR A C 1
ATOM 2671 O O . THR A 1 342 ? -12.776 -5.936 20.810 1.00 93.56 342 THR A O 1
ATOM 2674 N N . ASP A 1 343 ? -14.338 -7.326 20.003 1.00 92.25 343 ASP A N 1
ATOM 2675 C CA . ASP A 1 343 ? -15.460 -6.641 20.664 1.00 92.25 343 ASP A CA 1
ATOM 2676 C C . ASP A 1 343 ? -15.401 -6.707 22.202 1.00 92.25 343 ASP A C 1
ATOM 2678 O O . ASP A 1 343 ? -15.960 -5.836 22.865 1.00 92.25 343 ASP A O 1
ATOM 2682 N N . ASP A 1 344 ? -14.683 -7.684 22.757 1.00 91.38 344 ASP A N 1
ATOM 2683 C CA . ASP A 1 344 ? -14.474 -7.932 24.188 1.00 91.38 344 ASP A CA 1
ATOM 2684 C C . ASP A 1 344 ? -13.350 -7.094 24.826 1.00 91.38 344 ASP A C 1
ATOM 2686 O O . ASP A 1 344 ? -13.101 -7.228 26.024 1.00 91.38 344 ASP A O 1
ATOM 2690 N N . VAL A 1 345 ? -12.681 -6.217 24.067 1.00 92.69 345 VAL A N 1
ATOM 2691 C CA . VAL A 1 345 ? -11.656 -5.318 24.624 1.00 92.69 345 VAL A CA 1
ATOM 2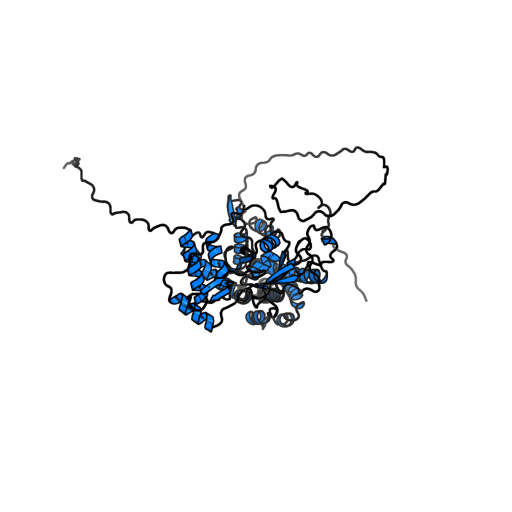692 C C . VAL A 1 345 ? -12.253 -4.365 25.669 1.00 92.69 345 VAL A C 1
ATOM 2694 O O . VAL A 1 345 ? -13.235 -3.670 25.404 1.00 92.69 345 VAL A O 1
ATOM 2697 N N . ASP A 1 346 ? -11.624 -4.293 26.843 1.00 91.75 346 ASP A N 1
ATOM 2698 C CA . ASP A 1 346 ? -12.029 -3.401 27.933 1.00 91.75 346 ASP A CA 1
ATOM 2699 C C . ASP A 1 346 ? -11.622 -1.936 27.682 1.00 91.75 346 ASP A C 1
ATOM 2701 O O . ASP A 1 346 ? -10.657 -1.647 26.957 1.00 91.75 346 ASP A O 1
ATOM 2705 N N . SER A 1 347 ? -12.318 -0.992 28.329 1.00 93.56 347 SER A N 1
ATOM 2706 C CA . SER A 1 347 ? -12.041 0.444 28.173 1.00 93.56 347 SER A CA 1
ATOM 2707 C C . SER A 1 347 ? -10.604 0.835 28.538 1.00 93.56 347 SER A C 1
ATOM 2709 O O . SER A 1 347 ? -10.026 1.730 27.921 1.00 93.56 347 SER A O 1
ATOM 2711 N N . SER A 1 348 ? -9.975 0.165 29.510 1.00 94.94 348 SER A N 1
ATOM 2712 C CA . SER A 1 348 ? -8.625 0.514 29.964 1.00 94.94 348 SER A CA 1
ATOM 2713 C C . SER A 1 348 ? -7.556 0.133 28.940 1.00 94.94 348 SER A C 1
ATOM 2715 O O . SER A 1 348 ? -6.615 0.901 28.707 1.00 94.94 348 SER A O 1
ATOM 2717 N N . THR A 1 349 ? -7.714 -1.024 28.296 1.00 95.12 349 THR A N 1
ATOM 2718 C CA . THR A 1 349 ? -6.844 -1.488 27.214 1.00 95.12 349 THR A CA 1
ATOM 2719 C C . THR A 1 349 ? -7.021 -0.621 25.974 1.00 95.12 349 THR A C 1
ATOM 2721 O O . THR A 1 349 ? -6.023 -0.190 25.387 1.00 95.12 349 THR A O 1
ATOM 2724 N N . LEU A 1 350 ? -8.268 -0.296 25.616 1.00 96.50 350 LEU A N 1
ATOM 2725 C CA . LEU A 1 350 ? -8.557 0.579 24.482 1.00 96.50 350 LEU A CA 1
ATOM 2726 C C . LEU A 1 350 ? -7.979 1.987 24.685 1.00 96.50 350 LEU A C 1
ATOM 2728 O O . LEU A 1 350 ? -7.304 2.497 23.792 1.00 96.50 350 LEU A O 1
ATOM 2732 N N . ARG A 1 351 ? -8.147 2.576 25.877 1.00 97.56 351 ARG A N 1
ATOM 2733 C CA . ARG A 1 351 ? -7.599 3.900 26.219 1.00 97.56 351 ARG A CA 1
ATOM 2734 C C . ARG A 1 351 ? -6.085 3.962 26.041 1.00 97.56 351 ARG A C 1
ATOM 2736 O O . ARG A 1 351 ? -5.589 4.851 25.364 1.00 97.56 351 ARG A O 1
ATOM 2743 N N . LYS A 1 352 ? -5.345 2.964 26.539 1.00 97.50 352 LYS A N 1
ATOM 2744 C CA . LYS A 1 352 ? -3.880 2.894 26.357 1.00 97.50 352 LYS A CA 1
ATOM 2745 C C . LYS A 1 352 ? -3.468 2.864 24.884 1.00 97.50 352 LYS A C 1
ATOM 2747 O O . LYS A 1 352 ? -2.420 3.406 24.529 1.00 97.50 352 LYS A O 1
ATOM 2752 N N . LEU A 1 353 ? -4.245 2.186 24.038 1.00 97.50 353 LEU A N 1
ATOM 2753 C CA . LEU A 1 353 ? -3.967 2.112 22.607 1.00 97.50 353 LEU A CA 1
ATOM 2754 C C . LEU A 1 353 ? -4.254 3.452 21.912 1.00 97.50 353 LEU A C 1
ATOM 2756 O O . LEU A 1 353 ? -3.415 3.910 21.139 1.00 97.50 353 LEU A O 1
ATOM 2760 N N . VAL A 1 354 ? -5.375 4.099 22.243 1.00 97.12 354 VAL A N 1
ATOM 2761 C CA . VAL A 1 354 ? -5.736 5.449 21.774 1.00 97.12 354 VAL A CA 1
ATOM 2762 C C . VAL A 1 354 ? -4.689 6.484 22.203 1.00 97.12 354 VAL A C 1
ATOM 2764 O O . VAL A 1 354 ? -4.163 7.203 21.357 1.00 97.12 354 VAL A O 1
ATOM 2767 N N . ASP A 1 355 ? -4.279 6.491 23.473 1.00 96.56 355 ASP A N 1
ATOM 2768 C CA . ASP A 1 355 ? -3.245 7.397 23.997 1.00 96.56 355 ASP A CA 1
ATOM 2769 C C . ASP A 1 355 ? -1.905 7.223 23.268 1.00 96.56 355 ASP A C 1
ATOM 2771 O O . ASP A 1 355 ? -1.192 8.188 22.978 1.00 96.56 355 ASP A O 1
ATOM 2775 N N . ARG A 1 356 ? -1.533 5.974 22.960 1.00 96.94 356 ARG A N 1
ATOM 2776 C CA . ARG A 1 356 ? -0.333 5.683 22.169 1.00 96.94 356 ARG A CA 1
ATOM 2777 C C . ARG A 1 356 ? -0.472 6.204 20.740 1.00 96.94 356 ARG A C 1
ATOM 2779 O O . ARG A 1 356 ? 0.506 6.709 20.193 1.00 96.94 356 ARG A O 1
ATOM 2786 N N . ALA A 1 357 ? -1.645 6.051 20.134 1.00 96.88 357 ALA A N 1
ATOM 2787 C CA . ALA A 1 357 ? -1.907 6.507 18.778 1.00 96.88 357 ALA A CA 1
ATOM 2788 C C . ALA A 1 357 ? -1.817 8.034 18.669 1.00 96.88 357 ALA A C 1
ATOM 2790 O O . ALA A 1 357 ? -1.145 8.522 17.764 1.00 96.88 357 ALA A O 1
ATOM 2791 N N . HIS A 1 358 ? -2.378 8.773 19.630 1.00 95.31 358 HIS A N 1
ATOM 2792 C CA . HIS A 1 358 ? -2.245 10.233 19.708 1.00 95.31 358 HIS A CA 1
ATOM 2793 C C . HIS A 1 358 ? -0.796 10.692 19.696 1.00 95.31 358 HIS A C 1
ATOM 2795 O O . HIS A 1 358 ? -0.415 11.472 18.829 1.00 95.31 358 HIS A O 1
ATOM 2801 N N . LYS A 1 359 ? 0.043 10.126 20.571 1.00 95.06 359 LYS A N 1
ATOM 2802 C CA . LYS A 1 359 ? 1.474 10.471 20.632 1.00 95.06 359 LYS A CA 1
ATOM 2803 C C . LYS A 1 359 ? 2.193 10.273 19.297 1.00 95.06 359 LYS A C 1
ATOM 2805 O O . LYS A 1 359 ? 3.099 11.030 18.976 1.00 95.06 359 LYS A O 1
ATOM 2810 N N . LEU A 1 360 ? 1.814 9.247 18.534 1.00 95.06 360 LEU A N 1
ATOM 2811 C CA . LEU A 1 360 ? 2.405 8.959 17.225 1.00 95.06 360 LEU A CA 1
ATOM 2812 C C . LEU A 1 360 ? 1.881 9.903 16.133 1.00 95.06 360 LEU A C 1
ATOM 2814 O O . LEU A 1 360 ? 2.641 10.290 15.251 1.00 95.06 360 LEU A O 1
ATOM 2818 N N . VAL A 1 361 ? 0.604 10.293 16.189 1.00 94.62 361 VAL A N 1
ATOM 2819 C CA . VAL A 1 361 ? 0.020 11.269 15.254 1.00 94.62 361 VAL A CA 1
ATOM 2820 C C . VAL A 1 361 ? 0.581 12.670 15.498 1.00 94.62 361 VAL A C 1
ATOM 2822 O O . VAL A 1 361 ? 0.870 13.381 14.541 1.00 94.62 361 VAL A O 1
ATOM 2825 N N . GLU A 1 362 ? 0.784 13.062 16.757 1.00 92.31 362 GLU A N 1
ATOM 2826 C CA . GLU A 1 362 ? 1.318 14.378 17.136 1.00 92.31 362 GLU A CA 1
ATOM 2827 C C . GLU A 1 362 ? 2.738 14.642 16.614 1.00 92.31 362 GLU A C 1
ATOM 2829 O O . GLU A 1 362 ? 3.131 15.798 16.465 1.00 92.31 362 GLU A O 1
ATOM 2834 N N . GLN A 1 363 ? 3.495 13.587 16.294 1.00 89.69 363 GLN A N 1
ATOM 2835 C CA . GLN A 1 363 ? 4.806 13.701 15.648 1.00 89.69 363 GLN A CA 1
ATOM 2836 C C . GLN A 1 363 ? 4.711 14.208 14.200 1.00 89.69 363 GLN A C 1
ATOM 2838 O O . GLN A 1 363 ? 5.695 14.709 13.664 1.00 89.69 363 GLN A O 1
ATOM 2843 N N . ASP A 1 364 ? 3.548 14.086 13.551 1.00 89.50 364 ASP A N 1
ATOM 2844 C CA . ASP A 1 364 ? 3.323 14.607 12.207 1.00 89.50 364 ASP A CA 1
ATOM 2845 C C . ASP A 1 364 ? 2.623 15.968 12.268 1.00 89.50 364 ASP A C 1
ATOM 2847 O O . ASP A 1 364 ? 1.440 16.070 12.592 1.00 89.50 364 ASP A O 1
ATOM 2851 N N . ALA A 1 365 ? 3.343 17.032 11.907 1.00 85.00 365 ALA A N 1
ATOM 2852 C CA . ALA A 1 365 ? 2.827 18.398 11.971 1.00 85.00 365 ALA A CA 1
ATOM 2853 C C . ALA A 1 365 ? 1.543 18.619 11.147 1.00 85.00 365 ALA A C 1
ATOM 2855 O O . ALA A 1 365 ? 0.728 19.471 11.508 1.00 85.00 365 ALA A O 1
ATOM 2856 N N . THR A 1 366 ? 1.344 17.864 10.060 1.00 86.50 366 THR A N 1
ATOM 2857 C CA . THR A 1 366 ? 0.157 17.984 9.199 1.00 86.50 366 THR A CA 1
ATOM 2858 C C . THR A 1 366 ? -1.077 17.439 9.909 1.00 86.50 366 THR A C 1
ATOM 2860 O O . THR A 1 366 ? -2.133 18.072 9.908 1.00 86.50 366 THR A O 1
ATOM 2863 N N . PHE A 1 367 ? -0.939 16.275 10.543 1.00 89.69 367 PHE A N 1
ATOM 2864 C CA . PHE A 1 367 ? -2.052 15.570 11.177 1.00 89.69 367 PHE A CA 1
ATOM 2865 C C . PHE A 1 367 ? -2.259 15.966 12.646 1.00 89.69 367 PHE A C 1
ATOM 2867 O O . PHE A 1 367 ? -3.377 15.853 13.145 1.00 89.69 367 PHE A O 1
ATOM 2874 N N . ALA A 1 368 ? -1.247 16.535 13.307 1.00 89.88 368 ALA A N 1
ATOM 2875 C CA . ALA A 1 368 ? -1.329 17.047 14.677 1.00 89.88 368 ALA A CA 1
ATOM 2876 C C . ALA A 1 368 ? -2.355 18.183 14.854 1.00 89.88 368 ALA A C 1
ATOM 2878 O O . ALA A 1 368 ? -2.843 18.426 15.955 1.00 89.88 368 ALA A O 1
ATOM 2879 N N . ALA A 1 369 ? -2.679 18.927 13.792 1.00 86.12 369 ALA A N 1
ATOM 2880 C CA . ALA A 1 369 ? -3.756 19.915 13.842 1.00 86.12 369 ALA A CA 1
ATOM 2881 C C . ALA A 1 369 ? -5.136 19.240 13.829 1.00 86.12 369 ALA A C 1
ATOM 2883 O O . ALA A 1 369 ? -6.008 19.617 14.609 1.00 86.12 369 ALA A O 1
ATOM 2884 N N . ALA A 1 370 ? -5.311 18.224 12.978 1.00 86.94 370 ALA A N 1
ATOM 2885 C CA . ALA A 1 370 ? -6.552 17.463 12.872 1.00 86.94 370 ALA A CA 1
ATOM 2886 C C . ALA A 1 370 ? -6.816 16.592 14.113 1.00 86.94 370 ALA A C 1
ATOM 2888 O O . ALA A 1 370 ? -7.972 16.392 14.473 1.00 86.94 370 ALA A O 1
ATOM 2889 N N . SER A 1 371 ? -5.769 16.121 14.801 1.00 89.69 371 SER A N 1
ATOM 2890 C CA . SER A 1 371 ? -5.905 15.311 16.020 1.00 89.69 371 SER A CA 1
ATOM 2891 C C . SER A 1 371 ? -6.471 16.071 17.223 1.00 89.69 371 SER A C 1
ATOM 2893 O O . SER A 1 371 ? -7.022 15.448 18.125 1.00 89.69 371 SER A O 1
ATOM 2895 N N . LYS A 1 372 ? -6.377 17.407 17.249 1.00 87.50 372 LYS A N 1
ATOM 2896 C CA . LYS A 1 372 ? -6.835 18.228 18.387 1.00 87.50 372 LYS A CA 1
ATOM 2897 C C . LYS A 1 372 ? -8.353 18.344 18.505 1.00 87.50 372 LYS A C 1
ATOM 2899 O O . LYS A 1 372 ? -8.840 18.666 19.583 1.00 87.50 372 LYS A O 1
ATOM 2904 N N . ASP A 1 373 ? -9.079 18.130 17.412 1.00 85.31 373 ASP A N 1
ATOM 2905 C CA . ASP A 1 373 ? -10.540 18.218 17.372 1.00 85.31 373 ASP A CA 1
ATOM 2906 C C . ASP A 1 373 ? -11.120 17.136 16.451 1.00 85.31 373 ASP A C 1
ATOM 2908 O O . ASP A 1 373 ? -11.802 17.407 15.464 1.00 85.31 373 ASP A O 1
ATOM 2912 N N . LEU A 1 374 ? -10.820 15.869 16.756 1.00 88.69 374 LEU A N 1
ATOM 2913 C CA . LEU A 1 374 ? -11.255 14.744 15.922 1.00 88.69 374 LEU A CA 1
ATOM 2914 C C . LEU A 1 374 ? -12.771 14.617 15.814 1.00 88.69 374 LEU A C 1
ATOM 2916 O O . LEU A 1 374 ? -13.267 14.093 14.816 1.00 88.69 374 LEU A O 1
ATOM 2920 N N . ALA A 1 375 ? -13.519 15.115 16.797 1.00 86.44 375 ALA A N 1
ATOM 2921 C CA . ALA A 1 375 ? -14.975 15.104 16.773 1.00 86.44 375 ALA A CA 1
ATOM 2922 C C . ALA A 1 375 ? -15.544 15.905 15.586 1.00 86.44 375 ALA A C 1
ATOM 2924 O O . ALA A 1 375 ? -16.544 15.485 15.002 1.00 86.44 375 ALA A O 1
ATOM 2925 N N . SER A 1 376 ? -14.903 17.013 15.191 1.00 86.31 376 SER A N 1
ATOM 2926 C CA . SER A 1 376 ? -15.380 17.882 14.105 1.00 86.31 376 SER A CA 1
ATOM 2927 C C . SER A 1 376 ? -14.858 17.503 12.713 1.00 86.31 376 SER A C 1
ATOM 2929 O O . SER A 1 376 ? -15.415 17.941 11.702 1.00 86.31 376 SER A O 1
ATOM 2931 N N . VAL A 1 377 ? -13.817 16.671 12.635 1.00 90.56 377 VAL A N 1
ATOM 2932 C CA . VAL A 1 377 ? -13.170 16.288 11.373 1.00 90.56 377 VAL A CA 1
ATOM 2933 C C . VAL A 1 377 ? -13.829 15.040 10.779 1.00 90.56 377 VAL A C 1
ATOM 2935 O O . VAL A 1 377 ? -13.972 14.014 11.442 1.00 90.56 377 VAL A O 1
ATOM 2938 N N . SER A 1 378 ? -14.206 15.096 9.498 1.00 92.75 378 SER A N 1
ATOM 2939 C CA . SER A 1 378 ? -14.723 13.926 8.771 1.00 92.75 378 SER A CA 1
ATOM 2940 C C . SER A 1 378 ? -13.597 12.997 8.290 1.00 92.75 378 SER A C 1
ATOM 2942 O O . SER A 1 378 ? -12.473 13.445 8.059 1.00 92.75 378 SER A O 1
ATOM 2944 N N . PHE A 1 379 ? -13.892 11.712 8.071 1.00 93.75 379 PHE A N 1
ATOM 2945 C CA . PHE A 1 379 ? -12.904 10.767 7.528 1.00 93.75 379 PHE A CA 1
ATOM 2946 C C . PHE A 1 379 ? -12.391 11.177 6.138 1.00 93.75 379 PHE A C 1
ATOM 2948 O O . PHE A 1 379 ? -11.191 11.092 5.878 1.00 93.75 379 PHE A O 1
ATOM 2955 N N . ASP A 1 380 ? -13.264 11.702 5.275 1.00 93.00 380 ASP A N 1
ATOM 2956 C CA . ASP A 1 380 ? -12.867 12.212 3.958 1.00 93.00 380 ASP A CA 1
ATOM 2957 C C . ASP A 1 380 ? -11.959 13.444 4.078 1.00 93.00 380 ASP A C 1
ATOM 2959 O O . ASP A 1 380 ? -11.001 13.594 3.318 1.00 93.00 380 ASP A O 1
ATOM 2963 N N . SER A 1 381 ? -12.200 14.302 5.078 1.00 93.12 381 SER A N 1
ATOM 2964 C CA . SER A 1 381 ? -11.304 15.420 5.383 1.00 93.12 381 SER A CA 1
ATOM 2965 C C . SER A 1 381 ? -9.916 14.923 5.784 1.00 93.12 381 SER A C 1
ATOM 2967 O O . SER A 1 381 ? -8.938 15.465 5.278 1.00 93.12 381 SER A O 1
ATOM 2969 N N . ILE A 1 382 ? -9.806 13.871 6.605 1.00 94.44 382 ILE A N 1
ATOM 2970 C CA . ILE A 1 382 ? -8.509 13.260 6.954 1.00 94.44 382 ILE A CA 1
ATOM 2971 C C . ILE A 1 382 ? -7.815 12.717 5.700 1.00 94.44 382 ILE A C 1
ATOM 2973 O O . ILE A 1 382 ? -6.636 12.995 5.487 1.00 94.44 382 ILE A O 1
ATOM 2977 N N . ALA A 1 383 ? -8.539 11.991 4.842 1.00 93.94 383 ALA A N 1
ATOM 2978 C CA . ALA A 1 383 ? -7.986 11.464 3.595 1.00 93.94 383 ALA A CA 1
ATOM 2979 C C . ALA A 1 383 ? -7.472 12.584 2.670 1.00 93.94 383 ALA A C 1
ATOM 2981 O O . ALA A 1 383 ? -6.418 12.442 2.052 1.00 93.94 383 ALA A O 1
ATOM 2982 N N . SER A 1 384 ? -8.167 13.725 2.625 1.00 93.44 384 SER A N 1
ATOM 2983 C CA . SER A 1 384 ? -7.775 14.883 1.810 1.00 93.44 384 SER A CA 1
ATOM 2984 C C . SER A 1 384 ? -6.494 15.590 2.277 1.00 93.44 384 SER A C 1
ATOM 2986 O O . SER A 1 384 ? -5.912 16.358 1.510 1.00 93.44 384 SER A O 1
ATOM 2988 N N . LEU A 1 385 ? -6.028 15.331 3.507 1.00 93.88 385 LEU A N 1
ATOM 2989 C CA . LEU A 1 385 ? -4.763 15.873 4.018 1.00 93.88 385 LEU A CA 1
ATOM 2990 C C . LEU A 1 385 ? -3.535 15.171 3.427 1.00 93.88 385 LEU A C 1
ATOM 2992 O O . LEU A 1 385 ? -2.436 15.720 3.508 1.00 93.88 385 LEU A O 1
ATOM 2996 N N . ILE A 1 386 ? -3.704 13.980 2.840 1.00 94.62 386 ILE A N 1
ATOM 2997 C CA . ILE A 1 386 ? -2.606 13.209 2.254 1.00 94.62 386 ILE A CA 1
ATOM 2998 C C . ILE A 1 386 ? -2.065 13.948 1.024 1.00 94.62 386 ILE A C 1
ATOM 3000 O O . ILE A 1 386 ? -2.753 14.123 0.018 1.00 94.62 386 ILE A O 1
ATOM 3004 N N . LYS A 1 387 ? -0.792 14.330 1.088 1.00 92.56 387 LYS A N 1
ATOM 3005 C CA . LYS A 1 387 ? -0.016 14.936 0.006 1.00 92.56 387 LYS A CA 1
ATOM 3006 C C . LYS A 1 387 ? 1.087 13.975 -0.407 1.00 92.56 387 LYS A C 1
ATOM 3008 O O . LYS A 1 387 ? 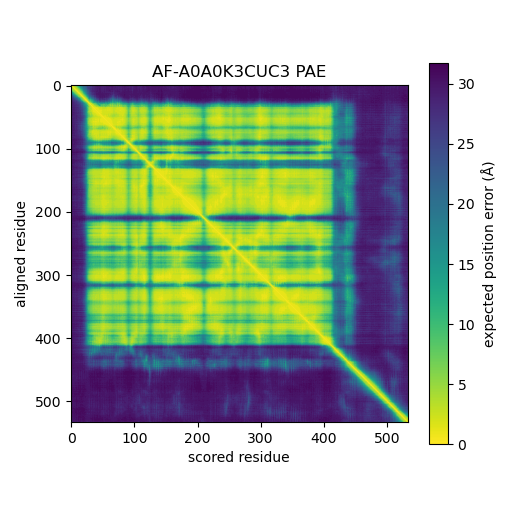2.163 13.945 0.185 1.00 92.56 387 LYS A O 1
ATOM 3013 N N . LEU A 1 388 ? 0.801 13.185 -1.438 1.00 90.25 388 LEU A N 1
ATOM 3014 C CA . LEU A 1 388 ? 1.799 12.292 -2.018 1.00 90.25 388 LEU A CA 1
ATOM 3015 C C . LEU A 1 388 ? 2.963 13.103 -2.619 1.00 90.25 388 LEU A C 1
ATOM 3017 O O . LEU A 1 388 ? 2.724 14.211 -3.105 1.00 90.25 388 LEU A O 1
ATOM 3021 N N . PRO A 1 389 ? 4.199 12.572 -2.622 1.00 90.12 389 PRO A N 1
ATOM 3022 C CA . PRO A 1 389 ? 5.356 13.306 -3.127 1.00 90.12 389 PRO A CA 1
ATOM 3023 C C . PRO A 1 389 ? 5.200 13.685 -4.607 1.00 90.12 389 PRO A C 1
ATOM 3025 O O . PRO A 1 389 ? 4.887 12.830 -5.434 1.00 90.12 389 PRO A O 1
ATOM 3028 N N . ASP A 1 390 ? 5.492 14.940 -4.964 1.00 87.56 390 ASP A N 1
ATOM 3029 C CA . ASP A 1 390 ? 5.420 15.415 -6.359 1.00 87.56 390 ASP A CA 1
ATOM 3030 C C . ASP A 1 390 ? 6.418 14.690 -7.279 1.00 87.56 390 ASP A C 1
ATOM 3032 O O . ASP A 1 390 ? 6.180 14.532 -8.474 1.00 87.56 390 ASP A O 1
ATOM 3036 N N . SER A 1 391 ? 7.533 14.219 -6.712 1.00 87.69 391 SER A N 1
ATOM 3037 C CA . SER A 1 391 ? 8.548 13.417 -7.400 1.00 87.69 391 SER A CA 1
ATOM 3038 C C . SER A 1 391 ? 8.184 11.935 -7.521 1.00 87.69 391 SER A C 1
ATOM 3040 O O . SER A 1 391 ? 8.951 11.172 -8.111 1.00 87.69 391 SER A O 1
ATOM 3042 N N . ALA A 1 392 ? 7.056 11.501 -6.943 1.00 89.81 392 ALA A N 1
ATOM 3043 C CA . ALA A 1 392 ? 6.677 10.100 -6.934 1.00 89.81 392 ALA A CA 1
ATOM 3044 C C . ALA A 1 392 ? 6.326 9.621 -8.340 1.00 89.81 392 ALA A C 1
ATOM 3046 O O . ALA A 1 392 ? 5.496 10.200 -9.048 1.00 89.81 392 ALA A O 1
ATOM 3047 N N . VAL A 1 393 ? 6.905 8.492 -8.723 1.00 88.31 393 VAL A N 1
ATOM 3048 C CA . VAL A 1 393 ? 6.648 7.910 -10.024 1.00 88.31 393 VAL A CA 1
ATOM 3049 C C . VAL A 1 393 ? 5.412 7.033 -9.971 1.00 88.31 393 VAL A C 1
ATOM 3051 O O . VAL A 1 393 ? 5.326 6.062 -9.218 1.00 88.31 393 VAL A O 1
ATOM 3054 N N . ARG A 1 394 ? 4.447 7.344 -10.832 1.00 86.75 394 ARG A N 1
ATOM 3055 C CA . ARG A 1 394 ? 3.227 6.551 -10.971 1.00 86.75 394 ARG A CA 1
ATOM 3056 C C . ARG A 1 394 ? 3.480 5.372 -11.902 1.00 86.75 394 ARG A C 1
ATOM 3058 O O . ARG A 1 394 ? 3.936 5.525 -13.037 1.00 86.75 394 ARG A O 1
ATOM 3065 N N . SER A 1 395 ? 3.195 4.170 -11.414 1.00 83.44 395 SER A N 1
ATOM 3066 C CA . SER A 1 395 ? 3.225 2.962 -12.248 1.00 83.44 395 SER A CA 1
ATOM 3067 C C . SER A 1 395 ? 2.136 2.997 -13.320 1.00 83.44 395 SER A C 1
ATOM 3069 O O . SER A 1 395 ? 2.402 2.626 -14.461 1.00 83.44 395 SER A O 1
ATOM 3071 N N . GLN A 1 396 ? 0.959 3.528 -12.977 1.00 80.81 396 GLN A N 1
ATOM 3072 C CA . GLN A 1 396 ? -0.132 3.763 -13.914 1.00 80.81 396 GLN A CA 1
ATOM 3073 C C . GLN A 1 396 ? 0.142 4.988 -14.782 1.00 80.81 396 GLN A C 1
ATOM 3075 O O . GLN A 1 396 ? 0.410 6.079 -14.275 1.00 80.81 396 GLN A O 1
ATOM 3080 N N . VAL A 1 397 ? -0.018 4.820 -16.091 1.00 74.31 397 VAL A N 1
ATOM 3081 C CA . VAL A 1 397 ? -0.092 5.926 -17.047 1.00 74.31 397 VAL A CA 1
ATOM 3082 C C . VAL A 1 397 ? -1.467 5.860 -17.688 1.00 74.31 397 VAL A C 1
ATOM 3084 O O . VAL A 1 397 ? -1.708 5.054 -18.585 1.00 74.31 397 VAL A O 1
ATOM 3087 N N . LEU A 1 398 ? -2.395 6.672 -17.182 1.00 75.62 398 LEU A N 1
ATOM 3088 C CA . LEU A 1 398 ? -3.749 6.698 -17.720 1.00 75.62 398 LEU A CA 1
ATOM 3089 C C . LEU A 1 398 ? -3.746 7.384 -19.093 1.00 75.62 398 LEU A C 1
ATOM 3091 O O . LEU A 1 398 ? -3.170 8.468 -19.223 1.00 75.62 398 LEU A O 1
ATOM 3095 N N . PRO A 1 399 ? -4.426 6.818 -20.103 1.00 76.69 399 PRO A N 1
ATOM 3096 C CA . PRO A 1 399 ? -4.558 7.469 -21.398 1.00 76.69 399 PRO A CA 1
ATOM 3097 C C . PRO A 1 399 ? -5.284 8.816 -21.263 1.00 76.69 399 PRO A C 1
ATOM 3099 O O . PRO A 1 399 ? -6.211 8.970 -20.455 1.00 76.69 399 PRO A O 1
ATOM 3102 N N . THR A 1 400 ? -4.882 9.794 -22.077 1.00 79.75 400 THR A N 1
ATOM 3103 C CA . THR A 1 400 ? -5.570 11.091 -22.222 1.00 79.75 400 THR A CA 1
ATOM 3104 C C . THR A 1 400 ? -6.991 10.903 -22.752 1.00 79.75 400 THR A C 1
ATOM 3106 O O . THR A 1 400 ? -7.282 9.899 -23.393 1.00 79.75 400 THR A O 1
ATOM 3109 N N . GLN 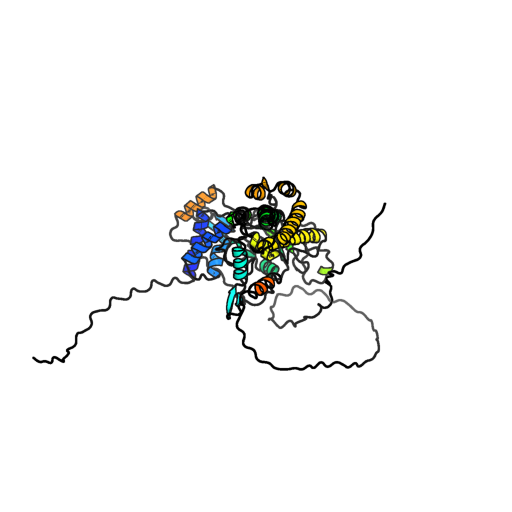A 1 401 ? -7.889 11.874 -22.561 1.00 80.69 401 GLN A N 1
ATOM 3110 C CA . GLN A 1 401 ? -9.275 11.767 -23.047 1.00 80.69 401 GLN A CA 1
ATOM 3111 C C . GLN A 1 401 ? -9.362 11.479 -24.560 1.00 80.69 401 GLN A C 1
ATOM 3113 O O . GLN A 1 401 ? -10.177 10.665 -24.989 1.00 80.69 401 GLN A O 1
ATOM 3118 N N . THR A 1 402 ? -8.480 12.079 -25.363 1.00 78.62 402 THR A N 1
ATOM 3119 C CA . THR A 1 402 ? -8.392 11.821 -26.808 1.00 78.62 402 THR A CA 1
ATOM 3120 C C . THR A 1 402 ? -7.915 10.402 -27.107 1.00 78.62 402 THR A C 1
ATOM 3122 O O . THR A 1 402 ? -8.490 9.732 -27.962 1.00 78.62 402 THR A O 1
ATOM 3125 N N . GLN A 1 403 ? -6.895 9.915 -26.389 1.00 79.25 403 GLN A N 1
ATOM 3126 C CA . GLN A 1 403 ? -6.454 8.523 -26.509 1.00 79.25 403 GLN A CA 1
ATOM 3127 C C . GLN A 1 403 ? -7.566 7.563 -26.087 1.00 79.25 403 GLN A C 1
ATOM 3129 O O . GLN A 1 403 ? -7.813 6.605 -26.797 1.00 79.25 403 GLN A O 1
ATOM 3134 N N . ARG A 1 404 ? -8.299 7.852 -25.007 1.00 80.75 404 ARG A N 1
ATOM 3135 C CA . ARG A 1 404 ? -9.445 7.049 -24.548 1.00 80.75 404 ARG A CA 1
ATOM 3136 C C . ARG A 1 404 ? -10.525 6.908 -25.613 1.00 80.75 404 ARG A C 1
ATOM 3138 O O . ARG A 1 404 ? -11.042 5.815 -25.810 1.00 80.75 404 ARG A O 1
ATOM 3145 N N . ALA A 1 405 ? -10.860 7.999 -26.301 1.00 79.31 405 ALA A N 1
ATOM 3146 C CA . ALA A 1 405 ? -11.832 7.967 -27.389 1.00 79.31 405 ALA A CA 1
ATOM 3147 C C . ALA A 1 405 ? -11.344 7.103 -28.563 1.00 79.31 405 ALA A C 1
ATOM 3149 O O . ALA A 1 405 ? -12.115 6.312 -29.095 1.00 79.31 405 ALA A O 1
ATOM 3150 N N . ARG A 1 406 ? -10.057 7.213 -28.923 1.00 77.69 406 ARG A N 1
ATOM 3151 C CA . ARG A 1 406 ? -9.441 6.375 -29.963 1.00 77.69 406 ARG A CA 1
ATOM 3152 C C . ARG A 1 406 ? -9.416 4.903 -29.568 1.00 77.69 406 ARG A C 1
ATOM 3154 O O . ARG A 1 406 ? -9.853 4.085 -30.360 1.00 77.69 406 ARG A O 1
ATOM 3161 N N . ILE A 1 407 ? -8.984 4.602 -28.341 1.00 78.25 407 ILE A N 1
ATOM 3162 C CA . ILE A 1 407 ? -8.943 3.250 -27.777 1.00 78.25 407 ILE A CA 1
ATOM 3163 C C . ILE A 1 407 ? -10.334 2.619 -27.843 1.00 78.25 407 ILE A C 1
ATOM 3165 O O . ILE A 1 407 ? -10.482 1.545 -28.411 1.00 78.25 407 ILE A O 1
ATOM 3169 N N . ARG A 1 408 ? -11.367 3.311 -27.341 1.00 78.19 408 ARG A N 1
ATOM 3170 C CA . ARG A 1 408 ? -12.749 2.812 -27.393 1.00 78.19 408 ARG A CA 1
ATOM 3171 C C . ARG A 1 408 ? -13.222 2.554 -28.815 1.00 78.19 408 ARG A C 1
ATOM 3173 O O . ARG A 1 408 ? -13.730 1.474 -29.066 1.00 78.19 408 ARG A O 1
ATOM 3180 N N . ALA A 1 409 ? -12.999 3.495 -29.734 1.00 75.44 409 ALA A N 1
ATOM 3181 C CA . ALA A 1 409 ? -13.360 3.295 -31.132 1.00 75.44 409 ALA A CA 1
ATOM 3182 C C . ALA A 1 409 ? -12.687 2.031 -31.690 1.00 75.44 409 ALA A C 1
ATOM 3184 O O . ALA A 1 409 ? -13.376 1.145 -32.169 1.00 75.44 409 ALA A O 1
ATOM 3185 N N . THR A 1 410 ? -11.372 1.878 -31.536 1.00 72.00 410 THR A N 1
ATOM 3186 C CA . THR A 1 410 ? -10.662 0.688 -32.036 1.00 72.00 410 THR A CA 1
ATOM 3187 C C . THR A 1 410 ? -11.119 -0.619 -31.381 1.00 72.00 410 THR A C 1
ATOM 3189 O O . THR A 1 410 ? -11.205 -1.632 -32.056 1.00 72.00 410 THR A O 1
ATOM 3192 N N . THR A 1 411 ? -11.457 -0.620 -30.087 1.00 68.38 411 THR A N 1
ATOM 3193 C CA . THR A 1 411 ? -11.880 -1.840 -29.370 1.00 68.38 411 THR A CA 1
ATOM 3194 C C . THR A 1 411 ? -13.355 -2.200 -29.604 1.00 68.38 411 THR A C 1
ATOM 3196 O O . THR A 1 411 ? -13.730 -3.350 -29.413 1.00 68.38 411 THR A O 1
ATOM 3199 N N . GLU A 1 412 ? -14.204 -1.247 -30.003 1.00 61.69 412 GLU A N 1
ATOM 3200 C CA . GLU A 1 412 ? -15.620 -1.486 -30.333 1.00 61.69 412 GLU A CA 1
ATOM 3201 C C . GLU A 1 412 ? -15.832 -1.950 -31.789 1.00 61.69 412 GLU A C 1
ATOM 3203 O O . GLU A 1 412 ? -16.889 -2.506 -32.088 1.00 61.69 412 GLU A O 1
ATOM 3208 N N . TYR A 1 413 ? -14.854 -1.747 -32.685 1.00 50.34 413 TYR A N 1
ATOM 3209 C CA . TYR A 1 413 ? -14.935 -2.158 -34.098 1.00 50.34 413 TYR A CA 1
ATOM 3210 C C . TYR A 1 413 ? -14.308 -3.532 -34.402 1.00 50.34 413 TYR A C 1
ATOM 3212 O O . TYR A 1 413 ? -14.752 -4.177 -35.353 1.00 50.34 413 TYR A O 1
ATOM 3220 N N . ASP A 1 414 ? -13.351 -4.012 -33.602 1.00 48.19 414 ASP A N 1
ATOM 3221 C CA . ASP A 1 414 ? -12.716 -5.322 -33.804 1.00 48.19 414 ASP A CA 1
ATOM 3222 C C . ASP A 1 414 ? -13.466 -6.431 -33.065 1.00 48.19 414 ASP A C 1
ATOM 3224 O O . ASP A 1 414 ? -13.320 -6.626 -31.856 1.00 48.19 414 ASP A O 1
ATOM 3228 N N . HIS A 1 415 ? -14.287 -7.172 -33.808 1.00 46.16 415 HIS A N 1
ATOM 3229 C CA . HIS A 1 415 ? -15.023 -8.309 -33.270 1.00 46.16 415 HIS A CA 1
ATOM 3230 C C . HIS A 1 415 ? -14.279 -9.650 -33.334 1.00 46.16 415 HIS A C 1
ATOM 3232 O O . HIS A 1 415 ? -14.791 -10.578 -32.718 1.00 46.16 415 HIS A O 1
ATOM 3238 N N . ASP A 1 416 ? -13.101 -9.773 -33.970 1.00 44.00 416 ASP A N 1
ATOM 3239 C CA . ASP A 1 416 ? -12.492 -11.104 -34.173 1.00 44.00 416 ASP A CA 1
ATOM 3240 C C . ASP A 1 416 ? -10.948 -11.230 -34.104 1.00 44.00 416 ASP A C 1
ATOM 3242 O O . ASP A 1 416 ? -10.481 -12.362 -34.046 1.00 44.00 416 ASP A O 1
ATOM 3246 N N . ASP A 1 417 ? -10.136 -10.165 -34.021 1.00 42.97 417 ASP A N 1
ATOM 3247 C CA . ASP A 1 417 ? -8.666 -10.306 -34.162 1.00 42.97 417 ASP A CA 1
ATOM 3248 C C . ASP A 1 417 ? -7.839 -9.593 -33.068 1.00 42.97 417 ASP A C 1
ATOM 3250 O O . ASP A 1 417 ? -7.031 -8.703 -33.337 1.00 42.97 417 ASP A O 1
ATOM 3254 N N . LEU A 1 418 ? -7.965 -10.019 -31.805 1.00 44.78 418 LEU A N 1
ATOM 3255 C CA . LEU A 1 418 ? -6.902 -9.743 -30.827 1.00 44.78 418 LEU A CA 1
ATOM 3256 C C . LEU A 1 418 ? -5.768 -10.766 -31.034 1.00 44.78 418 LEU A C 1
ATOM 3258 O O . LEU A 1 418 ? -6.025 -11.970 -30.993 1.00 44.78 418 LEU A O 1
ATOM 3262 N N . PRO A 1 419 ? -4.512 -10.335 -31.272 1.00 36.72 419 PRO A N 1
ATOM 3263 C CA . PRO A 1 419 ? -3.427 -11.258 -31.577 1.00 36.72 419 PRO A CA 1
ATOM 3264 C C . PRO A 1 419 ? -3.155 -12.199 -30.401 1.00 36.72 419 PRO A C 1
ATOM 3266 O O . PRO A 1 419 ? -3.038 -11.769 -29.251 1.00 36.72 419 PRO A O 1
ATOM 3269 N N . GLU A 1 420 ? -3.010 -13.486 -30.716 1.00 35.72 420 GLU A N 1
ATOM 3270 C CA . GLU A 1 420 ? -2.688 -14.549 -29.767 1.00 35.72 420 GLU A CA 1
ATOM 3271 C C . GLU A 1 420 ? -1.365 -14.214 -29.052 1.00 35.72 420 GLU A C 1
ATOM 3273 O O . GLU A 1 420 ? -0.279 -14.217 -29.638 1.00 35.72 420 GLU A O 1
ATOM 3278 N N . LEU A 1 421 ? -1.459 -13.846 -27.773 1.00 40.66 421 LEU A N 1
ATOM 3279 C CA . LEU A 1 421 ? -0.308 -13.502 -26.947 1.00 40.66 421 LEU A CA 1
ATOM 3280 C C . LEU A 1 421 ? 0.400 -14.785 -26.489 1.00 40.66 421 LEU A C 1
ATOM 3282 O O . LEU A 1 421 ? 0.163 -15.289 -25.388 1.00 40.66 421 LEU A O 1
ATOM 3286 N N . ASP A 1 422 ? 1.264 -15.323 -27.347 1.00 29.61 422 ASP A N 1
ATOM 3287 C CA . ASP A 1 422 ? 2.081 -16.490 -27.024 1.00 29.61 422 ASP A CA 1
ATOM 3288 C C . ASP A 1 422 ? 3.339 -16.054 -26.251 1.00 29.61 422 ASP A C 1
ATOM 3290 O O . ASP A 1 422 ? 4.172 -15.284 -26.742 1.00 29.61 422 ASP A O 1
ATOM 3294 N N . PHE A 1 423 ? 3.461 -16.504 -24.999 1.00 39.41 423 PHE A N 1
ATOM 3295 C CA . PHE A 1 423 ? 4.546 -16.106 -24.097 1.00 39.41 423 PHE A CA 1
ATOM 3296 C C . PHE A 1 423 ? 5.430 -17.304 -23.720 1.00 39.41 423 PHE A C 1
ATOM 3298 O O . PHE A 1 423 ? 4.901 -18.346 -23.314 1.00 39.41 423 PHE A O 1
ATOM 3305 N N . PRO A 1 424 ? 6.772 -17.161 -23.753 1.00 29.81 424 PRO A N 1
ATOM 3306 C CA . PRO A 1 424 ? 7.685 -18.197 -23.284 1.00 29.81 424 PRO A CA 1
ATOM 3307 C C . PRO A 1 424 ? 7.444 -18.517 -21.804 1.00 29.81 424 PRO A C 1
ATOM 3309 O O . PRO A 1 424 ? 7.442 -17.625 -20.955 1.00 29.81 424 PRO A O 1
ATOM 3312 N N . ARG A 1 425 ? 7.257 -19.802 -21.490 1.00 37.19 425 ARG A N 1
ATOM 3313 C CA . ARG A 1 425 ? 7.245 -20.307 -20.113 1.00 37.19 425 ARG A CA 1
ATOM 3314 C C . ARG A 1 425 ? 8.680 -20.541 -19.658 1.00 37.19 425 ARG A C 1
ATOM 3316 O O . ARG A 1 425 ? 9.390 -21.325 -20.280 1.00 37.19 425 ARG A O 1
ATOM 3323 N N . GLU A 1 426 ? 9.077 -19.927 -18.551 1.00 34.94 426 GLU A N 1
ATOM 3324 C CA . GLU A 1 426 ? 10.204 -20.429 -17.766 1.00 34.94 426 GLU A CA 1
ATOM 3325 C C . GLU A 1 426 ? 9.647 -21.324 -16.655 1.00 34.94 426 GLU A C 1
ATOM 3327 O O . GLU A 1 426 ? 9.040 -20.850 -15.694 1.00 34.94 426 GLU A O 1
ATOM 3332 N N . ASP A 1 427 ? 9.823 -22.637 -16.812 1.00 31.86 427 ASP A N 1
ATOM 3333 C CA . ASP A 1 427 ? 9.562 -23.614 -15.758 1.00 31.86 427 ASP A CA 1
ATOM 3334 C C . ASP A 1 427 ? 10.632 -23.447 -14.665 1.00 31.86 427 ASP A C 1
ATOM 3336 O O . ASP A 1 427 ? 11.739 -23.979 -14.774 1.00 31.86 427 ASP A O 1
ATOM 3340 N N . LEU A 1 428 ? 10.324 -22.690 -13.608 1.00 34.94 428 LEU A N 1
ATOM 3341 C CA . LEU A 1 428 ? 11.185 -22.588 -12.428 1.00 34.94 428 LEU A CA 1
ATOM 3342 C C . LEU A 1 428 ? 10.678 -23.483 -11.283 1.00 34.94 428 LEU A C 1
ATOM 3344 O O . LEU A 1 428 ? 9.478 -23.515 -10.994 1.00 34.94 428 LEU A O 1
ATOM 3348 N N . PRO A 1 429 ? 11.579 -24.209 -10.595 1.00 28.97 429 PRO A N 1
ATOM 3349 C CA . PRO A 1 429 ? 11.216 -25.101 -9.505 1.00 28.97 429 PRO A CA 1
ATOM 3350 C C . PRO A 1 429 ? 10.766 -24.312 -8.270 1.00 28.97 429 PRO A C 1
ATOM 3352 O O . PRO A 1 429 ? 11.489 -23.471 -7.738 1.00 28.97 429 PRO A O 1
ATOM 3355 N N . SER A 1 430 ? 9.572 -24.638 -7.777 1.00 34.12 430 SER A N 1
ATOM 3356 C CA . SER A 1 430 ? 8.949 -24.065 -6.582 1.00 34.12 430 SER A CA 1
ATOM 3357 C C . SER A 1 430 ? 9.620 -24.509 -5.275 1.00 34.12 430 SER A C 1
ATOM 3359 O O . SER A 1 430 ? 8.975 -25.139 -4.444 1.00 34.12 430 SER A O 1
ATOM 3361 N N . HIS A 1 431 ? 10.897 -24.201 -5.045 1.00 34.03 431 HIS A N 1
ATOM 3362 C CA . HIS A 1 431 ? 11.532 -24.460 -3.750 1.00 34.03 431 HIS A CA 1
ATOM 3363 C C . HIS A 1 431 ? 12.546 -23.376 -3.385 1.00 34.03 431 HIS A C 1
ATOM 3365 O O . HIS A 1 431 ? 13.604 -23.303 -3.997 1.00 34.03 431 HIS A O 1
ATOM 3371 N N . SER A 1 432 ? 12.217 -22.609 -2.334 1.00 32.59 432 SER A N 1
ATOM 3372 C CA . SER A 1 432 ? 13.116 -21.904 -1.396 1.00 32.59 432 SER A CA 1
ATOM 3373 C C . SER A 1 432 ? 12.722 -20.443 -1.190 1.00 32.59 432 SER A C 1
ATOM 3375 O O . SER A 1 432 ? 13.266 -19.582 -1.865 1.00 32.59 432 SER A O 1
ATOM 3377 N N . VAL A 1 433 ? 11.874 -20.140 -0.196 1.00 35.03 433 VAL A N 1
ATOM 3378 C CA . VAL A 1 433 ? 11.891 -18.809 0.445 1.00 35.03 433 VAL A CA 1
ATOM 3379 C C . VAL A 1 433 ? 11.446 -18.911 1.916 1.00 35.03 433 VAL A C 1
ATOM 3381 O O . VAL A 1 433 ? 10.477 -19.590 2.251 1.00 35.03 433 VAL A O 1
ATOM 3384 N N . VAL A 1 434 ? 12.172 -18.218 2.797 1.00 36.06 434 VAL A N 1
ATOM 3385 C CA . VAL A 1 434 ? 12.012 -18.082 4.265 1.00 36.06 434 VAL A CA 1
ATOM 3386 C C . VAL A 1 434 ? 10.772 -17.223 4.613 1.00 36.06 434 VAL A C 1
ATOM 3388 O O . VAL A 1 434 ? 10.381 -16.407 3.777 1.00 36.06 434 VAL A O 1
ATOM 3391 N N . PRO A 1 435 ? 10.074 -17.411 5.759 1.00 35.22 435 PRO A N 1
ATOM 3392 C CA . PRO A 1 435 ? 8.829 -16.692 6.105 1.00 35.22 435 PRO A CA 1
ATOM 3393 C C . PRO A 1 435 ? 8.998 -15.166 6.084 1.00 35.22 435 PRO A C 1
ATOM 3395 O O . PRO A 1 435 ? 10.097 -14.701 6.360 1.00 35.22 435 PRO A O 1
ATOM 3398 N N . LEU A 1 436 ? 7.950 -14.377 5.789 1.00 44.12 436 LEU A N 1
ATOM 3399 C CA . LEU A 1 436 ? 8.024 -12.900 5.746 1.00 44.12 436 LEU A CA 1
ATOM 3400 C C . LEU A 1 436 ? 7.506 -12.180 7.002 1.00 44.12 436 LEU A C 1
ATOM 3402 O O . LEU A 1 436 ? 7.938 -11.059 7.240 1.00 44.12 436 LEU A O 1
ATOM 3406 N N . THR A 1 437 ? 6.722 -12.833 7.859 1.00 42.59 437 THR A N 1
ATOM 3407 C CA . THR A 1 437 ? 6.357 -12.328 9.195 1.00 42.59 437 THR A CA 1
ATOM 3408 C C . THR A 1 437 ? 6.255 -13.512 10.168 1.00 42.59 437 THR A C 1
ATOM 3410 O O . THR A 1 437 ? 5.494 -14.456 9.947 1.00 42.59 437 THR A O 1
ATOM 3413 N N . THR A 1 438 ? 7.078 -13.532 11.219 1.00 42.06 438 THR A N 1
ATOM 3414 C CA . THR A 1 438 ? 7.007 -14.542 12.301 1.00 42.06 438 THR A CA 1
ATOM 3415 C C . THR A 1 438 ? 5.979 -14.131 13.360 1.00 42.06 438 THR A C 1
ATOM 3417 O O . THR A 1 438 ? 5.231 -14.963 13.860 1.00 42.06 438 THR A O 1
ATOM 3420 N N . SER A 1 439 ? 5.823 -12.824 13.582 1.00 40.12 439 SER A N 1
ATOM 3421 C CA . SER A 1 439 ? 4.966 -12.213 14.610 1.00 40.12 439 SER A CA 1
ATOM 3422 C C . SER A 1 439 ? 3.452 -12.290 14.325 1.00 40.12 439 SER A C 1
ATOM 3424 O O . SER A 1 439 ? 2.624 -12.037 15.206 1.00 40.12 439 SER A O 1
ATOM 3426 N N . ALA A 1 440 ? 3.058 -12.584 13.079 1.00 41.69 440 ALA A N 1
ATOM 3427 C CA . ALA A 1 440 ? 1.655 -12.708 12.672 1.00 41.69 440 ALA A CA 1
ATOM 3428 C C . ALA A 1 440 ? 1.097 -14.128 12.854 1.00 41.69 440 ALA A C 1
ATOM 3430 O O . ALA A 1 440 ? -0.098 -14.279 13.085 1.00 41.69 440 ALA A O 1
ATOM 3431 N N . LEU A 1 441 ? 1.950 -15.156 12.795 1.00 41.75 441 LEU A N 1
ATOM 3432 C CA . LEU A 1 441 ? 1.535 -16.552 12.961 1.00 41.75 441 LEU A CA 1
ATOM 3433 C C . LEU A 1 441 ? 1.310 -16.926 14.431 1.00 41.75 441 LEU A C 1
ATOM 3435 O O . LEU A 1 441 ? 0.323 -17.584 14.746 1.00 41.75 441 LEU A O 1
ATOM 3439 N N . GLU A 1 442 ? 2.160 -16.438 15.337 1.00 43.34 442 GLU A N 1
ATOM 3440 C CA . GLU A 1 442 ? 2.099 -16.785 16.769 1.00 43.34 442 GLU A CA 1
ATOM 3441 C C . GLU A 1 442 ? 0.802 -16.313 17.463 1.00 43.34 442 GLU A C 1
ATOM 3443 O O . GLU A 1 442 ? 0.403 -16.849 18.496 1.00 43.34 442 GLU A O 1
ATOM 3448 N N . SER A 1 443 ? 0.091 -15.340 16.879 1.00 41.88 443 SER A N 1
ATOM 3449 C CA . SER A 1 443 ? -1.191 -14.831 17.405 1.00 41.88 443 SER A CA 1
ATOM 3450 C C . SER A 1 443 ? -2.428 -15.543 16.836 1.00 41.88 443 SER A C 1
ATOM 3452 O O . SER A 1 443 ? -3.509 -15.447 17.417 1.00 41.88 443 SER A O 1
ATOM 3454 N N . ILE A 1 444 ? -2.283 -16.267 15.720 1.00 42.91 444 ILE A N 1
ATOM 3455 C CA . ILE A 1 444 ? -3.377 -17.024 15.089 1.00 42.91 444 ILE A CA 1
ATOM 3456 C C . ILE A 1 444 ? -3.507 -18.406 15.744 1.00 42.91 444 ILE A C 1
ATOM 3458 O O . ILE A 1 444 ? -4.615 -18.869 15.993 1.00 42.91 444 ILE A O 1
ATOM 3462 N N . GLU A 1 445 ? -2.392 -19.040 16.114 1.00 36.94 445 GLU A N 1
ATOM 3463 C CA . GLU A 1 445 ? -2.419 -20.344 16.799 1.00 36.94 445 GLU A CA 1
ATOM 3464 C C . GLU A 1 445 ? -2.926 -20.255 18.249 1.00 36.94 445 GLU A C 1
ATOM 3466 O O . GLU A 1 445 ? -3.453 -21.224 18.789 1.00 36.94 445 GLU A O 1
ATOM 3471 N N . THR A 1 446 ? -2.835 -19.080 18.877 1.00 37.62 446 THR A N 1
ATOM 3472 C CA . THR A 1 446 ? -3.318 -18.851 20.248 1.00 37.62 446 THR A CA 1
ATOM 3473 C C . THR A 1 446 ? -4.810 -18.523 20.329 1.00 37.62 446 THR A C 1
ATOM 3475 O O . THR A 1 446 ? -5.403 -18.690 21.393 1.00 37.62 446 THR A O 1
ATOM 3478 N N . SER A 1 447 ? -5.448 -18.118 19.225 1.00 33.84 447 SER A N 1
ATOM 3479 C CA . SER A 1 447 ? -6.885 -17.804 19.194 1.00 33.84 447 SER A CA 1
ATOM 3480 C C . SER A 1 447 ? -7.775 -19.025 18.905 1.00 33.84 447 SER A C 1
ATOM 3482 O O . SER A 1 447 ? -8.917 -19.051 19.357 1.00 33.84 447 SER A O 1
ATOM 3484 N N . ASP A 1 448 ? -7.242 -20.079 18.275 1.00 30.39 448 ASP A N 1
ATOM 3485 C CA . ASP A 1 448 ? -7.954 -21.358 18.071 1.00 30.39 448 ASP A CA 1
ATOM 3486 C C . ASP A 1 448 ? -7.901 -22.298 19.299 1.00 30.39 448 ASP A C 1
ATOM 3488 O O . ASP A 1 448 ? -8.612 -23.301 19.350 1.00 30.39 448 ASP A O 1
ATOM 3492 N N . ALA A 1 449 ? -7.107 -21.974 20.329 1.00 30.41 449 ALA A N 1
ATOM 3493 C CA . ALA A 1 449 ? -6.933 -22.818 21.518 1.00 30.41 449 ALA A CA 1
ATOM 3494 C C . ALA A 1 449 ? -7.929 -22.540 22.669 1.00 30.41 449 ALA A C 1
ATOM 3496 O O . ALA A 1 449 ? -7.918 -23.264 23.663 1.00 30.41 449 ALA A O 1
ATOM 3497 N N . CYS A 1 450 ? -8.811 -21.538 22.550 1.00 29.47 450 CYS A N 1
ATOM 3498 C CA . CYS A 1 450 ? -9.750 -21.153 23.621 1.00 29.47 450 CYS A CA 1
ATOM 3499 C C . CYS A 1 450 ? -11.236 -21.417 23.318 1.00 29.47 450 CYS A C 1
ATOM 3501 O O . CYS A 1 450 ? -12.104 -20.939 24.048 1.00 29.47 450 CYS A O 1
ATOM 3503 N N . ALA A 1 451 ? -11.556 -22.222 22.302 1.00 32.47 451 ALA A N 1
ATOM 3504 C CA . ALA A 1 451 ? -12.922 -22.677 22.042 1.00 32.47 451 ALA A CA 1
ATOM 3505 C C . ALA A 1 451 ? -13.033 -24.204 22.181 1.00 32.47 451 ALA A C 1
ATOM 3507 O O . ALA A 1 451 ? -12.930 -24.940 21.204 1.00 32.47 451 ALA A O 1
ATOM 3508 N N . GLY A 1 452 ? -13.272 -24.686 23.405 1.00 27.28 452 GLY A N 1
ATOM 3509 C CA . GLY A 1 452 ? -13.707 -26.068 23.633 1.00 27.28 452 GLY A CA 1
ATOM 3510 C C . GLY A 1 452 ? -13.328 -26.634 24.997 1.00 27.28 452 GLY A C 1
ATOM 3511 O O . GLY A 1 452 ? -12.313 -27.311 25.125 1.00 27.28 452 GLY A O 1
ATOM 3512 N N . ALA A 1 453 ? -14.170 -26.395 26.002 1.00 32.78 453 ALA A N 1
ATOM 3513 C CA . ALA A 1 453 ? -14.168 -27.179 27.231 1.00 32.78 453 ALA A CA 1
ATOM 3514 C C . ALA A 1 453 ? -15.013 -28.460 27.072 1.00 32.78 453 ALA A C 1
ATOM 3516 O O . ALA A 1 453 ? -16.030 -28.469 26.382 1.00 32.78 453 ALA A O 1
ATOM 3517 N N . ASP A 1 454 ? -14.571 -29.479 27.812 1.00 28.72 454 ASP A N 1
ATOM 3518 C CA . ASP A 1 454 ? -15.278 -30.661 28.318 1.00 28.72 454 ASP A CA 1
ATOM 3519 C C . ASP A 1 454 ? -15.434 -31.920 27.446 1.00 28.72 454 ASP A C 1
ATOM 3521 O O . ASP A 1 454 ? -16.371 -32.099 26.672 1.00 28.72 454 ASP A O 1
ATOM 3525 N N . SER A 1 455 ? -14.592 -32.914 27.762 1.00 29.66 455 SER A N 1
ATOM 3526 C CA . SER A 1 455 ? -15.063 -34.190 28.329 1.00 29.66 455 SER A CA 1
ATOM 3527 C C . SER A 1 455 ? -13.939 -34.882 29.115 1.00 29.66 455 SER A C 1
ATOM 3529 O O . SER A 1 455 ? -12.941 -35.329 28.554 1.00 29.66 455 SER A O 1
ATOM 3531 N N . GLN A 1 456 ? -14.119 -34.965 30.435 1.00 28.69 456 GLN A N 1
ATOM 3532 C CA . GLN A 1 456 ? -13.336 -35.789 31.358 1.00 28.69 456 GLN A CA 1
ATOM 3533 C C . GLN A 1 456 ? -13.501 -37.283 31.046 1.00 28.69 456 GLN A C 1
ATOM 3535 O O . GLN A 1 456 ? -14.631 -37.754 31.046 1.00 28.69 456 GLN A O 1
ATOM 3540 N N . VAL A 1 457 ? -12.399 -38.036 30.953 1.00 28.70 457 VAL A N 1
ATOM 3541 C CA . VAL A 1 457 ? -12.227 -39.354 31.602 1.00 28.70 457 VAL A CA 1
ATOM 3542 C C . VAL A 1 457 ? -10.732 -39.520 31.903 1.00 28.70 457 VAL A C 1
ATOM 3544 O O . VAL A 1 457 ? -9.900 -39.414 31.006 1.00 28.70 457 VAL A O 1
ATOM 3547 N N . GLY A 1 458 ? -10.391 -39.718 33.178 1.00 26.41 458 GLY A N 1
ATOM 3548 C CA . GLY A 1 458 ? -9.014 -39.891 33.643 1.00 26.41 458 GLY A CA 1
ATOM 3549 C C . GLY A 1 458 ? -8.445 -41.288 33.399 1.00 26.41 458 GLY A C 1
ATOM 3550 O O . GLY A 1 458 ? -9.185 -42.207 33.070 1.00 26.41 458 GLY A O 1
ATOM 3551 N N . ILE A 1 459 ? -7.133 -41.426 33.608 1.00 29.30 459 ILE A N 1
ATOM 3552 C CA . ILE A 1 459 ? -6.456 -42.568 34.245 1.00 29.30 459 ILE A CA 1
ATOM 3553 C C . ILE A 1 459 ? -5.022 -42.132 34.605 1.00 29.30 459 ILE A C 1
ATOM 3555 O O . ILE A 1 459 ? -4.356 -41.408 33.869 1.00 29.30 459 ILE A O 1
ATOM 3559 N N . GLU A 1 460 ? -4.614 -42.550 35.799 1.00 27.06 460 GLU A N 1
ATOM 3560 C CA . GLU A 1 460 ? -3.353 -42.329 36.510 1.00 27.06 460 GLU A CA 1
ATOM 3561 C C . GLU A 1 460 ? -2.112 -42.912 35.801 1.00 27.06 460 GLU A C 1
ATOM 3563 O O . GLU A 1 460 ? -2.224 -43.885 35.058 1.00 27.06 460 GLU A O 1
ATOM 3568 N N . GLY A 1 461 ? -0.904 -42.426 36.145 1.00 26.22 461 GLY A N 1
ATOM 3569 C CA . GLY A 1 461 ? 0.304 -43.258 36.005 1.00 26.22 461 GLY A CA 1
ATOM 3570 C C . GLY A 1 461 ? 1.678 -42.580 35.888 1.00 26.22 461 GLY A C 1
ATOM 3571 O O . GLY A 1 461 ? 2.217 -42.480 34.800 1.00 26.22 461 GLY A O 1
ATOM 3572 N N . ALA A 1 462 ? 2.271 -42.238 37.037 1.00 27.78 462 ALA A N 1
ATOM 3573 C CA . ALA A 1 462 ? 3.677 -42.468 37.433 1.00 27.78 462 ALA A CA 1
ATOM 3574 C C . ALA A 1 462 ? 4.905 -41.987 36.592 1.00 27.78 462 ALA A C 1
ATOM 3576 O O . ALA A 1 462 ? 5.283 -42.585 35.597 1.00 27.78 462 ALA A O 1
ATOM 3577 N N . ARG A 1 463 ? 5.645 -41.050 37.220 1.00 26.44 463 ARG A N 1
ATOM 3578 C CA . ARG A 1 463 ? 7.072 -41.082 37.665 1.00 26.44 463 ARG A CA 1
ATOM 3579 C C . ARG A 1 463 ? 8.270 -41.231 36.690 1.00 26.44 463 ARG A C 1
ATOM 3581 O O . ARG A 1 463 ? 8.334 -42.119 35.856 1.00 26.44 463 ARG A O 1
ATOM 3588 N N . SER A 1 464 ? 9.314 -40.482 37.098 1.00 26.59 464 SER A N 1
ATOM 3589 C CA . SER A 1 464 ? 10.779 -40.642 36.920 1.00 26.59 464 SER A CA 1
ATOM 3590 C C . SER A 1 464 ? 11.406 -40.052 35.649 1.00 26.59 464 SER A C 1
ATOM 3592 O O . SER A 1 464 ? 11.099 -40.473 34.548 1.00 26.59 464 SER A O 1
ATOM 3594 N N . SER A 1 465 ? 12.186 -38.961 35.713 1.00 25.81 465 SER A N 1
ATOM 3595 C CA . SER A 1 465 ? 13.510 -38.727 36.344 1.00 25.81 465 SER A CA 1
ATOM 3596 C C . SER A 1 465 ? 14.672 -39.438 35.639 1.00 25.81 465 SER A C 1
ATOM 3598 O O . SER A 1 465 ? 14.817 -40.644 35.814 1.00 25.81 465 SER A O 1
ATOM 3600 N N . ALA A 1 466 ? 15.538 -38.680 34.955 1.00 26.75 466 ALA A N 1
ATOM 3601 C CA . ALA A 1 466 ? 16.997 -38.866 34.960 1.00 26.75 466 ALA A CA 1
ATOM 3602 C C . ALA A 1 466 ? 17.700 -37.773 34.129 1.00 26.75 466 ALA A C 1
ATOM 3604 O O . ALA A 1 466 ? 17.627 -37.752 32.904 1.00 26.75 466 ALA A O 1
ATOM 3605 N N . THR A 1 467 ? 18.420 -36.893 34.820 1.00 32.69 467 THR A N 1
ATOM 3606 C CA . THR A 1 467 ? 19.667 -36.264 34.360 1.00 32.69 467 THR A CA 1
ATOM 3607 C C . THR A 1 467 ? 20.771 -37.323 34.242 1.00 32.69 467 THR A C 1
ATOM 3609 O O . THR A 1 467 ? 20.699 -38.366 34.898 1.00 32.69 467 THR A O 1
ATOM 3612 N N . PRO A 1 468 ? 21.838 -37.044 33.476 1.00 31.61 468 PRO A N 1
ATOM 3613 C CA . PRO A 1 468 ? 23.129 -36.967 34.159 1.00 31.61 468 PRO A CA 1
ATOM 3614 C C . PRO A 1 468 ? 24.046 -35.844 33.653 1.00 31.61 468 PRO A C 1
ATOM 3616 O O . PRO A 1 468 ? 23.975 -35.385 32.516 1.00 31.61 468 PRO A O 1
ATOM 3619 N N . SER A 1 469 ? 24.931 -35.434 34.558 1.00 24.98 469 SER A N 1
ATOM 3620 C CA . SER A 1 469 ? 26.026 -34.485 34.379 1.00 24.98 469 SER A CA 1
ATOM 3621 C C . SER A 1 469 ? 27.384 -35.204 34.355 1.00 24.98 469 SER A C 1
ATOM 3623 O O . SER A 1 469 ? 27.481 -36.344 34.805 1.00 24.98 469 SER A O 1
ATOM 3625 N N . LEU A 1 470 ? 28.414 -34.425 33.987 1.00 27.12 470 LEU A N 1
ATOM 3626 C CA . LEU A 1 470 ? 29.859 -34.567 34.259 1.00 27.12 470 LEU A CA 1
ATOM 3627 C C . LEU A 1 470 ? 30.674 -35.453 33.294 1.00 27.12 470 LEU A C 1
ATOM 3629 O O . LEU A 1 470 ? 30.498 -36.662 33.246 1.00 27.12 470 LEU A O 1
ATOM 3633 N N . LEU A 1 471 ? 31.683 -34.874 32.628 1.00 26.31 471 LEU A N 1
ATOM 3634 C CA . LEU A 1 471 ? 33.040 -34.737 33.187 1.00 26.31 471 LEU A CA 1
ATOM 3635 C C . LEU A 1 471 ? 33.972 -33.921 32.268 1.00 26.31 471 LEU A C 1
ATOM 3637 O O . LEU A 1 471 ? 33.899 -33.991 31.045 1.00 26.31 471 LEU A O 1
ATOM 3641 N N . HIS A 1 472 ? 34.839 -33.152 32.927 1.00 29.05 472 HIS A N 1
ATOM 3642 C CA . HIS A 1 472 ? 36.048 -32.499 32.425 1.00 29.05 472 HIS A CA 1
ATOM 3643 C C . HIS A 1 472 ? 37.057 -33.499 31.839 1.00 29.05 472 HIS A C 1
ATOM 3645 O O . HIS A 1 472 ? 37.202 -34.584 32.393 1.00 29.05 472 HIS A O 1
ATOM 3651 N N . ASP A 1 473 ? 37.875 -33.054 30.877 1.00 24.94 473 ASP A N 1
ATOM 3652 C CA . ASP A 1 473 ? 39.326 -33.170 31.054 1.00 24.94 473 ASP A CA 1
ATOM 3653 C C . ASP A 1 473 ? 40.118 -32.121 30.262 1.00 24.94 473 ASP A C 1
ATOM 3655 O O . ASP A 1 473 ? 39.643 -31.547 29.281 1.00 24.94 473 ASP A O 1
ATOM 3659 N N . SER A 1 474 ? 41.302 -31.823 30.786 1.00 27.55 474 SER A N 1
ATOM 3660 C CA . SER A 1 474 ? 42.103 -30.628 30.530 1.00 27.55 474 SER A CA 1
ATOM 3661 C C . SER A 1 474 ? 43.298 -30.870 29.596 1.00 27.55 474 SER A C 1
ATOM 3663 O O . SER A 1 474 ? 43.768 -31.991 29.435 1.00 27.55 474 SER A O 1
ATOM 3665 N N . SER A 1 475 ? 43.853 -29.745 29.132 1.00 29.66 475 SER A N 1
ATOM 3666 C CA . SER A 1 475 ? 45.295 -29.460 29.017 1.00 29.66 475 SER A CA 1
ATOM 3667 C C . SER A 1 475 ? 46.034 -29.626 27.676 1.00 29.66 475 SER A C 1
ATOM 3669 O O . SER A 1 475 ? 46.213 -30.707 27.131 1.00 29.66 475 SER A O 1
ATOM 3671 N N . ASP A 1 476 ? 46.609 -28.474 27.304 1.00 27.80 476 ASP A N 1
ATOM 3672 C CA . ASP A 1 476 ? 48.028 -28.228 27.006 1.00 27.80 476 ASP A CA 1
ATOM 3673 C C . ASP A 1 476 ? 48.580 -28.216 25.561 1.00 27.80 476 ASP A C 1
ATOM 3675 O O . ASP A 1 476 ? 48.977 -29.220 24.986 1.00 27.80 476 ASP A O 1
ATOM 3679 N N . SER A 1 477 ? 48.804 -26.970 25.107 1.00 28.08 477 SER A N 1
ATOM 3680 C CA . SER A 1 477 ? 50.137 -26.340 24.973 1.00 28.08 477 SER A CA 1
ATOM 3681 C C . SER A 1 477 ? 50.878 -26.329 23.620 1.00 28.08 477 SER A C 1
ATOM 3683 O O . SER A 1 477 ? 50.851 -27.258 22.825 1.00 28.08 477 SER A O 1
ATOM 3685 N N . ALA A 1 478 ? 51.629 -25.225 23.471 1.00 28.62 478 ALA A N 1
ATOM 3686 C CA . ALA A 1 478 ? 52.787 -24.964 22.601 1.00 28.62 478 ALA A CA 1
ATOM 3687 C C . ALA A 1 478 ? 52.584 -24.591 21.105 1.00 28.62 478 ALA A C 1
ATOM 3689 O O . ALA A 1 478 ? 52.685 -25.417 20.211 1.00 28.62 478 ALA A O 1
ATOM 3690 N N . ARG A 1 479 ? 52.325 -23.293 20.850 1.00 28.83 479 ARG A N 1
ATOM 3691 C CA . ARG A 1 479 ? 53.233 -22.236 20.299 1.00 28.83 479 ARG A CA 1
ATOM 3692 C C . ARG A 1 479 ? 54.331 -22.574 19.225 1.00 28.83 479 ARG A C 1
ATOM 3694 O O . ARG A 1 479 ? 54.667 -23.726 19.016 1.00 28.83 479 ARG A O 1
ATOM 3701 N N . PRO A 1 480 ? 54.903 -21.560 18.521 1.00 46.78 480 PRO A N 1
ATOM 3702 C CA . PRO A 1 480 ? 54.858 -21.383 17.056 1.00 46.78 480 PRO A CA 1
ATOM 3703 C C . PRO A 1 480 ? 56.245 -21.425 16.366 1.00 46.78 480 PRO A C 1
ATOM 3705 O O . PRO A 1 480 ? 57.255 -21.438 17.056 1.00 46.78 480 PRO A O 1
ATOM 3708 N N . SER A 1 481 ? 56.314 -21.307 15.025 1.00 25.67 481 SER A N 1
ATOM 3709 C CA . SER A 1 481 ? 57.494 -20.726 14.344 1.00 25.67 481 SER A CA 1
ATOM 3710 C C . SER A 1 481 ? 57.277 -20.340 12.864 1.00 25.67 481 SER A C 1
ATOM 3712 O O . SER A 1 481 ? 56.991 -21.169 12.010 1.00 25.67 481 SER A O 1
ATOM 3714 N N . THR A 1 482 ? 57.443 -19.036 12.623 1.00 27.64 482 THR A N 1
ATOM 3715 C CA . THR A 1 482 ? 58.045 -18.286 11.493 1.00 27.64 482 THR A CA 1
ATOM 3716 C C . THR A 1 482 ? 58.567 -19.008 10.235 1.00 27.64 482 THR A C 1
ATOM 3718 O O . THR A 1 482 ? 59.394 -19.905 10.357 1.00 27.64 482 THR A O 1
ATOM 3721 N N . SER A 1 483 ? 58.316 -18.431 9.045 1.00 27.03 483 SER A N 1
ATOM 3722 C CA . SER A 1 483 ? 59.383 -17.964 8.125 1.00 27.03 483 SER A CA 1
ATOM 3723 C C . SER A 1 483 ? 58.833 -17.136 6.946 1.00 27.03 483 SER A C 1
ATOM 3725 O O . SER A 1 483 ? 57.784 -17.440 6.387 1.00 27.03 483 SER A O 1
ATOM 3727 N N . ILE A 1 484 ? 59.576 -16.088 6.588 1.00 28.41 484 ILE A N 1
ATOM 3728 C CA . ILE A 1 484 ? 59.374 -15.117 5.502 1.00 28.41 484 ILE A CA 1
ATOM 3729 C C . ILE A 1 484 ? 60.307 -15.495 4.342 1.00 28.41 484 ILE A C 1
ATOM 3731 O O . ILE A 1 484 ? 61.471 -15.775 4.612 1.00 28.41 484 ILE A O 1
ATOM 3735 N N . ALA A 1 485 ? 59.862 -15.394 3.080 1.00 29.09 485 ALA A N 1
ATOM 3736 C CA . ALA A 1 485 ? 60.645 -14.779 1.989 1.00 29.09 485 ALA A CA 1
ATOM 3737 C C . ALA A 1 485 ? 59.856 -14.656 0.661 1.00 29.09 485 ALA A C 1
ATOM 3739 O O . ALA A 1 485 ? 58.935 -15.436 0.426 1.00 29.09 485 ALA A O 1
ATOM 3740 N N . PRO A 1 486 ? 60.209 -13.680 -0.205 1.00 35.59 486 PRO A N 1
ATOM 3741 C CA . PRO A 1 486 ? 59.362 -13.135 -1.271 1.00 35.59 486 PRO A CA 1
ATOM 3742 C C . PRO A 1 486 ? 59.795 -13.574 -2.683 1.00 35.59 486 PRO A C 1
ATOM 3744 O O . PRO A 1 486 ? 60.965 -13.887 -2.888 1.00 35.59 486 PRO A O 1
ATOM 3747 N N . SER A 1 487 ? 58.906 -13.514 -3.688 1.00 28.47 487 SER A N 1
ATOM 3748 C CA . SER A 1 487 ? 59.273 -13.134 -5.075 1.00 28.47 487 SER A CA 1
ATOM 3749 C C . SER A 1 487 ? 58.108 -13.139 -6.087 1.00 28.47 487 SER A C 1
ATOM 3751 O O . SER A 1 487 ? 57.475 -14.156 -6.330 1.00 28.47 487 SER A O 1
ATOM 3753 N N . LEU A 1 488 ? 57.986 -11.980 -6.750 1.00 29.67 488 LEU A N 1
ATOM 3754 C CA . LEU A 1 488 ? 57.659 -11.714 -8.164 1.00 29.67 488 LEU A CA 1
ATOM 3755 C C . LEU A 1 488 ? 56.223 -11.909 -8.722 1.00 29.67 488 LEU A C 1
ATOM 3757 O O . LEU A 1 488 ? 55.531 -12.865 -8.389 1.00 29.67 488 LEU A O 1
ATOM 3761 N N . PRO A 1 489 ? 55.775 -10.999 -9.624 1.00 36.22 489 PRO A N 1
ATOM 3762 C CA . PRO A 1 489 ? 54.396 -10.934 -10.106 1.00 36.22 489 PRO A CA 1
ATOM 3763 C C . PRO A 1 489 ? 54.196 -11.732 -11.408 1.00 36.22 489 PRO A C 1
ATOM 3765 O O . PRO A 1 489 ? 55.095 -11.747 -12.256 1.00 36.22 489 PRO A O 1
ATOM 3768 N N . PRO A 1 490 ? 52.996 -12.280 -11.673 1.00 33.09 490 PRO A N 1
ATOM 3769 C CA . PRO A 1 490 ? 52.628 -12.681 -13.020 1.00 33.09 490 PRO A CA 1
ATOM 3770 C C . PRO A 1 490 ? 51.548 -11.770 -13.625 1.00 33.09 490 PRO A C 1
ATOM 3772 O O . PRO A 1 490 ? 50.437 -11.640 -13.125 1.00 33.09 490 PRO A O 1
ATOM 3775 N N . LYS A 1 491 ? 51.958 -11.144 -14.733 1.00 29.48 491 LYS A N 1
ATOM 3776 C CA . LYS A 1 491 ? 51.251 -10.873 -16.000 1.00 29.48 491 LYS A CA 1
ATOM 3777 C C . LYS A 1 491 ? 49.719 -11.035 -16.041 1.00 29.48 491 LYS A C 1
ATOM 3779 O O . LYS A 1 491 ? 49.187 -12.116 -15.815 1.00 29.48 491 LYS A O 1
ATOM 3784 N N . HIS A 1 492 ? 49.062 -9.988 -16.547 1.00 32.28 492 HIS A N 1
ATOM 3785 C CA . HIS A 1 492 ? 47.711 -10.024 -17.116 1.00 32.28 492 HIS A CA 1
ATOM 3786 C C . HIS A 1 492 ? 47.522 -11.160 -18.140 1.00 32.28 492 HIS A C 1
ATOM 3788 O O . HIS A 1 492 ? 48.308 -11.247 -19.090 1.00 32.28 492 HIS A O 1
ATOM 3794 N N . PRO A 1 493 ? 46.431 -11.941 -18.037 1.00 33.12 493 PRO A N 1
ATOM 3795 C CA . PRO A 1 493 ? 45.837 -12.648 -19.160 1.00 33.12 493 PRO A CA 1
ATOM 3796 C C . PRO A 1 493 ? 44.616 -11.897 -19.725 1.00 33.12 493 PRO A C 1
ATOM 3798 O O . PRO A 1 493 ? 43.881 -11.217 -19.012 1.00 33.12 493 PRO A O 1
ATOM 3801 N N . ALA A 1 494 ? 44.452 -12.043 -21.039 1.00 32.47 494 ALA A N 1
ATOM 3802 C CA . ALA A 1 494 ? 43.404 -11.512 -21.910 1.00 32.47 494 ALA A CA 1
ATOM 3803 C C . ALA A 1 494 ? 41.991 -12.083 -21.587 1.00 32.47 494 ALA A C 1
ATOM 3805 O O . ALA A 1 494 ? 41.886 -12.989 -20.756 1.00 32.47 494 ALA A O 1
ATOM 3806 N N . PRO A 1 495 ? 40.899 -11.582 -22.209 1.00 31.81 495 PRO A N 1
ATOM 3807 C CA . PRO A 1 495 ? 39.536 -11.919 -21.807 1.00 31.81 495 PRO A CA 1
ATOM 3808 C C . PRO A 1 495 ? 39.205 -13.356 -22.219 1.00 31.81 495 PRO A C 1
ATOM 3810 O O . PRO A 1 495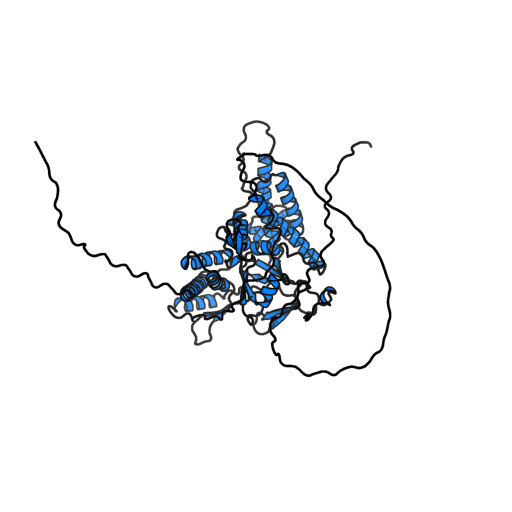 ? 39.326 -13.717 -23.388 1.00 31.81 495 PRO A O 1
ATOM 3813 N N . LEU A 1 496 ? 38.804 -14.180 -21.251 1.00 29.59 496 LEU A N 1
ATOM 3814 C CA . LEU A 1 496 ? 38.371 -15.553 -21.491 1.00 29.59 496 LEU A CA 1
ATOM 3815 C C . LEU A 1 496 ? 36.849 -15.622 -21.600 1.00 29.59 496 LEU A C 1
ATOM 3817 O O . LEU A 1 496 ? 36.112 -15.149 -20.735 1.00 29.59 496 LEU A O 1
ATOM 3821 N N . GLU A 1 497 ? 36.428 -16.231 -22.703 1.00 28.94 497 GLU A N 1
ATOM 3822 C CA . GLU A 1 497 ? 35.071 -16.620 -23.049 1.00 28.94 497 GLU A CA 1
ATOM 3823 C C . GLU A 1 497 ? 34.406 -17.434 -21.931 1.00 28.94 497 GLU A C 1
ATOM 3825 O O . GLU A 1 497 ? 35.000 -18.337 -21.336 1.00 28.94 497 GLU A O 1
ATOM 3830 N N . TRP A 1 498 ? 33.134 -17.131 -21.684 1.00 30.88 498 TRP A N 1
ATOM 3831 C CA . TRP A 1 498 ? 32.272 -17.875 -20.778 1.00 30.88 498 TRP A CA 1
ATOM 3832 C C . TRP A 1 498 ? 32.090 -19.315 -21.277 1.00 30.88 498 TRP A C 1
ATOM 3834 O O . TRP A 1 498 ? 31.352 -19.569 -22.227 1.00 30.88 498 TRP A O 1
ATOM 3844 N N . ARG A 1 499 ? 32.726 -20.276 -20.600 1.00 27.62 499 ARG A N 1
ATOM 3845 C CA . ARG A 1 499 ? 32.325 -21.688 -20.632 1.00 27.62 499 ARG A CA 1
ATOM 3846 C C . ARG A 1 499 ? 31.650 -22.042 -19.316 1.00 27.62 499 ARG A C 1
ATOM 3848 O O . ARG A 1 499 ? 32.264 -21.963 -18.255 1.00 27.62 499 ARG A O 1
ATOM 3855 N N . GLY A 1 500 ? 30.382 -22.431 -19.416 1.00 29.39 500 GLY A N 1
ATOM 3856 C CA . GLY A 1 500 ? 29.599 -22.945 -18.303 1.00 29.39 500 GLY A CA 1
ATOM 3857 C C . GLY A 1 500 ? 30.190 -24.229 -17.721 1.00 29.39 500 GLY A C 1
ATOM 3858 O O . GLY A 1 500 ? 30.718 -25.074 -18.443 1.00 29.39 500 GLY A O 1
ATOM 3859 N N . PHE A 1 501 ? 30.050 -24.368 -16.405 1.00 28.70 501 PHE A N 1
ATOM 3860 C CA . PHE A 1 501 ? 30.229 -25.620 -15.679 1.00 28.70 501 PHE A CA 1
ATOM 3861 C C . PHE A 1 501 ? 29.056 -25.826 -14.695 1.00 28.70 501 PHE A C 1
ATOM 3863 O O . PHE A 1 501 ? 28.428 -24.850 -14.283 1.00 28.70 501 PHE A O 1
ATOM 3870 N N . PRO A 1 502 ? 28.714 -27.092 -14.386 1.00 30.19 502 PRO A N 1
ATOM 3871 C CA . PRO A 1 502 ? 27.419 -27.519 -13.850 1.00 30.19 502 PRO A CA 1
ATOM 3872 C C . PRO A 1 502 ? 27.301 -27.330 -12.323 1.00 30.19 502 PRO A C 1
ATOM 3874 O O . PRO A 1 502 ? 28.314 -27.120 -11.652 1.00 30.19 502 PRO A O 1
ATOM 3877 N N . PRO A 1 503 ? 26.088 -27.436 -11.740 1.00 30.33 503 PRO A N 1
ATOM 3878 C CA . PRO A 1 503 ? 25.869 -27.135 -10.331 1.00 30.33 503 PRO A CA 1
ATOM 3879 C C . PRO A 1 503 ? 26.402 -28.264 -9.439 1.00 30.33 503 PRO A C 1
ATOM 3881 O O . PRO A 1 503 ? 25.935 -29.402 -9.488 1.00 30.33 503 PRO A O 1
ATOM 3884 N N . GLY A 1 504 ? 27.372 -27.931 -8.588 1.00 26.66 504 GLY A N 1
ATOM 3885 C CA . GLY A 1 504 ? 27.930 -28.817 -7.572 1.00 26.66 504 GLY A CA 1
ATOM 3886 C C . GLY A 1 504 ? 27.945 -28.146 -6.201 1.00 26.66 504 GLY A C 1
ATOM 3887 O O . GLY A 1 504 ? 28.773 -27.284 -5.948 1.00 26.66 504 GLY A O 1
ATOM 3888 N N . LYS A 1 505 ? 27.013 -28.572 -5.339 1.00 31.39 505 LYS A N 1
ATOM 3889 C CA . LYS A 1 505 ? 27.054 -28.604 -3.861 1.00 31.39 505 LYS A CA 1
ATOM 3890 C C . LYS A 1 505 ? 27.920 -27.535 -3.163 1.00 31.39 505 LYS A C 1
ATOM 3892 O O . LYS A 1 505 ? 29.075 -27.793 -2.833 1.00 31.39 505 LYS A O 1
ATOM 3897 N N . ALA A 1 506 ? 27.314 -26.402 -2.808 1.00 27.67 506 ALA A N 1
ATOM 3898 C CA . ALA A 1 506 ? 27.839 -25.540 -1.751 1.00 27.67 506 ALA A CA 1
ATOM 3899 C C . ALA A 1 506 ? 27.397 -26.083 -0.381 1.00 27.67 506 ALA A C 1
ATOM 3901 O O . ALA A 1 506 ? 26.214 -26.327 -0.142 1.00 27.67 506 ALA A O 1
ATOM 3902 N N . MET A 1 507 ? 28.381 -26.336 0.479 1.00 24.61 507 MET A N 1
ATOM 3903 C CA . MET A 1 507 ? 28.216 -26.837 1.839 1.00 24.61 507 MET A CA 1
ATOM 3904 C C . MET A 1 507 ? 27.517 -25.812 2.739 1.00 24.61 507 MET A C 1
ATOM 3906 O O . MET A 1 507 ? 27.802 -24.618 2.686 1.00 24.61 507 MET A O 1
ATOM 3910 N N . HIS A 1 508 ? 26.649 -26.325 3.609 1.00 26.20 508 HIS A N 1
ATOM 3911 C CA . HIS A 1 508 ? 26.121 -25.637 4.781 1.00 26.20 508 HIS A CA 1
ATOM 3912 C C . HIS A 1 508 ? 27.256 -25.055 5.639 1.00 26.20 508 HIS A C 1
ATOM 3914 O O . HIS A 1 508 ? 28.080 -25.801 6.164 1.00 26.20 508 HIS A O 1
ATOM 3920 N N . MET A 1 509 ? 27.235 -23.742 5.860 1.00 23.50 509 MET A N 1
ATOM 3921 C CA . MET A 1 509 ? 27.851 -23.113 7.027 1.00 23.50 509 MET A CA 1
ATOM 3922 C C . MET A 1 509 ? 26.768 -22.351 7.788 1.00 23.50 509 MET A C 1
ATOM 3924 O O . MET A 1 509 ? 26.525 -21.171 7.572 1.00 23.50 509 MET A O 1
ATOM 3928 N N . SER A 1 510 ? 26.076 -23.087 8.653 1.00 24.56 510 SER A N 1
ATOM 3929 C CA . SER A 1 510 ? 25.191 -22.577 9.697 1.00 24.56 510 SER A CA 1
ATOM 3930 C C . SER A 1 510 ? 25.931 -22.670 11.027 1.00 24.56 510 SER A C 1
ATOM 3932 O O . SER A 1 510 ? 26.162 -23.775 11.512 1.00 24.56 510 SER A O 1
ATOM 3934 N N . SER A 1 511 ? 26.342 -21.534 11.581 1.00 26.05 511 SER A N 1
ATOM 3935 C CA . SER A 1 511 ? 26.833 -21.349 12.954 1.00 26.05 511 SER A CA 1
ATOM 3936 C C . SER A 1 511 ? 27.185 -19.864 13.108 1.00 26.05 511 SER A C 1
ATOM 3938 O O . SER A 1 511 ? 27.564 -19.255 12.114 1.00 26.05 511 SER A O 1
ATOM 3940 N N . TRP A 1 512 ? 27.069 -19.308 14.317 1.00 25.55 512 TRP A N 1
ATOM 3941 C CA . TRP A 1 512 ? 27.208 -17.890 14.711 1.00 25.55 512 TRP A CA 1
ATOM 3942 C C . TRP A 1 512 ? 25.903 -17.082 14.791 1.00 25.55 512 TRP A C 1
ATOM 3944 O O . TRP A 1 512 ? 25.753 -16.019 14.199 1.00 25.55 512 TRP A O 1
ATOM 3954 N N . LEU A 1 513 ? 24.981 -17.582 15.616 1.00 26.44 513 LEU A N 1
ATOM 3955 C CA . LEU A 1 513 ? 24.051 -16.769 16.403 1.00 26.44 513 LEU A CA 1
ATOM 3956 C C . LEU A 1 513 ? 23.905 -17.449 17.769 1.00 26.44 513 LEU A C 1
ATOM 3958 O O . LEU A 1 513 ? 23.096 -18.353 17.922 1.00 26.44 513 LEU A O 1
ATOM 3962 N N . GLU A 1 514 ? 24.709 -17.038 18.745 1.00 26.62 514 GLU A N 1
ATOM 3963 C CA . GLU A 1 514 ? 24.448 -17.280 20.166 1.00 26.62 514 GLU A CA 1
ATOM 3964 C C . GLU A 1 514 ? 24.964 -16.066 20.957 1.00 26.62 514 GLU A C 1
ATOM 3966 O O . GLU A 1 514 ? 26.116 -15.674 20.789 1.00 26.62 514 GLU A O 1
ATOM 3971 N N . GLN A 1 515 ? 24.097 -15.528 21.832 1.00 26.02 515 GLN A N 1
ATOM 3972 C CA . GLN A 1 515 ? 24.329 -14.517 22.892 1.00 26.02 515 GLN A CA 1
ATOM 3973 C C . GLN A 1 515 ? 23.935 -13.036 22.633 1.00 26.02 515 GLN A C 1
ATOM 3975 O O . GLN A 1 515 ? 24.790 -12.165 22.561 1.00 26.02 515 GLN A O 1
ATOM 3980 N N . GLY A 1 516 ? 22.611 -12.783 22.637 1.00 23.27 516 GLY A N 1
ATOM 3981 C CA . GLY A 1 516 ? 21.877 -11.756 23.430 1.00 23.27 516 GLY A CA 1
ATOM 3982 C C . GLY A 1 516 ? 22.097 -10.237 23.211 1.00 23.27 516 GLY A C 1
ATOM 3983 O O . GLY A 1 516 ? 22.996 -9.853 22.472 1.00 23.27 516 GLY A O 1
ATOM 3984 N N . PRO A 1 517 ? 21.322 -9.346 23.893 1.00 35.62 517 PRO A N 1
ATOM 3985 C CA . PRO A 1 517 ? 20.223 -9.623 24.833 1.00 35.62 517 PRO A CA 1
ATOM 3986 C C . PRO A 1 517 ? 18.921 -8.800 24.615 1.00 35.62 517 PRO A C 1
ATOM 3988 O O . PRO A 1 517 ? 18.943 -7.593 24.398 1.00 35.62 517 PRO A O 1
ATOM 3991 N N . TYR A 1 518 ? 17.772 -9.447 24.834 1.00 25.84 518 TYR A N 1
ATOM 3992 C CA . TYR A 1 518 ? 16.626 -8.830 25.508 1.00 25.84 518 TYR A CA 1
ATOM 3993 C C . TYR A 1 518 ? 16.486 -9.537 26.856 1.00 25.84 518 TYR A C 1
ATOM 3995 O O . TYR A 1 518 ? 16.383 -10.762 26.903 1.00 25.84 518 TYR A O 1
ATOM 4003 N N . THR A 1 519 ? 16.478 -8.774 27.943 1.00 29.59 519 THR A N 1
ATOM 4004 C CA . THR A 1 519 ? 15.898 -9.211 29.214 1.00 29.59 519 THR A CA 1
ATOM 4005 C C . THR A 1 519 ? 14.920 -8.145 29.662 1.00 29.59 519 THR A C 1
ATOM 4007 O O . THR A 1 519 ? 15.316 -7.016 29.958 1.00 29.59 519 THR A O 1
ATOM 4010 N N . ASP A 1 520 ? 13.650 -8.533 29.697 1.00 27.45 520 ASP A N 1
ATOM 4011 C CA . ASP A 1 520 ? 12.592 -7.846 30.419 1.00 27.45 520 ASP A CA 1
ATOM 4012 C C . ASP A 1 520 ? 12.980 -7.634 31.885 1.00 27.45 520 ASP A C 1
ATOM 4014 O O . ASP A 1 520 ? 13.606 -8.484 32.520 1.00 27.45 520 ASP A O 1
ATOM 4018 N N . SER A 1 521 ? 12.539 -6.516 32.452 1.00 27.39 521 SER A N 1
ATOM 4019 C CA . SER A 1 521 ? 12.390 -6.378 33.899 1.00 27.39 521 SER A CA 1
ATOM 4020 C C . SER A 1 521 ? 11.014 -5.789 34.199 1.00 27.39 521 SER A C 1
ATOM 4022 O O . SER A 1 521 ? 10.763 -4.600 34.012 1.00 27.39 521 SER A O 1
ATOM 4024 N N . GLN A 1 522 ? 10.113 -6.652 34.667 1.00 28.05 522 GLN A N 1
ATOM 4025 C CA . GLN A 1 522 ? 8.954 -6.258 35.457 1.00 28.05 522 GLN A CA 1
ATOM 4026 C C . GLN A 1 522 ? 9.291 -6.386 36.948 1.00 28.05 522 GLN A C 1
ATOM 4028 O O . GLN A 1 522 ? 9.799 -7.415 37.376 1.00 28.05 522 GLN A O 1
ATOM 4033 N N . LEU A 1 523 ? 8.933 -5.319 37.672 1.00 31.05 523 LEU A N 1
ATOM 4034 C CA . LEU A 1 523 ? 8.303 -5.274 38.999 1.00 31.05 523 LEU A CA 1
ATOM 4035 C C . LEU A 1 523 ? 9.006 -5.962 40.183 1.00 31.05 523 LEU A C 1
ATOM 4037 O O . LEU A 1 523 ? 9.069 -7.179 40.258 1.00 31.05 523 LEU A O 1
ATOM 4041 N N . ASP A 1 524 ? 9.336 -5.164 41.207 1.00 27.77 524 ASP A N 1
ATOM 4042 C CA . ASP A 1 524 ? 8.606 -5.302 42.470 1.00 27.77 524 ASP A CA 1
ATOM 4043 C C . ASP A 1 524 ? 8.660 -4.055 43.371 1.00 27.77 524 ASP A C 1
ATOM 4045 O O . ASP A 1 524 ? 9.462 -3.137 43.217 1.00 27.77 524 ASP A O 1
ATOM 4049 N N . SER A 1 525 ? 7.678 -4.031 44.261 1.00 30.70 525 SER A N 1
ATOM 4050 C CA . SER A 1 525 ? 7.008 -2.907 44.912 1.00 30.70 525 SER A CA 1
ATOM 4051 C C . SER A 1 525 ? 7.422 -2.577 46.367 1.00 30.70 525 SER A C 1
ATOM 4053 O O . SER A 1 525 ? 8.013 -3.394 47.060 1.00 30.70 525 SER A O 1
ATOM 4055 N N . VAL A 1 526 ? 6.906 -1.424 46.838 1.00 30.11 526 VAL A N 1
ATOM 4056 C CA . VAL A 1 526 ? 6.529 -1.011 48.221 1.00 30.11 526 VAL A CA 1
ATOM 4057 C C . VAL A 1 526 ? 7.561 -0.311 49.127 1.00 30.11 526 VAL A C 1
ATOM 4059 O O . VAL A 1 526 ? 8.570 -0.873 49.533 1.00 30.11 526 VAL A O 1
ATOM 4062 N N . GLY A 1 527 ? 7.161 0.881 49.601 1.00 26.53 527 GLY A N 1
ATOM 4063 C CA . GLY A 1 527 ? 7.629 1.506 50.844 1.00 26.53 527 GLY A CA 1
ATOM 4064 C C . GLY A 1 527 ? 7.028 2.900 51.074 1.00 26.53 527 GLY A C 1
ATOM 4065 O O . GLY A 1 527 ? 7.486 3.871 50.490 1.00 26.53 527 GLY A O 1
ATOM 4066 N N . ALA A 1 528 ? 5.980 2.986 51.897 1.00 32.47 528 ALA A N 1
ATOM 4067 C CA . ALA A 1 528 ? 5.206 4.190 52.219 1.00 32.47 528 ALA A CA 1
ATOM 4068 C C . ALA A 1 528 ? 5.867 5.132 53.259 1.00 32.47 528 ALA A C 1
ATOM 4070 O O . ALA A 1 528 ? 6.836 4.754 53.912 1.00 32.47 528 ALA A O 1
ATOM 4071 N N . THR A 1 529 ? 5.199 6.280 53.500 1.00 31.17 529 THR A N 1
ATOM 4072 C CA . THR A 1 529 ? 5.294 7.257 54.629 1.00 31.17 529 THR A CA 1
ATOM 4073 C C . THR A 1 529 ? 6.459 8.269 54.587 1.00 31.17 529 THR A C 1
ATOM 4075 O O . THR A 1 529 ? 7.556 7.910 54.200 1.00 31.17 529 THR A O 1
ATOM 4078 N N . ALA A 1 530 ? 6.343 9.561 54.939 1.00 30.55 530 ALA A N 1
ATOM 4079 C CA . ALA A 1 530 ? 5.312 10.376 55.595 1.00 30.55 530 ALA A CA 1
ATOM 4080 C C . ALA A 1 530 ? 5.465 11.878 55.221 1.00 30.55 530 ALA A C 1
ATOM 4082 O O . ALA A 1 530 ? 6.414 12.278 54.555 1.00 30.55 530 ALA A O 1
ATOM 4083 N N . ALA A 1 531 ? 4.504 12.679 55.684 1.00 34.12 531 ALA A N 1
ATOM 4084 C CA . ALA A 1 531 ? 4.297 14.109 55.466 1.00 34.12 531 ALA A CA 1
ATOM 4085 C C . ALA A 1 531 ? 5.289 15.086 56.152 1.00 34.12 531 ALA A C 1
ATOM 4087 O O . ALA A 1 531 ? 6.085 14.690 57.000 1.00 34.12 531 ALA A O 1
ATOM 4088 N N . ALA A 1 532 ? 5.042 16.375 55.852 1.00 35.44 532 ALA A N 1
ATOM 4089 C CA . ALA A 1 532 ? 5.405 17.638 56.522 1.00 35.44 532 ALA A CA 1
ATOM 4090 C C . ALA A 1 532 ? 6.597 18.420 55.934 1.00 35.44 532 ALA A C 1
ATOM 4092 O O . ALA A 1 532 ? 7.755 18.113 56.194 1.00 35.44 532 ALA A O 1
ATOM 4093 N N . THR A 1 533 ? 6.336 19.526 55.229 1.00 43.31 533 THR A N 1
ATOM 4094 C CA . THR A 1 533 ? 6.145 20.866 55.829 1.00 43.31 533 THR A CA 1
ATOM 4095 C C . THR A 1 533 ? 5.365 21.766 54.879 1.00 43.31 533 THR A C 1
ATOM 4097 O O . THR A 1 533 ? 5.500 21.557 53.653 1.00 43.31 533 THR A O 1
#

Solvent-accessible surface area (backbone atoms only — not comparable to full-atom values): 33393 Å² total; per-residue (Å²): 134,87,78,91,88,82,87,87,88,80,90,78,85,87,80,85,80,83,78,80,77,77,77,74,83,76,71,49,80,61,55,59,40,52,59,35,32,52,47,42,49,51,50,42,71,72,66,60,61,63,29,19,64,65,42,27,50,55,42,48,52,48,45,46,74,74,28,93,79,62,54,69,67,53,38,59,59,44,38,52,70,70,35,20,41,81,41,73,52,61,98,92,49,89,49,72,46,76,40,76,46,35,64,74,39,46,68,89,48,70,71,39,81,41,53,61,44,52,63,49,73,41,71,42,97,88,68,49,72,40,39,48,20,41,54,52,41,48,52,38,22,74,35,23,64,41,61,80,83,63,52,43,71,29,30,28,33,41,44,46,28,36,57,69,59,48,50,30,45,69,69,62,27,36,36,67,35,65,43,63,56,70,51,47,42,51,42,48,52,50,42,46,56,48,50,61,42,39,57,49,41,49,65,63,69,52,82,88,80,76,82,82,82,75,86,73,84,68,71,69,55,54,64,59,29,81,72,45,45,51,71,63,32,37,76,18,25,47,26,35,56,34,30,39,63,82,40,41,62,22,56,44,48,27,52,43,98,84,69,80,49,77,46,69,20,23,27,46,43,42,60,68,81,44,74,86,44,76,79,51,77,85,55,41,70,40,64,85,90,42,54,64,52,60,34,34,32,35,50,23,35,40,62,50,45,51,68,47,25,46,90,55,41,53,38,96,40,52,69,73,54,18,54,56,23,43,53,50,28,56,47,49,54,51,44,52,52,58,50,66,49,51,75,83,66,50,53,71,63,51,48,56,51,44,56,52,47,49,63,58,37,55,72,36,76,80,50,36,63,54,64,75,50,42,90,81,55,51,58,67,59,49,53,68,68,54,76,77,64,91,74,40,43,61,36,51,58,79,72,52,75,69,52,46,53,50,49,48,53,46,62,76,69,60,87,83,78,79,80,83,83,84,73,90,82,80,91,70,80,95,76,88,80,76,87,79,62,73,80,66,53,68,60,56,66,59,64,69,73,77,76,80,86,87,81,92,80,89,82,88,84,84,88,84,90,81,87,88,84,87,83,88,86,84,89,85,87,81,88,87,85,89,89,88,88,87,84,86,87,82,78,91,79,79,93,78,79,93,74,89,80,81,96,72,86,83,79,89,85,87,83,92,86,86,85,85,85,87,79,89,84,80,86,89,85,90,85,82,88,83,88,90,133

pLDDT: mean 71.3, std 25.99, range [23.27, 97.62]

Organism: Rhodotorula toruloides (NCBI:txid5286)

Secondary structure (DSSP, 8-state):
------------PPPPPPPPPPPPP---TTHHHHHHHHHHHHHHHHH---SHHHHHHHHHHHHHHH-SS--HHHHHHHHGGGG-EEEEPPTT---EEEE---SSS-TTSPEEEEESS---EEE-TTS-EEEHHHHHHHHHHHTTSS-TT--TTSGGGEEEEEHHHHHHHHTTSEEEEE-HHHHHHHHHHHHHHHHHHHHHHHHHHSPP-SS------PPPSS--HHHHHHHHHTT-EEEEEEE-TT-SB-EEEEE-TTSS-EEEEEPBT--TT-GGGGG-TT-B---TTSPBPPPEEESS-HHHHHHHHGGG----SSHHHHHHHHHHHHHHHHHHHHHT--TT--HHHHHHHHHHHHHHHTTSTTHHHHGGGTTT--HHHHHHT----TTPEES--PPPHHHHHHHHHHHHH-SS-------------------S-STTTTTTTTTGGGS----------------------------------------PPPPPP--------PPP-------------------------

Radius of gyration: 31.92 Å; Cα contacts (8 Å, |Δi|>4): 630; chains: 1; bounding box: 128×88×98 Å

Sequence (533 aa):
MSGGRSRQAAVRQPAATPGLAEPAPSQTSAGARGDACDGMTREMVTNYFTDPWAYSAAQADVVHGRSPNPSEELWIQTSWQMTARWDLLPEGEEGVKLVRKCAITSVTEPLQSAHVVAARREKLASGKWMPKGQTEIKFLSNAKVIPKDAHVHSQANRLELATSVHSDLDARLLHLVPDRQPCVARLLCETKYQEERLAILEMAEAPMVGEKRQHVEVPPARPPFDAFYKTLEASGACYRVTGDFRRTDGALRRVDDAGLDTLAYRVEGIDENDARRQGIAFRRDVPASRPAFPPVITPLSTNLLIWAMVDRVEQGYPDDLCEETSELQSLLRCLIRFWRLTDDVDSSTLRKLVDRAHKLVEQDATFAAASKDLASVSFDSIASLIKLPDSAVRSQVLPTQTQRARIRATTEYDHDDLPELDFPREDLPSHSVVPLTTSALESIETSDACAGADSQVGIEGARSSATPSLLHDSSDSARPSTSIAPSLPPKHPAPLEWRGFPPGKAMHMSSWLEQGPYTDSQLDSVGATAAAT

Mean predicted aligned error: 16.17 Å

Foldseek 3Di:
DDDDDDDDDDDDDDDDDDDDDPDDPDQDPQNLLVQLLLQLLVVCLVPVALFLQVSLVSSCCSQCVSPVDGDLSSLVSNQQQQLWDWDADPPPDFAIDTHGDAQFAASPADKDKAFLQFQDWDQDPVRDTGRVSQVVVCLLCVLQLGPVPDDRSTNLGIGTDGPVVSVCVLVLFKAWAFDQLLLLLLLLVLLLVLVVLLVLQCVVPDDDDDDDDDPRDRDWLHDHCVQFSSLSRSQPTKTAMAGACQDQEQWHWHQPPVNPDIATAGHHLHDPPPPVNPPHPNHDHDDPPGHHRAIATESHGNLSSLVLCLVSQQRPDDPVSNVVSVLSSLSSVLSVVSSPDGRPDHSVNSVVSSVSSLVSSCVDPLRVVCSVCVVPAGSSNSSVSDDRDPRYHYSGDRDDPVVSVSNVVSSVPDPDDDDSPDDDDDDDDPDDGDDRDPPVVVVVVVVVPPPDDDDDDDDDDDDDDDDDDDDDDDYDDDDDDDDDDDDDDDDDDDDDDDDDDDDDDDDDDDDDDDDDDDDDDDDDDDDDDDDDD